Protein AF-0000000072946953 (afdb_homodimer)

InterPro domains:
  IPR008775 Phytanoyl-CoA dioxygenase-like [PF05721] (66-228)

Secondary structure (DSSP, 8-state):
--HHHHIIIIISEEEES-SS-HHHHHHHHHHHHHHHTT--TTSPPPSEE---TTTB-TTS-EEEE-GGGT-HHHHHHHT-HHHHHHHHHHH--SSEEEEEEEEEEE-TTBTT-EEEEE-GGGGGTTBSS---EEEEEESS-B-SSB---EEETTGGGS---S-------TTTSGGG-SSEE-S-TTTT-SS--GGGEEE--B-TT-EEEEETT--EEE--B--SS--EEEEEEEEEETT--B-TTSPPPTTGGGG--STT-----TTTS-EE-/--HHHHIIIIISEEEES-SS-HHHHHHHHHHHHHHHTT--TTSPPPSEE---TTTB-TTS-EEEE-GGGT-HHHHHHHT-HHHHHHHHHHH--SSEEEEEEEEEEE-TTBTT-EEEEE-GGGGGTTBSS---EEEEEESS-B-SSB---EEETTGGGS---S-------TTTSGGG-SSEE-S-TTTT-SS--GGGEEE--B-TT-EEEEETT--EEE--B--SS--EEEEEEEEEETT--B-TTSPPPTTGGGG--STT-----TTTS-EE-

Foldseek 3Di:
DDLLCCCVPWFLKDKFFAPDDLVLLLVVVVCVVVVLCVVFPQNDAALDFLHHPPPDDPLAKGKTKASLNGHVSLVCVQQAQVVQVVVCVNHVFPWKWWQMKMKTKADAQRQQHKQAKDFQLLQVVQKPDSKKKKKKAWSAFDDDQFWFKKWQTPQLPPDPPPPPPVSCPCVPPPPNHHSGDHQHRHVVPPDDRVVRMDTDGYHRNMIMMGIRRIIMIIGHRHHRHDMTIMMMIMMDRPPMWGDLVDQGGDRCNVVQPDSPGGDDDCVNINIHD/DDLQCCCVPWFLKDKDFAPDDLVLLLVVVVCVVVVLCVVFPQNDAALDFLHHPPPDDPLAKGKTKASLNGHVSLVCVQQAQVVQVVVCVNHVFPWKWWQMKMKTKADAQRQQHKQAWDFQLLQVVQKPDSKKKKKKAWSAFDDDQFWFKKWQTPQLPPDPPPPPPVSCPCVPPPPNHHSGDHQHRHVVPPDDRVVRMDTDGYHRNMIMMGIRRIIMIIGHRHHRHDMTIMMMIMMDRPPMWGDLVDQGGDRCNVVQPDSPGGDDDCVNINIHD

Structure (mmCIF, N/CA/C/O backbone):
data_AF-0000000072946953-model_v1
#
loop_
_entity.id
_entity.type
_entity.pdbx_description
1 polymer 'Phytanoyl-CoA dioxygenase'
#
loop_
_atom_site.group_PDB
_atom_site.id
_atom_site.type_symbol
_atom_site.label_atom_id
_atom_site.label_alt_id
_atom_site.label_comp_id
_atom_site.label_asym_id
_atom_site.label_entity_id
_atom_site.label_seq_id
_atom_site.pdbx_PDB_ins_code
_atom_site.Cartn_x
_atom_site.Cartn_y
_atom_site.Cartn_z
_atom_site.occupancy
_atom_site.B_iso_or_equiv
_atom_site.auth_seq_id
_atom_site.auth_comp_id
_atom_site.auth_asym_id
_atom_site.auth_atom_id
_atom_site.pdbx_PDB_model_num
ATOM 1 N N . MET A 1 1 ? 9.07 40.406 16.453 1 42.97 1 MET A N 1
ATOM 2 C CA . MET A 1 1 ? 9.117 38.969 16.344 1 42.97 1 MET A CA 1
ATOM 3 C C . MET A 1 1 ? 8.523 38.5 15.023 1 42.97 1 MET A C 1
ATOM 5 O O . MET A 1 1 ? 7.395 38.844 14.688 1 42.97 1 MET A O 1
ATOM 9 N N . GLY A 1 2 ? 9.367 38.062 14.078 1 46.44 2 GLY A N 1
ATOM 10 C CA . GLY A 1 2 ? 8.891 37.688 12.758 1 46.44 2 GLY A CA 1
ATOM 11 C C . GLY A 1 2 ? 8 36.438 12.773 1 46.44 2 GLY A C 1
ATOM 12 O O . GLY A 1 2 ? 7.949 35.719 13.773 1 46.44 2 GLY A O 1
ATOM 13 N N . PHE A 1 3 ? 7.145 36.438 11.891 1 49.81 3 PHE A N 1
ATOM 14 C CA . PHE A 1 3 ? 6.172 35.344 11.789 1 49.81 3 PHE A CA 1
ATOM 15 C C . PHE A 1 3 ? 6.812 34.031 12.117 1 49.81 3 PHE A C 1
ATOM 17 O O . PHE A 1 3 ? 6.242 33.219 12.875 1 49.81 3 PHE A O 1
ATOM 24 N N . ASN A 1 4 ? 7.977 33.875 11.672 1 59.28 4 ASN A N 1
ATOM 25 C CA . ASN A 1 4 ? 8.703 32.625 11.898 1 59.28 4 ASN A CA 1
ATOM 26 C C . ASN A 1 4 ? 8.977 32.375 13.383 1 59.28 4 ASN A C 1
ATOM 28 O O . ASN A 1 4 ? 8.742 31.297 13.906 1 59.28 4 ASN A O 1
ATOM 32 N N . GLU A 1 5 ? 9.367 33.438 13.969 1 59.41 5 GLU A N 1
ATOM 33 C CA . GLU A 1 5 ? 9.703 33.344 15.391 1 59.41 5 GLU A CA 1
ATOM 34 C C . GLU A 1 5 ? 8.477 33.031 16.234 1 59.41 5 GLU A C 1
ATOM 36 O O . GLU A 1 5 ? 8.555 32.219 17.156 1 59.41 5 GLU A O 1
ATOM 41 N N . LEU A 1 6 ? 7.426 33.625 15.852 1 55.16 6 LEU A N 1
ATOM 42 C CA . LEU A 1 6 ? 6.203 33.406 16.609 1 55.16 6 LEU A CA 1
ATOM 43 C C . LEU A 1 6 ? 5.746 31.969 16.516 1 55.16 6 LEU A C 1
ATOM 45 O O . LEU A 1 6 ? 5.406 31.344 17.516 1 55.16 6 LEU A O 1
ATOM 49 N N . ILE A 1 7 ? 5.711 31.453 15.406 1 65.38 7 ILE A N 1
ATOM 50 C CA . ILE A 1 7 ? 5.23 30.094 15.203 1 65.38 7 ILE A CA 1
ATOM 51 C C . ILE A 1 7 ? 6.168 29.109 15.891 1 65.38 7 ILE A C 1
ATOM 53 O O . ILE A 1 7 ? 5.719 28.203 16.609 1 65.38 7 ILE A O 1
ATOM 57 N N . PHE A 1 8 ? 7.367 29.312 15.797 1 70.81 8 PHE A N 1
ATOM 58 C CA . PHE A 1 8 ? 8.352 28.359 16.266 1 70.81 8 PHE A CA 1
ATOM 59 C C . PHE A 1 8 ? 8.57 28.5 17.766 1 70.81 8 PHE A C 1
ATOM 61 O O . PHE A 1 8 ? 8.922 27.531 18.438 1 70.81 8 PHE A O 1
ATOM 68 N N . SER A 1 9 ? 8.281 29.703 18.125 1 66.06 9 SER A N 1
ATOM 69 C CA . SER A 1 9 ? 8.648 29.891 19.531 1 66.06 9 SER A CA 1
ATOM 70 C C . SER A 1 9 ? 7.422 29.844 20.438 1 66.06 9 SER A C 1
ATOM 72 O O . SER A 1 9 ? 7.531 29.484 21.609 1 66.06 9 SER A O 1
ATOM 74 N N . VAL A 1 10 ? 6.23 30.109 19.844 1 58.97 10 VAL A N 1
ATOM 75 C CA . VAL A 1 10 ? 5.113 30.266 20.781 1 58.97 10 VAL A CA 1
ATOM 76 C C . VAL A 1 10 ? 3.986 29.312 20.391 1 58.97 10 VAL A C 1
ATOM 78 O O . VAL A 1 10 ? 3.637 28.406 21.156 1 58.97 10 VAL A O 1
ATOM 81 N N . LEU A 1 11 ? 3.529 29.297 19.25 1 68.69 11 LEU A N 1
ATOM 82 C CA . LEU A 1 11 ? 2.229 28.703 18.953 1 68.69 11 LEU A CA 1
ATOM 83 C C . LEU A 1 11 ? 2.381 27.266 18.484 1 68.69 11 LEU A C 1
ATOM 85 O O . LEU A 1 11 ? 1.548 26.406 18.797 1 68.69 11 LEU A O 1
ATOM 89 N N . SER A 1 12 ? 3.447 27 17.875 1 77.56 12 SER A N 1
ATOM 90 C CA . SER A 1 12 ? 3.754 25.703 17.281 1 77.56 12 SER A CA 1
ATOM 91 C C . SER A 1 12 ? 2.838 25.391 16.109 1 77.56 12 SER A C 1
ATOM 93 O O . SER A 1 12 ? 3.002 24.375 15.43 1 77.56 12 SER A O 1
ATOM 95 N N . TYR A 1 13 ? 1.788 26.25 15.961 1 84.69 13 TYR A N 1
ATOM 96 C CA . TYR A 1 13 ? 0.883 26.109 14.828 1 84.69 13 TYR A CA 1
ATOM 97 C C . TYR A 1 13 ? 0.315 27.453 14.406 1 84.69 13 TYR A C 1
ATOM 99 O O . TYR A 1 13 ? 0.434 28.438 15.133 1 84.69 13 TYR A O 1
ATOM 107 N N . ALA A 1 14 ? -0.227 27.5 13.203 1 84.06 14 ALA A N 1
ATOM 108 C CA . ALA A 1 14 ? -0.972 28.656 12.711 1 84.06 14 ALA A CA 1
ATOM 109 C C . ALA A 1 14 ? -2.043 28.234 11.711 1 84.06 14 ALA A C 1
ATOM 111 O O . ALA A 1 14 ? -1.981 27.125 11.148 1 84.06 14 ALA A O 1
ATOM 112 N N . THR A 1 15 ? -3.059 29.062 11.586 1 85.12 15 THR A N 1
ATOM 113 C CA . THR A 1 15 ? -4.129 28.828 10.625 1 85.12 15 THR A CA 1
ATOM 114 C C . THR A 1 15 ? -4.191 29.953 9.602 1 85.12 15 THR A C 1
ATOM 116 O O . THR A 1 15 ? -3.859 31.109 9.914 1 85.12 15 THR A O 1
ATOM 119 N N . PHE A 1 16 ? -4.496 29.578 8.43 1 82.44 16 PHE A N 1
ATOM 120 C CA . PHE A 1 16 ? -4.707 30.547 7.367 1 82.44 16 PHE A CA 1
ATOM 121 C C . PHE A 1 16 ? -6.062 30.328 6.699 1 82.44 16 PHE A C 1
ATOM 123 O O . PHE A 1 16 ? -6.445 29.203 6.414 1 82.44 16 PHE A O 1
ATOM 130 N N . GLY A 1 17 ? -6.691 31.391 6.43 1 83.38 17 GLY A N 1
ATOM 131 C CA . GLY A 1 17 ? -8.055 31.328 5.93 1 83.38 17 GLY A CA 1
ATOM 132 C C . GLY A 1 17 ? -8.148 30.797 4.512 1 83.38 17 GLY A C 1
ATOM 133 O O . GLY A 1 17 ? -9.172 30.219 4.125 1 83.38 17 GLY A O 1
ATOM 134 N N . GLN A 1 18 ? -7.234 31.094 3.723 1 84.56 18 GLN A N 1
ATOM 135 C CA . GLN A 1 18 ? -7.379 30.578 2.369 1 84.56 18 GLN A CA 1
ATOM 136 C C . GLN A 1 18 ? -6.023 30.25 1.757 1 84.56 18 GLN A C 1
ATOM 138 O O . GLN A 1 18 ? -5.223 31.141 1.479 1 84.56 18 GLN A O 1
ATOM 143 N N . LEU A 1 19 ? -5.672 29.125 1.662 1 90.56 19 LEU A N 1
ATOM 144 C CA . LEU A 1 19 ? -4.496 28.641 0.943 1 90.56 19 LEU A CA 1
ATOM 145 C C . LEU A 1 19 ? -4.867 28.203 -0.469 1 90.56 19 LEU A C 1
ATOM 147 O O . LEU A 1 19 ? -4.273 28.672 -1.444 1 90.56 19 LEU A O 1
ATOM 151 N N . LEU A 1 20 ? -5.879 27.344 -0.584 1 93.12 20 LEU A N 1
ATOM 152 C CA . LEU A 1 20 ? -6.488 27.016 -1.869 1 93.12 20 LEU A CA 1
ATOM 153 C C . LEU A 1 20 ? -7.742 27.859 -2.107 1 93.12 20 LEU A C 1
ATOM 155 O O . LEU A 1 20 ? -8.492 28.141 -1.172 1 93.12 20 LEU A O 1
ATOM 159 N N . CYS A 1 21 ? -7.969 28.234 -3.311 1 91.44 21 CYS A N 1
ATOM 160 C CA . CYS A 1 21 ? -9.281 28.828 -3.559 1 91.44 21 CYS A CA 1
ATOM 161 C C . CYS A 1 21 ? -10.383 27.781 -3.387 1 91.44 21 CYS A C 1
ATOM 163 O O . CYS A 1 21 ? -10.156 26.594 -3.576 1 91.44 21 CYS A O 1
ATOM 165 N N . PRO A 1 22 ? -11.531 28.266 -3.045 1 92.81 22 PRO A N 1
ATOM 166 C CA . PRO A 1 22 ? -12.625 27.344 -2.758 1 92.81 22 PRO A CA 1
ATOM 167 C C . PRO A 1 22 ? -12.906 26.375 -3.91 1 92.81 22 PRO A C 1
ATOM 169 O O . PRO A 1 22 ? -13.203 25.203 -3.682 1 92.81 22 PRO A O 1
ATOM 172 N N . GLN A 1 23 ? -12.75 26.844 -5.09 1 94.94 23 GLN A N 1
ATOM 173 C CA . GLN A 1 23 ? -13.031 26 -6.242 1 94.94 23 GLN A CA 1
ATOM 174 C C . GLN A 1 23 ? -12.023 24.859 -6.348 1 94.94 23 GLN A C 1
ATOM 176 O O . GLN A 1 23 ? -12.383 23.734 -6.684 1 94.94 23 GLN A O 1
ATOM 181 N N . GLU A 1 24 ? -10.695 25.125 -6.094 1 94.62 24 GLU A N 1
ATOM 182 C CA . GLU A 1 24 ? -9.672 24.078 -6.086 1 94.62 24 GLU A CA 1
ATOM 183 C C . GLU A 1 24 ? -9.953 23.031 -5.016 1 94.62 24 GLU A C 1
ATOM 185 O O . GLU A 1 24 ? -9.797 21.844 -5.254 1 94.62 24 GLU A O 1
ATOM 190 N N . ALA A 1 25 ? -10.383 23.531 -3.887 1 97.25 25 ALA A N 1
ATOM 191 C CA . ALA A 1 25 ? -10.711 22.625 -2.789 1 97.25 25 ALA A CA 1
ATOM 192 C C . ALA A 1 25 ? -11.891 21.734 -3.145 1 97.25 25 ALA A C 1
ATOM 194 O O . ALA A 1 25 ? -11.875 20.531 -2.887 1 97.25 25 ALA A O 1
ATOM 195 N N . ILE A 1 26 ? -12.953 22.359 -3.736 1 97.56 26 ILE A N 1
ATOM 196 C CA . ILE A 1 26 ? -14.133 21.609 -4.145 1 97.56 26 ILE A CA 1
ATOM 197 C C . ILE A 1 26 ? -13.742 20.547 -5.172 1 97.56 26 ILE A C 1
ATOM 199 O O . ILE A 1 26 ? -14.156 19.391 -5.07 1 97.56 26 ILE A O 1
ATOM 203 N N . THR A 1 27 ? -12.914 20.953 -6.117 1 98 27 THR A N 1
ATOM 204 C CA . THR A 1 27 ? -12.5 20.047 -7.184 1 98 27 THR A CA 1
ATOM 205 C C . THR A 1 27 ? -11.766 18.828 -6.609 1 98 27 THR A C 1
ATOM 207 O O . THR A 1 27 ? -12.055 17.688 -6.984 1 98 27 THR A O 1
ATOM 210 N N . LEU A 1 28 ? -10.797 19.062 -5.715 1 98.12 28 LEU A N 1
ATOM 211 C CA . LEU A 1 28 ? -10.07 17.953 -5.109 1 98.12 28 LEU A CA 1
ATOM 212 C C . LEU A 1 28 ? -11 17.109 -4.25 1 98.12 28 LEU A C 1
ATOM 214 O O . LEU A 1 28 ? -10.969 15.875 -4.324 1 98.12 28 LEU A O 1
ATOM 218 N N . GLY A 1 29 ? -11.852 17.766 -3.406 1 97.94 29 GLY A N 1
ATOM 219 C CA . GLY A 1 29 ? -12.82 17.016 -2.611 1 97.94 29 GLY A CA 1
ATOM 220 C C . GLY A 1 29 ? -13.719 16.125 -3.445 1 97.94 29 GLY A C 1
ATOM 221 O O . GLY A 1 29 ? -13.969 14.977 -3.082 1 97.94 29 GLY A O 1
ATOM 222 N N . ASP A 1 30 ? -14.18 16.609 -4.551 1 97.56 30 ASP A N 1
ATOM 223 C CA . ASP A 1 30 ? -15.086 15.875 -5.43 1 97.56 30 ASP A CA 1
ATOM 224 C C . ASP A 1 30 ? -14.391 14.664 -6.051 1 97.56 30 ASP A C 1
ATOM 226 O O . ASP A 1 30 ? -15.047 13.727 -6.508 1 97.56 30 ASP A O 1
ATOM 230 N N . LYS A 1 31 ? -13.102 14.672 -6.039 1 97.19 31 LYS A N 1
ATOM 231 C CA . LYS A 1 31 ? -12.352 13.578 -6.648 1 97.19 31 LYS A CA 1
ATOM 232 C C . LYS A 1 31 ? -12.109 12.453 -5.648 1 97.19 31 LYS A C 1
ATOM 234 O O . LYS A 1 31 ? -11.703 11.352 -6.027 1 97.19 31 LYS A O 1
ATOM 239 N N . PHE A 1 32 ? -12.297 12.703 -4.371 1 96.81 32 PHE A N 1
ATOM 240 C CA . PHE A 1 32 ? -11.984 11.758 -3.309 1 96.81 32 PHE A CA 1
ATOM 241 C C . PHE A 1 32 ? -12.656 10.414 -3.562 1 96.81 32 PHE A C 1
ATOM 243 O O . PHE A 1 32 ? -12 9.367 -3.541 1 96.81 32 PHE A O 1
ATOM 250 N N . PRO A 1 33 ? -14.008 10.398 -3.908 1 94.38 33 PRO A N 1
ATOM 251 C CA . PRO A 1 33 ? -14.633 9.086 -4.102 1 94.38 33 PRO A CA 1
ATOM 252 C C . PRO A 1 33 ? -13.945 8.25 -5.176 1 94.38 33 PRO A C 1
ATOM 254 O O . PRO A 1 33 ? -13.703 7.059 -4.98 1 94.38 33 PRO A O 1
ATOM 257 N N . ALA A 1 34 ? -13.609 8.883 -6.219 1 93.88 34 ALA A N 1
ATOM 258 C CA . ALA A 1 34 ? -12.945 8.156 -7.305 1 93.88 34 ALA A CA 1
ATOM 259 C C . ALA A 1 34 ? -11.57 7.656 -6.871 1 93.88 34 ALA A C 1
ATOM 261 O O . ALA A 1 34 ? -11.203 6.512 -7.152 1 93.88 34 ALA A O 1
ATOM 262 N N . ILE A 1 35 ? -10.789 8.484 -6.188 1 94.19 35 ILE A N 1
ATOM 263 C CA . ILE A 1 35 ? -9.461 8.109 -5.715 1 94.19 35 ILE A CA 1
ATOM 264 C C . ILE A 1 35 ? -9.57 6.945 -4.73 1 94.19 35 ILE A C 1
ATOM 266 O O . ILE A 1 35 ? -8.836 5.961 -4.844 1 94.19 35 ILE A O 1
ATOM 270 N N . PHE A 1 36 ? -10.578 6.965 -3.84 1 92.69 36 PHE A N 1
ATOM 271 C CA . PHE A 1 36 ? -10.711 5.941 -2.812 1 92.69 36 PHE A CA 1
ATOM 272 C C . PHE A 1 36 ? -11.328 4.672 -3.389 1 92.69 36 PHE A C 1
ATOM 274 O O . PHE A 1 36 ? -11.32 3.623 -2.74 1 92.69 36 PHE A O 1
ATOM 281 N N . ARG A 1 37 ? -11.781 4.805 -4.625 1 90.25 37 ARG A N 1
ATOM 282 C CA . ARG A 1 37 ? -12.203 3.605 -5.344 1 90.25 37 ARG A CA 1
ATOM 283 C C . ARG A 1 37 ? -11.039 3.004 -6.133 1 90.25 37 ARG A C 1
ATOM 285 O O . ARG A 1 37 ? -11.18 1.935 -6.73 1 90.25 37 ARG A O 1
ATOM 292 N N . GLY A 1 38 ? -9.969 3.734 -6.152 1 88.56 38 GLY A N 1
ATOM 293 C CA . GLY A 1 38 ? -8.789 3.223 -6.836 1 88.56 38 GLY A CA 1
ATOM 294 C C . GLY A 1 38 ? -8.656 3.736 -8.258 1 88.56 38 GLY A C 1
ATOM 295 O O . GLY A 1 38 ? -7.875 3.203 -9.047 1 88.56 38 GLY A O 1
ATOM 296 N N . GLU A 1 39 ? -9.422 4.688 -8.625 1 90.06 39 GLU A N 1
ATOM 297 C CA . GLU A 1 39 ? -9.297 5.309 -9.945 1 90.06 39 GLU A CA 1
ATOM 298 C C . GLU A 1 39 ? -8.133 6.297 -9.977 1 90.06 39 GLU A C 1
ATOM 300 O O . GLU A 1 39 ? -8.344 7.508 -9.852 1 90.06 39 GLU A O 1
ATOM 305 N N . PHE A 1 40 ? -6.965 5.773 -10.172 1 89.62 40 PHE A N 1
ATOM 306 C CA . PHE A 1 40 ? -5.734 6.555 -10.148 1 89.62 40 PHE A CA 1
ATOM 307 C C . PHE A 1 40 ? -5.32 6.961 -11.555 1 89.62 40 PHE A C 1
ATOM 309 O O . PHE A 1 40 ? -5.055 6.105 -12.398 1 89.62 40 PHE A O 1
ATOM 316 N N . ASP A 1 41 ? -5.137 8.234 -11.797 1 87.81 41 ASP A N 1
ATOM 317 C CA . ASP A 1 41 ? -4.816 8.789 -13.109 1 87.81 41 ASP A CA 1
ATOM 318 C C . ASP A 1 41 ? -3.492 8.234 -13.633 1 87.81 41 ASP A C 1
ATOM 320 O O . ASP A 1 41 ? -3.355 7.965 -14.828 1 87.81 41 ASP A O 1
ATOM 324 N N . THR A 1 42 ? -2.611 8.062 -12.75 1 86.81 42 THR A N 1
ATOM 325 C CA . THR A 1 42 ? -1.25 7.738 -13.164 1 86.81 42 THR A CA 1
ATOM 326 C C . THR A 1 42 ? -1.102 6.242 -13.414 1 86.81 42 THR A C 1
ATOM 328 O O . THR A 1 42 ? -0.128 5.805 -14.031 1 86.81 42 THR A O 1
ATOM 331 N N . GLY A 1 43 ? -2.053 5.488 -12.797 1 83.06 43 GLY A N 1
ATOM 332 C CA . GLY A 1 43 ? -1.932 4.039 -12.852 1 83.06 43 GLY A CA 1
ATOM 333 C C . GLY A 1 43 ? -1.034 3.477 -11.766 1 83.06 43 GLY A C 1
ATOM 334 O O . GLY A 1 43 ? -0.823 2.264 -11.695 1 83.06 43 GLY A O 1
ATOM 335 N N . VAL A 1 44 ? -0.498 4.32 -10.969 1 87 44 VAL A N 1
ATOM 336 C CA . VAL A 1 44 ? 0.382 3.91 -9.883 1 87 44 VAL A CA 1
ATOM 337 C C . VAL A 1 44 ? -0.381 3.943 -8.562 1 87 44 VAL A C 1
ATOM 339 O O . VAL A 1 44 ? -1.111 4.898 -8.281 1 87 44 VAL A O 1
ATOM 342 N N . PHE A 1 45 ? -0.268 2.926 -7.82 1 89.25 45 PHE A N 1
ATOM 343 C CA . PHE A 1 45 ? -0.898 2.889 -6.504 1 89.25 45 PHE A CA 1
ATOM 344 C C . PHE A 1 45 ? -0.194 3.836 -5.539 1 89.25 45 PHE A C 1
ATOM 346 O O . PHE A 1 45 ? 1.012 4.066 -5.656 1 89.25 45 PHE A O 1
ATOM 353 N N . PRO A 1 46 ? -0.981 4.328 -4.59 1 92.56 46 PRO A N 1
ATOM 354 C CA . PRO A 1 46 ? -0.339 5.059 -3.498 1 92.56 46 PRO A CA 1
ATOM 355 C C . PRO A 1 46 ? 0.482 4.152 -2.584 1 92.56 46 PRO A C 1
ATOM 357 O O . PRO A 1 46 ? 0.494 2.934 -2.766 1 92.56 46 PRO A O 1
ATOM 360 N N . ASP A 1 47 ? 1.223 4.777 -1.719 1 91.12 47 ASP A N 1
ATOM 361 C CA . ASP A 1 47 ? 2.062 3.98 -0.828 1 91.12 47 ASP A CA 1
ATOM 362 C C . ASP A 1 47 ? 1.22 3.24 0.206 1 91.12 47 ASP A C 1
ATOM 364 O O . ASP A 1 47 ? 1.611 2.174 0.687 1 91.12 47 ASP A O 1
ATOM 368 N N . GLU A 1 48 ? 0.141 3.83 0.579 1 89.25 48 GLU A N 1
ATOM 369 C CA . GLU A 1 48 ? -0.837 3.18 1.446 1 89.25 48 GLU A CA 1
ATOM 370 C C . GLU A 1 48 ? -2.262 3.574 1.065 1 89.25 48 GLU A C 1
ATOM 372 O O . GLU A 1 48 ? -2.531 4.742 0.772 1 89.25 48 GLU A O 1
ATOM 377 N N . TRP A 1 49 ? -3.127 2.623 1.033 1 89.06 49 TRP A N 1
ATOM 378 C CA . TRP A 1 49 ? -4.555 2.752 0.759 1 89.06 49 TRP A CA 1
ATOM 379 C C . TRP A 1 49 ? -5.383 2.072 1.845 1 89.06 49 TRP A C 1
ATOM 381 O O . TRP A 1 49 ? -5.836 0.938 1.669 1 89.06 49 TRP A O 1
ATOM 391 N N . HIS A 1 50 ? -5.605 2.678 2.992 1 81.62 50 HIS A N 1
ATOM 392 C CA . HIS A 1 50 ? -6.133 2.109 4.227 1 81.62 50 HIS A CA 1
ATOM 393 C C . HIS A 1 50 ? -7.621 1.799 4.098 1 81.62 50 HIS A C 1
ATOM 395 O O . HIS A 1 50 ? -8.109 0.832 4.684 1 81.62 50 HIS A O 1
ATOM 401 N N . TRP A 1 51 ? -8.445 2.596 3.484 1 85.38 51 TRP A N 1
ATOM 402 C CA . TRP A 1 51 ? -9.875 2.342 3.295 1 85.38 51 TRP A CA 1
ATOM 403 C C . TRP A 1 51 ? -10.211 2.205 1.813 1 85.38 51 TRP A C 1
ATOM 405 O O . TRP A 1 51 ? -9.883 3.086 1.014 1 85.38 51 TRP A O 1
ATOM 415 N N . ARG A 1 52 ? -10.805 1.093 1.604 1 83.75 52 ARG A N 1
ATOM 416 C CA . ARG A 1 52 ? -11.203 0.808 0.23 1 83.75 52 ARG A CA 1
ATOM 417 C C . ARG A 1 52 ? -12.711 0.555 0.137 1 83.75 52 ARG A C 1
ATOM 419 O O . ARG A 1 52 ? -13.266 -0.214 0.924 1 83.75 52 ARG A O 1
ATOM 426 N N . GLU A 1 53 ? -13.281 1.207 -0.774 1 81.81 53 GLU A N 1
ATOM 427 C CA . GLU A 1 53 ? -14.719 1.012 -0.976 1 81.81 53 GLU A CA 1
ATOM 428 C C . GLU A 1 53 ? -15.031 -0.443 -1.311 1 81.81 53 GLU A C 1
ATOM 430 O O . GLU A 1 53 ? -14.336 -1.065 -2.117 1 81.81 53 GLU A O 1
ATOM 435 N N . GLY A 1 54 ? -16.016 -0.993 -0.676 1 75.38 54 GLY A N 1
ATOM 436 C CA . GLY A 1 54 ? -16.453 -2.354 -0.945 1 75.38 54 GLY A CA 1
ATOM 437 C C . GLY A 1 54 ? -15.75 -3.387 -0.082 1 75.38 54 GLY A C 1
ATOM 438 O O . GLY A 1 54 ? -16.25 -4.496 0.099 1 75.38 54 GLY A O 1
ATOM 439 N N . ILE A 1 55 ? -14.609 -3.039 0.408 1 78.62 55 ILE A N 1
ATOM 440 C CA . ILE A 1 55 ? -13.812 -3.971 1.201 1 78.62 55 ILE A CA 1
ATOM 441 C C . ILE A 1 55 ? -13.852 -3.559 2.672 1 78.62 55 ILE A C 1
ATOM 443 O O . ILE A 1 55 ? -14.039 -4.398 3.553 1 78.62 55 ILE A O 1
ATOM 447 N N . SER A 1 56 ? -13.672 -2.252 2.898 1 82.38 56 SER A N 1
ATOM 448 C CA . SER A 1 56 ? -13.547 -1.723 4.254 1 82.38 56 SER A CA 1
ATOM 449 C C . SER A 1 56 ? -14.914 -1.435 4.859 1 82.38 56 SER A C 1
ATOM 451 O O . SER A 1 56 ? -15.883 -1.2 4.133 1 82.38 56 SER A O 1
ATOM 453 N N . LYS A 1 57 ? -14.938 -1.5 6.141 1 81.69 57 LYS A N 1
ATOM 454 C CA . LYS A 1 57 ? -16.125 -1.058 6.871 1 81.69 57 LYS A CA 1
ATOM 455 C C . LYS A 1 57 ? -16.375 0.429 6.648 1 81.69 57 LYS A C 1
ATOM 457 O O . LYS A 1 57 ? -15.445 1.23 6.609 1 81.69 57 LYS A O 1
ATOM 462 N N . GLU A 1 58 ? -17.594 0.794 6.566 1 78.94 58 GLU A N 1
ATOM 463 C CA . GLU A 1 58 ? -17.969 2.172 6.27 1 78.94 58 GLU A CA 1
ATOM 464 C C . GLU A 1 58 ? -17.547 3.117 7.387 1 78.94 58 GLU A C 1
ATOM 466 O O . GLU A 1 58 ? -17.234 4.281 7.137 1 78.94 58 GLU A O 1
ATOM 471 N N . SER A 1 59 ? -17.516 2.67 8.578 1 75.56 59 SER A N 1
ATOM 472 C CA . SER A 1 59 ? -17.234 3.512 9.742 1 75.56 59 SER A CA 1
ATOM 473 C C . SER A 1 59 ? -15.734 3.695 9.953 1 75.56 59 SER A C 1
ATOM 475 O O . SER A 1 59 ? -15.32 4.512 10.773 1 75.56 59 SER A O 1
ATOM 477 N N . ALA A 1 60 ? -14.992 3.033 9.156 1 76.44 60 ALA A N 1
ATOM 478 C CA . ALA A 1 60 ? -13.547 3.121 9.344 1 76.44 60 ALA A CA 1
ATOM 479 C C . ALA A 1 60 ? -13 4.422 8.766 1 76.44 60 ALA A C 1
ATOM 481 O O . ALA A 1 60 ? -13.516 4.934 7.773 1 76.44 60 ALA A O 1
ATOM 482 N N . PRO A 1 61 ? -11.984 5.008 9.422 1 76.56 61 PRO A N 1
ATOM 483 C CA . PRO A 1 61 ? -11.328 6.168 8.82 1 76.56 61 PRO A CA 1
ATOM 484 C C . PRO A 1 61 ? -10.703 5.855 7.457 1 76.56 61 PRO A C 1
ATOM 486 O O . PRO A 1 61 ? -10.242 4.734 7.227 1 76.56 61 PRO A O 1
ATOM 489 N N . ARG A 1 62 ? -10.742 6.906 6.645 1 89.75 62 ARG A N 1
ATOM 490 C CA . ARG A 1 62 ? -10.227 6.746 5.289 1 89.75 62 ARG A CA 1
ATOM 491 C C . ARG A 1 62 ? -8.945 7.551 5.098 1 89.75 62 ARG A C 1
ATOM 493 O O . ARG A 1 62 ? -8.898 8.742 5.406 1 89.75 62 ARG A O 1
ATOM 500 N N . GLU A 1 63 ? -7.969 6.844 4.695 1 92.44 63 GLU A N 1
ATOM 501 C CA . GLU A 1 63 ? -6.695 7.52 4.457 1 92.44 63 GLU A CA 1
ATOM 502 C C . GLU A 1 63 ? -5.984 6.945 3.234 1 92.44 63 GLU A C 1
ATOM 504 O O . GLU A 1 63 ? -5.973 5.73 3.031 1 92.44 63 GLU A O 1
ATOM 509 N N . ILE A 1 64 ? -5.43 7.789 2.449 1 94.62 64 ILE A N 1
ATOM 510 C CA . ILE A 1 64 ? -4.477 7.406 1.412 1 94.62 64 ILE A CA 1
ATOM 511 C C . ILE A 1 64 ? -3.166 8.156 1.61 1 94.62 64 ILE A C 1
ATOM 513 O O . ILE A 1 64 ? -3.166 9.375 1.816 1 94.62 64 ILE A O 1
ATOM 517 N N . VAL A 1 65 ? -2.061 7.43 1.571 1 94.88 65 VAL A N 1
ATOM 518 C CA . VAL A 1 65 ? -0.738 8 1.802 1 94.88 65 VAL A CA 1
ATOM 519 C C . VAL A 1 65 ? 0.019 8.102 0.479 1 94.88 65 VAL A C 1
ATOM 521 O O . VAL A 1 65 ? 0.151 7.113 -0.245 1 94.88 65 VAL A O 1
ATOM 524 N N . ASN A 1 66 ? 0.478 9.336 0.19 1 95.94 66 ASN A N 1
ATOM 525 C CA . ASN A 1 66 ? 1.238 9.68 -1.007 1 95.94 66 ASN A CA 1
ATOM 526 C C . ASN A 1 66 ? 0.403 9.5 -2.271 1 95.94 66 ASN A C 1
ATOM 528 O O . ASN A 1 66 ? 0.838 8.852 -3.223 1 95.94 66 ASN A O 1
ATOM 532 N N . ALA A 1 67 ? -0.707 10.102 -2.227 1 97.06 67 ALA A N 1
ATOM 533 C CA . ALA A 1 67 ? -1.624 10.109 -3.363 1 97.06 67 ALA A CA 1
ATOM 534 C C . ALA A 1 67 ? -1.059 10.93 -4.52 1 97.06 67 ALA A C 1
ATOM 536 O O . ALA A 1 67 ? -1.545 10.836 -5.648 1 97.06 67 ALA A O 1
ATOM 537 N N . TRP A 1 68 ? -0.026 11.758 -4.242 1 96.88 68 TRP A N 1
ATOM 538 C CA . TRP A 1 68 ? 0.597 12.508 -5.324 1 96.88 68 TRP A CA 1
ATOM 539 C C . TRP A 1 68 ? 1.186 11.578 -6.375 1 96.88 68 TRP A C 1
ATOM 541 O O . TRP A 1 68 ? 1.292 11.938 -7.547 1 96.88 68 TRP A O 1
ATOM 551 N N . LYS A 1 69 ? 1.526 10.391 -5.992 1 93.88 69 LYS A N 1
ATOM 552 C CA . LYS A 1 69 ? 2.057 9.406 -6.926 1 93.88 69 LYS A CA 1
ATOM 553 C C . LYS A 1 69 ? 0.958 8.859 -7.832 1 93.88 69 LYS A C 1
ATOM 555 O O . LYS A 1 69 ? 1.232 8.406 -8.945 1 93.88 69 LYS A O 1
ATOM 560 N N . SER A 1 70 ? -0.301 8.922 -7.414 1 93.56 70 SER A N 1
ATOM 561 C CA . SER A 1 70 ? -1.382 8.172 -8.047 1 93.56 70 SER A CA 1
ATOM 562 C C . SER A 1 70 ? -2.322 9.094 -8.812 1 93.56 70 SER A C 1
ATOM 564 O O . SER A 1 70 ? -3.029 8.656 -9.719 1 93.56 70 SER A O 1
ATOM 566 N N . ASP A 1 71 ? -2.41 10.336 -8.383 1 95.88 71 ASP A N 1
ATOM 567 C CA . ASP A 1 71 ? -3.418 11.25 -8.922 1 95.88 71 ASP A CA 1
ATOM 568 C C . ASP A 1 71 ? -2.791 12.562 -9.367 1 95.88 71 ASP A C 1
ATOM 570 O O . ASP A 1 71 ? -2.111 13.234 -8.578 1 95.88 71 ASP A O 1
ATOM 574 N N . ASP A 1 72 ? -3.082 12.945 -10.531 1 96 72 ASP A N 1
ATOM 575 C CA . ASP A 1 72 ? -2.447 14.117 -11.125 1 96 72 ASP A CA 1
ATOM 576 C C . ASP A 1 72 ? -2.887 15.398 -10.422 1 96 72 ASP A C 1
ATOM 578 O O . ASP A 1 72 ? -2.096 16.328 -10.273 1 96 72 ASP A O 1
ATOM 582 N N . LEU A 1 73 ? -4.109 15.484 -10.031 1 97.56 73 LEU A N 1
ATOM 583 C CA . LEU A 1 73 ? -4.59 16.672 -9.336 1 97.56 73 LEU A CA 1
ATOM 584 C C . LEU A 1 73 ? -3.926 16.812 -7.969 1 97.56 73 LEU A C 1
ATOM 586 O O . LEU A 1 73 ? -3.48 17.891 -7.598 1 97.56 73 LEU A O 1
ATOM 590 N N . VAL A 1 74 ? -3.85 15.742 -7.215 1 98.38 74 VAL A N 1
ATOM 591 C CA . VAL A 1 74 ? -3.172 15.766 -5.922 1 98.38 74 VAL A CA 1
ATOM 592 C C . VAL A 1 74 ? -1.713 16.172 -6.113 1 98.38 74 VAL A C 1
ATOM 594 O O . VAL A 1 74 ? -1.198 17.016 -5.379 1 98.38 74 VAL A O 1
ATOM 597 N N . ALA A 1 75 ? -1.096 15.625 -7.148 1 97.69 75 ALA A N 1
ATOM 598 C CA . ALA A 1 75 ? 0.303 15.938 -7.434 1 97.69 75 ALA A CA 1
ATOM 599 C C . ALA A 1 75 ? 0.488 17.422 -7.723 1 97.69 75 ALA A C 1
ATOM 601 O O . ALA A 1 75 ? 1.45 18.031 -7.254 1 97.69 75 ALA A O 1
ATOM 602 N N . SER A 1 76 ? -0.41 17.953 -8.484 1 97.38 76 SER A N 1
ATOM 603 C CA . SER A 1 76 ? -0.295 19.344 -8.875 1 97.38 76 SER A CA 1
ATOM 604 C C . SER A 1 76 ? -0.326 20.266 -7.652 1 97.38 76 SER A C 1
ATOM 606 O O . SER A 1 76 ? 0.296 21.328 -7.652 1 97.38 76 SER A O 1
ATOM 608 N N . ILE A 1 77 ? -0.996 19.859 -6.59 1 97.38 77 ILE A N 1
ATOM 609 C CA . ILE A 1 77 ? -1.08 20.656 -5.375 1 97.38 77 ILE A CA 1
ATOM 610 C C . ILE A 1 77 ? 0.118 20.359 -4.477 1 97.38 77 ILE A C 1
ATOM 612 O O . ILE A 1 77 ? 0.851 21.281 -4.082 1 97.38 77 ILE A O 1
ATOM 616 N N . VAL A 1 78 ? 0.411 19.125 -4.234 1 98.38 78 VAL A N 1
ATOM 617 C CA . VAL A 1 78 ? 1.419 18.672 -3.281 1 98.38 78 VAL A CA 1
ATOM 618 C C . VAL A 1 78 ? 2.807 19.094 -3.752 1 98.38 78 VAL A C 1
ATOM 620 O O . VAL A 1 78 ? 3.654 19.469 -2.941 1 98.38 78 VAL A O 1
ATOM 623 N N . LEU A 1 79 ? 2.984 19.109 -5.066 1 97.75 79 LEU A N 1
ATOM 624 C CA . LEU A 1 79 ? 4.316 19.344 -5.609 1 97.75 79 LEU A CA 1
ATOM 625 C C . LEU A 1 79 ? 4.445 20.781 -6.113 1 97.75 79 LEU A C 1
ATOM 627 O O . LEU A 1 79 ? 5.391 21.109 -6.832 1 97.75 79 LEU A O 1
ATOM 631 N N . SER A 1 80 ? 3.5 21.594 -5.727 1 94.62 80 SER A N 1
ATOM 632 C CA . SER A 1 80 ? 3.51 22.953 -6.262 1 94.62 80 SER A CA 1
ATOM 633 C C . SER A 1 80 ? 4.688 23.75 -5.719 1 94.62 80 SER A C 1
ATOM 635 O O . SER A 1 80 ? 5.051 23.609 -4.551 1 94.62 80 SER A O 1
ATOM 637 N N . LYS A 1 81 ? 5.219 24.594 -6.562 1 92.94 81 LYS A N 1
ATOM 638 C CA . LYS A 1 81 ? 6.305 25.484 -6.172 1 92.94 81 LYS A CA 1
ATOM 639 C C . LYS A 1 81 ? 5.832 26.5 -5.141 1 92.94 81 LYS A C 1
ATOM 641 O O . LYS A 1 81 ? 6.59 26.891 -4.25 1 92.94 81 LYS A O 1
ATOM 646 N N . GLU A 1 82 ? 4.613 26.891 -5.242 1 89.5 82 GLU A N 1
ATOM 647 C CA . GLU A 1 82 ? 4.035 27.875 -4.336 1 89.5 82 GLU A CA 1
ATOM 648 C C . GLU A 1 82 ? 4.008 27.359 -2.9 1 89.5 82 GLU A C 1
ATOM 650 O O . GLU A 1 82 ? 4.398 28.078 -1.974 1 89.5 82 GLU A O 1
ATOM 655 N N . LEU A 1 83 ? 3.604 26.156 -2.723 1 94.44 83 LEU A N 1
ATOM 656 C CA . LEU A 1 83 ? 3.57 25.594 -1.376 1 94.44 83 LEU A CA 1
ATOM 657 C C . LEU A 1 83 ? 4.984 25.391 -0.842 1 94.44 83 LEU A C 1
ATOM 659 O O . LEU A 1 83 ? 5.25 25.641 0.337 1 94.44 83 LEU A O 1
ATOM 663 N N . GLY A 1 84 ? 5.867 24.906 -1.765 1 94 84 GLY A N 1
ATOM 664 C CA . GLY A 1 84 ? 7.258 24.797 -1.354 1 94 84 GLY A CA 1
ATOM 665 C C . GLY A 1 84 ? 7.844 26.109 -0.877 1 94 84 GLY A C 1
ATOM 666 O O . GLY A 1 84 ? 8.531 26.156 0.149 1 94 84 GLY A O 1
ATOM 667 N N . SER A 1 85 ? 7.555 27.125 -1.571 1 91.31 85 SER A N 1
ATOM 668 C CA . SER A 1 85 ? 8.039 28.453 -1.211 1 91.31 85 SER A CA 1
ATOM 669 C C . SER A 1 85 ? 7.441 28.922 0.114 1 91.31 85 SER A C 1
ATOM 671 O O . SER A 1 85 ? 8.133 29.531 0.93 1 91.31 85 SER A O 1
ATOM 673 N N . LEU A 1 86 ? 6.184 28.656 0.294 1 89.19 86 LEU A N 1
ATOM 674 C CA . LEU A 1 86 ? 5.527 29 1.55 1 89.19 86 LEU A CA 1
ATOM 675 C C . LEU A 1 86 ? 6.199 28.312 2.727 1 89.19 86 LEU A C 1
ATOM 677 O O . LEU A 1 86 ? 6.473 28.938 3.752 1 89.19 86 LEU A O 1
ATOM 681 N N . VAL A 1 87 ? 6.512 27.062 2.566 1 93 87 VAL A N 1
ATOM 682 C CA . VAL A 1 87 ? 7.148 26.297 3.629 1 93 87 VAL A CA 1
ATOM 683 C C . VAL A 1 87 ? 8.531 26.859 3.924 1 93 87 VAL A C 1
ATOM 685 O O . VAL A 1 87 ? 8.922 26.984 5.086 1 93 87 VAL A O 1
ATOM 688 N N . ARG A 1 88 ? 9.242 27.203 2.883 1 91.94 88 ARG A N 1
ATOM 689 C CA . ARG A 1 88 ? 10.555 27.812 3.076 1 91.94 88 ARG A CA 1
ATOM 690 C C . ARG A 1 88 ? 10.445 29.109 3.861 1 91.94 88 ARG A C 1
ATOM 692 O O . ARG A 1 88 ? 11.258 29.375 4.75 1 91.94 88 ARG A O 1
ATOM 699 N N . ALA A 1 89 ? 9.438 29.812 3.518 1 86.75 89 ALA A N 1
ATOM 700 C CA . ALA A 1 89 ? 9.242 31.078 4.203 1 86.75 89 ALA A CA 1
ATOM 701 C C . ALA A 1 89 ? 8.898 30.875 5.676 1 86.75 89 ALA A C 1
ATOM 703 O O . ALA A 1 89 ? 9.352 31.625 6.539 1 86.75 89 ALA A O 1
ATOM 704 N N . ILE A 1 90 ? 8.141 29.891 5.922 1 87.12 90 ILE A N 1
ATOM 705 C CA . ILE A 1 90 ? 7.695 29.609 7.285 1 87.12 90 ILE A CA 1
ATOM 706 C C . ILE A 1 90 ? 8.859 29.047 8.102 1 87.12 90 ILE A C 1
ATOM 708 O O . ILE A 1 90 ? 9.062 29.438 9.25 1 87.12 90 ILE A O 1
ATOM 712 N N . THR A 1 91 ? 9.703 28.203 7.527 1 89.5 91 THR A N 1
ATOM 713 C CA . THR A 1 91 ? 10.664 27.406 8.297 1 89.5 91 THR A CA 1
ATOM 714 C C . THR A 1 91 ? 12.047 28.047 8.242 1 89.5 91 THR A C 1
ATOM 716 O O . THR A 1 91 ? 12.883 27.797 9.125 1 89.5 91 THR A O 1
ATOM 719 N N . GLY A 1 92 ? 12.305 28.703 7.129 1 89 92 GLY A N 1
ATOM 720 C CA . GLY A 1 92 ? 13.648 29.203 6.891 1 89 92 GLY A CA 1
ATOM 721 C C . GLY A 1 92 ? 14.578 28.156 6.309 1 89 92 GLY A C 1
ATOM 722 O O . GLY A 1 92 ? 15.773 28.391 6.148 1 89 92 GLY A O 1
ATOM 723 N N . TRP A 1 93 ? 14.078 27 5.98 1 93.44 93 TRP A N 1
ATOM 724 C CA . TRP A 1 93 ? 14.898 25.969 5.371 1 93.44 93 TRP A CA 1
ATOM 725 C C . TRP A 1 93 ? 15.422 26.406 4.008 1 93.44 93 TRP A C 1
ATOM 727 O O . TRP A 1 93 ? 14.719 27.094 3.264 1 93.44 93 TRP A O 1
ATOM 737 N N . GLU A 1 94 ? 16.609 25.969 3.621 1 95.25 94 GLU A N 1
ATOM 738 C CA . GLU A 1 94 ? 17.203 26.328 2.334 1 95.25 94 GLU A CA 1
ATOM 739 C C . GLU A 1 94 ? 16.453 25.656 1.184 1 95.25 94 GLU A C 1
ATOM 741 O O . GLU A 1 94 ? 16.312 26.25 0.111 1 95.25 94 GLU A O 1
ATOM 746 N N . SER A 1 95 ? 16.047 24.469 1.359 1 96.94 95 SER A N 1
ATOM 747 C CA . SER A 1 95 ? 15.25 23.688 0.412 1 96.94 95 SER A CA 1
ATOM 748 C C . SER A 1 95 ? 14.266 22.781 1.134 1 96.94 95 SER A C 1
ATOM 750 O O . SER A 1 95 ? 14.375 22.578 2.346 1 96.94 95 SER A O 1
ATOM 752 N N . VAL A 1 96 ? 13.258 22.344 0.368 1 97.31 96 VAL A N 1
ATOM 753 C CA . VAL A 1 96 ? 12.156 21.625 0.983 1 97.31 96 VAL A CA 1
ATOM 754 C C . VAL A 1 96 ? 11.852 20.359 0.174 1 97.31 96 VAL A C 1
ATOM 756 O O . VAL A 1 96 ? 11.891 20.375 -1.059 1 97.31 96 VAL A O 1
ATOM 759 N N . ARG A 1 97 ? 11.609 19.234 0.902 1 97.94 97 ARG A N 1
ATOM 760 C CA . ARG A 1 97 ? 11.133 18 0.307 1 97.94 97 ARG A CA 1
ATOM 761 C C . ARG A 1 97 ? 9.766 17.625 0.859 1 97.94 97 ARG A C 1
ATOM 763 O O . ARG A 1 97 ? 9.453 17.906 2.016 1 97.94 97 ARG A O 1
ATOM 770 N N . VAL A 1 98 ? 9 17.016 -0.018 1 98.06 98 VAL A N 1
ATOM 771 C CA . VAL A 1 98 ? 7.801 16.328 0.453 1 98.06 98 VAL A CA 1
ATOM 772 C C . VAL A 1 98 ? 8.172 14.953 1.009 1 98.06 98 VAL A C 1
ATOM 774 O O . VAL A 1 98 ? 8.711 14.109 0.289 1 98.06 98 VAL A O 1
ATOM 777 N N . ALA A 1 99 ? 7.945 14.789 2.281 1 96.38 99 ALA A N 1
ATOM 778 C CA . ALA A 1 99 ? 8.125 13.469 2.875 1 96.38 99 ALA A CA 1
ATOM 779 C C . ALA A 1 99 ? 6.922 12.57 2.602 1 96.38 99 ALA A C 1
ATOM 781 O O . ALA A 1 99 ? 7.078 11.406 2.23 1 96.38 99 ALA A O 1
ATOM 782 N N . GLN A 1 100 ? 5.73 13.18 2.734 1 96.25 100 GLN A N 1
ATOM 783 C CA . GLN A 1 100 ? 4.5 12.398 2.633 1 96.25 100 GLN A CA 1
ATOM 784 C C . GLN A 1 100 ? 3.283 13.305 2.49 1 96.25 100 GLN A C 1
ATOM 786 O O . GLN A 1 100 ? 3.221 14.375 3.109 1 96.25 100 GLN A O 1
ATOM 791 N N . ASP A 1 101 ? 2.357 12.906 1.692 1 97.81 101 ASP A N 1
ATOM 792 C CA . ASP A 1 101 ? 1.032 13.508 1.773 1 97.81 101 ASP A CA 1
ATOM 793 C C . ASP A 1 101 ? -0.01 12.492 2.229 1 97.81 101 ASP A C 1
ATOM 795 O O . ASP A 1 101 ? 0.192 11.281 2.086 1 97.81 101 ASP A O 1
ATOM 799 N N . ASP A 1 102 ? -1.128 12.961 2.771 1 96.94 102 ASP A N 1
ATOM 800 C CA . ASP A 1 102 ? -2.238 12.133 3.244 1 96.94 102 ASP A CA 1
ATOM 801 C C . ASP A 1 102 ? -3.58 12.727 2.816 1 96.94 102 ASP A C 1
ATOM 803 O O . ASP A 1 102 ? -3.867 13.891 3.094 1 96.94 102 ASP A O 1
ATOM 807 N N . LEU A 1 103 ? -4.324 11.961 2.123 1 97.56 103 LEU A N 1
ATOM 808 C CA . LEU A 1 103 ? -5.738 12.273 1.976 1 97.56 103 LEU A CA 1
ATOM 809 C C . LEU A 1 103 ? -6.547 11.68 3.125 1 97.56 103 LEU A C 1
ATOM 811 O O . LEU A 1 103 ? -6.527 10.469 3.346 1 97.56 103 LEU A O 1
ATOM 815 N N . TRP A 1 104 ? -7.188 12.523 3.861 1 95.81 104 TRP A N 1
ATOM 816 C CA . TRP A 1 104 ? -8.039 12.102 4.973 1 95.81 104 TRP A CA 1
ATOM 817 C C . TRP A 1 104 ? -9.508 12.336 4.656 1 95.81 104 TRP A C 1
ATOM 819 O O . TRP A 1 104 ? -9.883 13.414 4.18 1 95.81 104 TRP A O 1
ATOM 829 N N . TRP A 1 105 ? -10.305 11.375 4.922 1 95 105 TRP A N 1
ATOM 830 C CA . TRP A 1 105 ? -11.742 11.469 4.668 1 95 105 TRP A CA 1
ATOM 831 C C . TRP A 1 105 ? -12.539 10.883 5.824 1 95 105 TRP A C 1
ATOM 833 O O . TRP A 1 105 ? -12.547 9.664 6.031 1 95 105 TRP A O 1
ATOM 843 N N . LYS A 1 106 ? -13.156 11.703 6.629 1 91.62 106 LYS A N 1
ATOM 844 C CA . LYS A 1 106 ? -14.062 11.289 7.695 1 91.62 106 LYS A CA 1
ATOM 845 C C . LYS A 1 106 ? -15.523 11.492 7.281 1 91.62 106 LYS A C 1
ATOM 847 O O . LYS A 1 106 ? -15.961 12.633 7.082 1 91.62 106 LYS A O 1
ATOM 852 N N . ALA A 1 107 ? -16.234 10.391 7.164 1 90.62 107 ALA A N 1
ATOM 853 C CA . ALA A 1 107 ? -17.625 10.438 6.762 1 90.62 107 ALA A CA 1
ATOM 854 C C . ALA A 1 107 ? -18.5 11 7.875 1 90.62 107 ALA A C 1
ATOM 856 O O . ALA A 1 107 ? -18.078 11.078 9.031 1 90.62 107 ALA A O 1
ATOM 857 N N . PRO A 1 108 ? -19.719 11.43 7.512 1 91.56 108 PRO A N 1
ATOM 858 C CA . PRO A 1 108 ? -20.641 11.938 8.531 1 91.56 108 PRO A CA 1
ATOM 859 C C . PRO A 1 108 ? -20.984 10.875 9.578 1 91.56 108 PRO A C 1
ATOM 861 O O . PRO A 1 108 ? -21.078 9.688 9.258 1 91.56 108 PRO A O 1
ATOM 864 N N . SER A 1 109 ? -21.109 11.312 10.742 1 87.44 109 SER A N 1
ATOM 865 C CA . SER A 1 109 ? -21.594 10.508 11.859 1 87.44 109 SER A CA 1
ATOM 866 C C . SER A 1 109 ? -20.75 9.242 12.031 1 87.44 109 SER A C 1
ATOM 868 O O . SER A 1 109 ? -21.297 8.141 12.117 1 87.44 109 SER A O 1
ATOM 870 N N . THR A 1 110 ? -19.469 9.406 12.047 1 83.06 110 THR A N 1
ATOM 871 C CA . THR A 1 110 ? -18.594 8.273 12.273 1 83.06 110 THR A CA 1
ATOM 872 C C . THR A 1 110 ? -17.938 8.359 13.648 1 83.06 110 THR A C 1
ATOM 874 O O . THR A 1 110 ? -16.984 9.109 13.852 1 83.06 110 THR A O 1
ATOM 877 N N . ALA A 1 111 ? -18.391 7.57 14.555 1 74.44 111 ALA A N 1
ATOM 878 C CA . ALA A 1 111 ? -17.969 7.602 15.953 1 74.44 111 ALA A CA 1
ATOM 879 C C . ALA A 1 111 ? -16.547 7.102 16.109 1 74.44 111 ALA A C 1
ATOM 881 O O . ALA A 1 111 ? -15.828 7.516 17.016 1 74.44 111 ALA A O 1
ATOM 882 N N . ASN A 1 112 ? -16.078 6.273 15.242 1 74.75 112 ASN A N 1
ATOM 883 C CA . ASN A 1 112 ? -14.758 5.676 15.367 1 74.75 112 ASN A CA 1
ATOM 884 C C . ASN A 1 112 ? -13.75 6.336 14.43 1 74.75 112 ASN A C 1
ATOM 886 O O . ASN A 1 112 ? -12.758 5.719 14.047 1 74.75 112 ASN A O 1
ATOM 890 N N . SER A 1 113 ? -13.969 7.66 14.258 1 78.38 113 SER A N 1
ATOM 891 C CA . 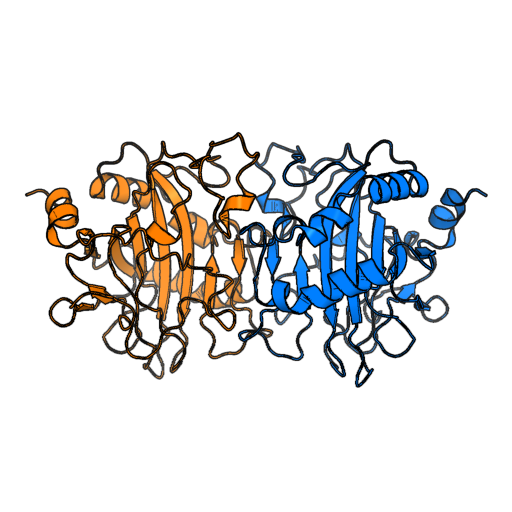SER A 1 113 ? -13.141 8.312 13.25 1 78.38 113 SER A CA 1
ATOM 892 C C . SER A 1 113 ? -12.125 9.258 13.891 1 78.38 113 SER A C 1
ATOM 894 O O . SER A 1 113 ? -11.453 10.016 13.188 1 78.38 113 SER A O 1
ATOM 896 N N . ALA A 1 114 ? -12 9.234 15.203 1 86 114 ALA A N 1
ATOM 897 C CA . ALA A 1 114 ? -11.07 10.141 15.875 1 86 114 ALA A CA 1
ATOM 898 C C . ALA A 1 114 ? -9.625 9.812 15.492 1 86 114 ALA A C 1
ATOM 900 O O . ALA A 1 114 ? -9.289 8.648 15.266 1 86 114 ALA A O 1
ATOM 901 N N . THR A 1 115 ? -8.891 10.812 15.336 1 88.25 115 THR A N 1
ATOM 902 C CA . THR A 1 115 ? -7.441 10.664 15.281 1 88.25 115 THR A CA 1
ATOM 903 C C . THR A 1 115 ? -6.816 10.969 16.641 1 88.25 115 THR A C 1
ATOM 905 O O . THR A 1 115 ? -6.91 12.102 17.125 1 88.25 115 THR A O 1
ATOM 908 N N . LYS A 1 116 ? -6.23 10.023 17.188 1 87.19 116 LYS A N 1
ATOM 909 C CA . LYS A 1 116 ? -5.637 10.172 18.5 1 87.19 116 LYS A CA 1
ATOM 910 C C . LYS A 1 116 ? -4.539 11.234 18.5 1 87.19 116 LYS A C 1
ATOM 912 O O . LYS A 1 116 ? -3.838 11.406 17.5 1 87.19 116 LYS A O 1
ATOM 917 N N . GLY A 1 117 ? -4.406 11.852 19.672 1 89.19 117 GLY A N 1
ATOM 918 C CA . GLY A 1 117 ? -3.322 12.812 19.844 1 89.19 117 GLY A CA 1
ATOM 919 C C . GLY A 1 117 ? -1.95 12.203 19.625 1 89.19 117 GLY A C 1
ATOM 920 O O . GLY A 1 117 ? -1.638 11.148 20.172 1 89.19 117 GLY A O 1
ATOM 921 N N . HIS A 1 118 ? -1.156 12.891 18.828 1 89.19 118 HI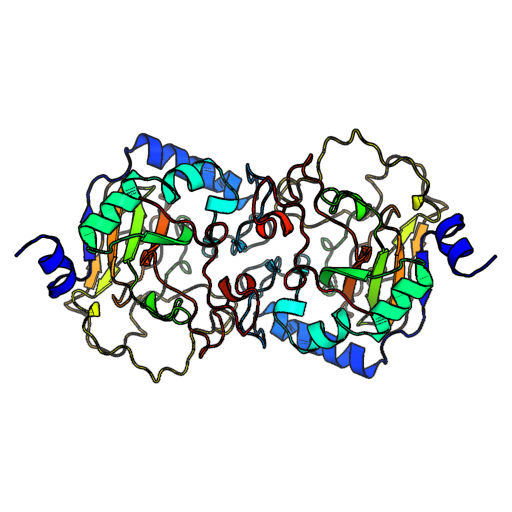S A N 1
ATOM 922 C CA . HIS A 1 118 ? 0.172 12.398 18.484 1 89.19 118 HIS A CA 1
ATOM 923 C C . HIS A 1 118 ? 1.074 13.531 18.016 1 89.19 118 HIS A C 1
ATOM 925 O O . HIS A 1 118 ? 0.612 14.664 17.828 1 89.19 118 HIS A O 1
ATOM 931 N N . ILE A 1 119 ? 2.311 13.281 17.953 1 90.38 119 ILE A N 1
ATOM 932 C CA . ILE A 1 119 ? 3.268 14.156 17.297 1 90.38 119 ILE A CA 1
ATOM 933 C C . ILE A 1 119 ? 3.773 13.492 16.016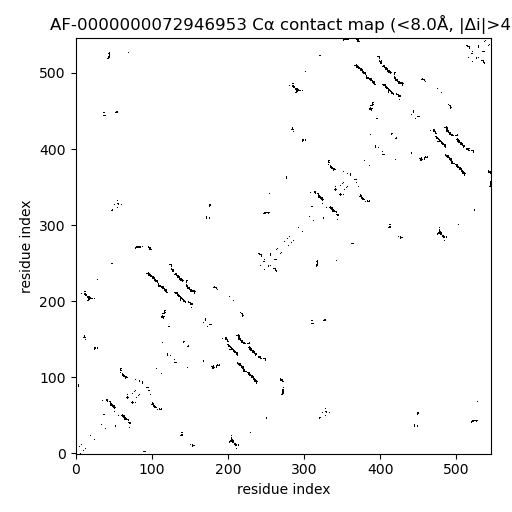 1 90.38 119 ILE A C 1
ATOM 935 O O . ILE A 1 119 ? 4.113 12.312 16.016 1 90.38 119 ILE A O 1
ATOM 939 N N . ASP A 1 120 ? 3.799 14.211 14.922 1 91.69 120 ASP A N 1
ATOM 940 C CA . ASP A 1 120 ? 4.156 13.664 13.617 1 91.69 120 ASP A CA 1
ATOM 941 C C . ASP A 1 120 ? 5.605 13.188 13.602 1 91.69 120 ASP A C 1
ATOM 943 O O . ASP A 1 120 ? 5.934 12.195 12.945 1 91.69 120 ASP A O 1
ATOM 947 N N . ALA A 1 121 ? 6.465 13.867 14.273 1 89.38 121 ALA A N 1
ATOM 948 C CA . ALA A 1 121 ? 7.898 13.594 14.234 1 89.38 121 ALA A CA 1
ATOM 949 C C . ALA A 1 121 ? 8.195 12.148 14.617 1 89.38 121 ALA A C 1
ATOM 951 O O . ALA A 1 121 ? 9.172 11.562 14.156 1 89.38 121 ALA A O 1
ATOM 952 N N . GLU A 1 122 ? 7.324 11.562 15.406 1 84.88 122 GLU A N 1
ATOM 953 C CA . GLU A 1 122 ? 7.523 10.188 15.844 1 84.88 122 GLU A CA 1
ATOM 954 C C . GLU A 1 122 ? 7.332 9.211 14.688 1 84.88 122 GLU A C 1
ATOM 956 O O . GLU A 1 122 ? 7.914 8.117 14.688 1 84.88 122 GLU A O 1
ATOM 961 N N . TYR A 1 123 ? 6.613 9.609 13.719 1 84.88 123 TYR A N 1
ATOM 962 C CA . TYR A 1 123 ? 6.332 8.75 12.578 1 84.88 123 TYR A CA 1
ATOM 963 C C . TYR A 1 123 ? 7.359 8.961 11.469 1 84.88 123 TYR A C 1
ATOM 965 O O . TYR A 1 123 ? 7.363 8.242 10.469 1 84.88 123 TYR A O 1
ATOM 973 N N . PHE A 1 124 ? 8.195 9.945 11.633 1 88.81 124 PHE A N 1
ATOM 974 C CA . PHE A 1 124 ? 9.242 10.25 10.664 1 88.81 124 PHE A CA 1
ATOM 975 C C . PHE A 1 124 ? 10.617 10.219 11.328 1 88.81 124 PHE A C 1
ATOM 977 O O . PHE A 1 124 ? 11.5 11.008 10.977 1 88.81 124 PHE A O 1
ATOM 984 N N . ASN A 1 125 ? 10.766 9.359 12.281 1 84.62 125 ASN A N 1
ATOM 985 C CA . ASN A 1 125 ? 11.977 9.336 13.094 1 84.62 125 ASN A CA 1
ATOM 986 C C . ASN A 1 125 ? 13.102 8.562 12.398 1 84.62 125 ASN A C 1
ATOM 988 O O . ASN A 1 125 ? 14.078 8.188 13.039 1 84.62 125 ASN A O 1
ATOM 992 N N . PHE A 1 126 ? 13.039 8.398 11.141 1 87.38 126 PHE A N 1
ATOM 993 C CA . PHE A 1 126 ? 14.047 7.664 10.383 1 87.38 126 PHE A CA 1
ATOM 994 C C . PHE A 1 126 ? 14.875 8.609 9.523 1 87.38 126 PHE A C 1
ATOM 996 O O . PHE A 1 126 ? 15.758 8.172 8.773 1 87.38 126 PHE A O 1
ATOM 1003 N N . PHE A 1 127 ? 14.578 9.836 9.641 1 91.44 127 PHE A N 1
ATOM 1004 C CA . PHE A 1 127 ? 15.391 10.852 8.977 1 91.44 127 PHE A CA 1
ATOM 1005 C C . PHE A 1 127 ? 16.5 11.352 9.906 1 91.44 127 PHE A C 1
ATOM 1007 O O . PHE A 1 127 ? 16.328 11.383 11.125 1 91.44 127 PHE A O 1
ATOM 1014 N N . ALA A 1 128 ? 17.625 11.797 9.352 1 94.06 128 ALA A N 1
ATOM 1015 C CA . ALA A 1 128 ? 18.734 12.344 10.125 1 94.06 128 ALA A CA 1
ATOM 1016 C C . ALA A 1 128 ? 18.312 13.648 10.812 1 94.06 128 ALA A C 1
ATOM 1018 O O . ALA A 1 128 ? 18.688 13.898 11.961 1 94.06 128 ALA A O 1
ATOM 1019 N N . ASP A 1 129 ? 17.625 14.477 10.109 1 94.25 129 ASP A N 1
ATOM 1020 C CA . ASP A 1 129 ? 17 15.688 10.633 1 94.25 129 ASP A CA 1
ATOM 1021 C C . ASP A 1 129 ? 15.5 15.484 10.844 1 94.25 129 ASP A C 1
ATOM 1023 O O . ASP A 1 129 ? 14.75 15.352 9.875 1 94.25 129 ASP A O 1
ATOM 1027 N N . ASN A 1 130 ? 15.062 15.477 12.016 1 89.75 130 ASN A N 1
ATOM 1028 C CA . ASN A 1 130 ? 13.672 15.148 12.328 1 89.75 130 ASN A CA 1
ATOM 1029 C C . ASN A 1 130 ? 12.773 16.391 12.266 1 89.75 130 ASN A C 1
ATOM 1031 O O . ASN A 1 130 ? 11.625 16.344 12.703 1 89.75 130 ASN A O 1
ATOM 1035 N N . SER A 1 131 ? 13.289 17.5 11.781 1 92.88 131 SER A N 1
ATOM 1036 C CA . SER A 1 131 ? 12.453 18.672 11.562 1 92.88 131 SER A CA 1
ATOM 1037 C C . SER A 1 131 ? 11.344 18.375 10.562 1 92.88 131 SER A C 1
ATOM 1039 O O . SER A 1 131 ? 11.578 17.75 9.531 1 92.88 131 SER A O 1
ATOM 1041 N N . LEU A 1 132 ? 10.172 18.781 10.938 1 95.12 132 LEU A N 1
ATOM 1042 C CA . LEU A 1 132 ? 9 18.5 10.117 1 95.12 132 LEU A CA 1
ATOM 1043 C C . LEU A 1 132 ? 7.98 19.625 10.219 1 95.12 132 LEU A C 1
ATOM 1045 O O . LEU A 1 132 ? 7.742 20.156 11.305 1 95.12 132 LEU A O 1
ATOM 1049 N N . LEU A 1 133 ? 7.5 20.016 9.133 1 95.19 133 LEU A N 1
ATOM 1050 C CA . LEU A 1 133 ? 6.34 20.891 9.078 1 95.19 133 LEU A CA 1
ATOM 1051 C C . LEU A 1 133 ? 5.18 20.234 8.352 1 95.19 133 LEU A C 1
ATOM 1053 O O . LEU A 1 133 ? 5.352 19.719 7.238 1 95.19 133 LEU A O 1
ATOM 1057 N N . THR A 1 134 ? 4.051 20.219 8.969 1 97.06 134 THR A N 1
ATOM 1058 C CA . THR A 1 134 ? 2.852 19.672 8.344 1 97.06 134 THR A CA 1
ATOM 1059 C C . THR A 1 134 ? 1.9 20.797 7.926 1 97.06 134 THR A C 1
ATOM 1061 O O . THR A 1 134 ? 1.603 21.688 8.719 1 97.06 134 THR A O 1
ATOM 1064 N N . LEU A 1 135 ? 1.564 20.797 6.715 1 96.5 135 LEU A N 1
ATOM 1065 C CA . LEU A 1 135 ? 0.514 21.672 6.188 1 96.5 135 LEU A CA 1
ATOM 1066 C C . LEU A 1 135 ? -0.785 20.891 6 1 96.5 135 LEU A C 1
ATOM 1068 O O . LEU A 1 135 ? -0.833 19.938 5.223 1 96.5 135 LEU A O 1
ATOM 1072 N N . TRP A 1 136 ? -1.791 21.25 6.727 1 97.12 136 TRP A N 1
ATOM 1073 C CA . TRP A 1 136 ? -3.105 20.625 6.668 1 97.12 136 TRP A CA 1
ATOM 1074 C C . TRP A 1 136 ? -4.109 21.531 5.957 1 97.12 136 TRP A C 1
ATOM 1076 O O . TRP A 1 136 ? -4.328 22.672 6.371 1 97.12 136 TRP A O 1
ATOM 1086 N N . ILE A 1 137 ? -4.719 21.047 4.914 1 97.25 137 ILE A N 1
ATOM 1087 C CA . ILE A 1 137 ? -5.637 21.828 4.098 1 97.25 137 ILE A CA 1
ATOM 1088 C C . ILE A 1 137 ? -7.043 21.234 4.188 1 97.25 137 ILE A C 1
ATOM 1090 O O . ILE A 1 137 ? -7.25 20.062 3.881 1 97.25 137 ILE A O 1
ATOM 1094 N N . ALA A 1 138 ? -7.973 22.109 4.574 1 97.38 138 ALA A N 1
ATOM 1095 C CA . ALA A 1 138 ? -9.367 21.688 4.648 1 97.38 138 ALA A CA 1
ATOM 1096 C C . ALA A 1 138 ? -10.031 21.75 3.275 1 97.38 138 ALA A C 1
ATOM 1098 O O . ALA A 1 138 ? -10.047 22.797 2.627 1 97.38 138 ALA A O 1
ATOM 1099 N N . LEU A 1 139 ? -10.555 20.641 2.828 1 98.19 139 LEU A N 1
ATOM 1100 C CA . LEU A 1 139 ? -11.273 20.625 1.557 1 98.19 139 LEU A CA 1
ATOM 1101 C C . LEU A 1 139 ? -12.758 20.891 1.771 1 98.19 139 LEU A C 1
ATOM 1103 O O . LEU A 1 139 ? -13.484 21.219 0.823 1 98.19 139 LEU A O 1
ATOM 1107 N N . ASP A 1 140 ? -13.234 20.688 2.945 1 97.31 140 ASP A N 1
ATOM 1108 C CA . ASP A 1 140 ? -14.539 21.109 3.453 1 97.31 140 ASP A CA 1
ATOM 1109 C C . ASP A 1 140 ? -14.398 22.156 4.555 1 97.31 140 ASP A C 1
ATOM 1111 O O . ASP A 1 140 ? -13.359 22.219 5.219 1 97.31 140 ASP A O 1
ATOM 1115 N N . PRO A 1 141 ? -15.492 22.984 4.672 1 94.88 141 PRO A N 1
ATOM 1116 C CA . PRO A 1 141 ? -15.406 23.875 5.836 1 94.88 141 PRO A CA 1
ATOM 1117 C C . PRO A 1 141 ? -15.344 23.109 7.156 1 94.88 141 PRO A C 1
ATOM 1119 O O . PRO A 1 141 ? -16.016 22.094 7.312 1 94.88 141 PRO A O 1
ATOM 1122 N N . VAL A 1 142 ? -14.477 23.531 7.992 1 93.88 142 VAL A N 1
ATOM 1123 C CA . VAL A 1 142 ? -14.281 22.828 9.258 1 93.88 142 VAL A CA 1
ATOM 1124 C C . VAL A 1 142 ? -14.742 23.719 10.414 1 93.88 142 VAL A C 1
ATOM 1126 O O . VAL A 1 142 ? -14.305 24.875 10.523 1 93.88 142 VAL A O 1
ATOM 1129 N N . GLY A 1 143 ? -15.648 23.219 11.195 1 88.38 143 GLY A N 1
ATOM 1130 C CA . GLY A 1 143 ? -16.125 23.844 12.414 1 88.38 143 GLY A CA 1
ATOM 1131 C C . GLY A 1 143 ? -16.016 22.938 13.633 1 88.38 143 GLY A C 1
ATOM 1132 O O . GLY A 1 143 ? -15.25 21.984 13.633 1 88.38 143 GLY A O 1
ATOM 1133 N N . GLN A 1 144 ? -16.781 23.234 14.586 1 86.31 144 GLN A N 1
ATOM 1134 C CA . GLN A 1 144 ? -16.656 22.578 15.883 1 86.31 144 GLN A CA 1
ATOM 1135 C C . GLN A 1 144 ? -17.156 21.125 15.812 1 86.31 144 GLN A C 1
ATOM 1137 O O . GLN A 1 144 ? -16.625 20.266 16.516 1 86.31 144 GLN A O 1
ATOM 1142 N N . ASP A 1 145 ? -18.062 20.859 14.898 1 88.62 145 ASP A N 1
ATOM 1143 C CA . ASP A 1 145 ? -18.734 19.578 15 1 88.62 145 ASP A CA 1
ATOM 1144 C C . ASP A 1 145 ? -18.25 18.609 13.922 1 88.62 145 ASP A C 1
ATOM 1146 O O . ASP A 1 145 ? -18.625 17.438 13.922 1 88.62 145 ASP A O 1
ATOM 1150 N N . ASN A 1 146 ? -17.453 19.016 12.984 1 92.56 146 ASN A N 1
ATOM 1151 C CA . ASN A 1 146 ? -17.047 18.109 11.922 1 92.56 146 ASN A CA 1
ATOM 1152 C C . ASN A 1 146 ? -15.555 17.828 11.961 1 92.56 146 ASN A C 1
ATOM 1154 O O . ASN A 1 146 ? -14.859 17.969 10.953 1 92.56 146 ASN A O 1
ATOM 1158 N N . SER A 1 147 ? -15.109 17.438 13.195 1 92.38 147 SER A N 1
ATOM 1159 C CA . SER A 1 147 ? -13.805 16.844 13.461 1 92.38 147 SER A CA 1
ATOM 1160 C C . SER A 1 147 ? -12.672 17.812 13.148 1 92.38 147 SER A C 1
ATOM 1162 O O . SER A 1 147 ? -11.781 17.516 12.359 1 92.38 147 SER A O 1
ATOM 1164 N N . PRO A 1 148 ? -12.688 18.938 13.758 1 93.5 148 PRO A N 1
ATOM 1165 C CA . PRO A 1 148 ? -11.57 19.875 13.562 1 93.5 148 PRO A CA 1
ATOM 1166 C C . PRO A 1 148 ? -10.25 19.328 14.078 1 93.5 148 PRO A C 1
ATOM 1168 O O . PRO A 1 148 ? -10.227 18.578 15.07 1 93.5 148 PRO A O 1
ATOM 1171 N N . LEU A 1 149 ? -9.203 19.672 13.391 1 94.12 149 LEU A N 1
ATOM 1172 C CA . LEU A 1 149 ? -7.895 19.438 14 1 94.12 149 LEU A CA 1
ATOM 1173 C C . LEU A 1 149 ? -7.758 20.219 15.297 1 94.12 149 LEU A C 1
ATOM 1175 O O . LEU A 1 149 ? -8.211 21.359 15.391 1 94.12 149 LEU A O 1
ATOM 1179 N N . GLN A 1 150 ? -7.227 19.562 16.25 1 92.12 150 GLN A N 1
ATOM 1180 C CA . GLN A 1 150 ? -6.965 20.172 17.547 1 92.12 150 GLN A CA 1
ATOM 1181 C C . GLN A 1 150 ? -5.484 20.109 17.906 1 92.12 150 GLN A C 1
ATOM 1183 O O . GLN A 1 150 ? -4.816 19.109 17.625 1 92.12 150 GLN A O 1
ATOM 1188 N N . TYR A 1 151 ? -5.043 21.203 18.5 1 92 151 TYR A N 1
ATOM 1189 C CA . TYR A 1 151 ? -3.65 21.297 18.922 1 92 151 TYR A CA 1
ATOM 1190 C C . TYR A 1 151 ? -3.553 21.5 20.422 1 92 151 TYR A C 1
ATOM 1192 O O . TYR A 1 151 ? -4.473 22.047 21.047 1 92 151 TYR A O 1
ATOM 1200 N N . ILE A 1 152 ? -2.488 21.047 20.969 1 89.5 152 ILE A N 1
ATOM 1201 C CA . ILE A 1 152 ? -2.068 21.547 22.266 1 89.5 152 ILE A CA 1
ATOM 1202 C C . ILE A 1 152 ? -1.034 22.656 22.078 1 89.5 152 ILE A C 1
ATOM 1204 O O . ILE A 1 152 ? 0.116 22.391 21.734 1 89.5 152 ILE A O 1
ATOM 1208 N N . GLU A 1 153 ? -1.496 23.844 22.312 1 87.06 153 GLU A N 1
ATOM 1209 C CA . GLU A 1 153 ? -0.658 25.016 22.094 1 87.06 153 GLU A CA 1
ATOM 1210 C C . GLU A 1 153 ? 0.648 24.922 22.875 1 87.06 153 GLU A C 1
ATOM 1212 O O . GLU A 1 153 ? 0.645 24.562 24.047 1 87.06 153 GLU A O 1
ATOM 1217 N N . GLY A 1 154 ? 1.772 25.141 22.156 1 87.06 154 GLY A N 1
ATOM 1218 C CA . GLY A 1 154 ? 3.082 25.188 22.781 1 87.06 154 GLY A CA 1
ATOM 1219 C C . GLY A 1 154 ? 3.695 23.812 23 1 87.06 154 GLY A C 1
ATOM 1220 O O . GLY A 1 154 ? 4.828 23.703 23.484 1 87.06 154 GLY A O 1
ATOM 1221 N N . SER A 1 155 ? 3.016 22.812 22.656 1 88.62 155 SER A N 1
ATOM 1222 C CA . SER A 1 155 ? 3.445 21.453 23.016 1 88.62 155 SER A CA 1
ATOM 1223 C C . SER A 1 155 ? 4.691 21.062 22.234 1 88.62 155 SER A C 1
ATOM 1225 O O . SER A 1 155 ? 5.348 20.062 22.578 1 88.62 155 SER A O 1
ATOM 1227 N N . HIS A 1 156 ? 5.07 21.781 21.188 1 86.5 156 HIS A N 1
ATOM 1228 C CA . HIS A 1 156 ? 6.273 21.453 20.422 1 86.5 156 HIS A CA 1
ATOM 1229 C C . HIS A 1 156 ? 7.52 21.547 21.297 1 86.5 156 HIS A C 1
ATOM 1231 O O . HIS A 1 156 ? 8.578 21.016 20.938 1 86.5 156 HIS A O 1
ATOM 1237 N N . GLN A 1 157 ? 7.371 22.234 22.359 1 84.69 157 GLN A N 1
ATOM 1238 C CA . GLN A 1 157 ? 8.516 22.453 23.25 1 84.69 157 GLN A CA 1
ATOM 1239 C C . GLN A 1 157 ? 8.586 21.375 24.328 1 84.69 157 GLN A C 1
ATOM 1241 O O . GLN A 1 157 ? 9.531 21.328 25.109 1 84.69 157 GLN A O 1
ATOM 1246 N N . TRP A 1 158 ? 7.543 20.562 24.391 1 84.12 158 TRP A N 1
ATOM 1247 C CA . TRP A 1 158 ? 7.527 19.516 25.406 1 84.12 158 TRP A CA 1
ATOM 1248 C C . TRP A 1 158 ? 8.555 18.438 25.094 1 84.12 158 TRP A C 1
ATOM 1250 O O . TRP A 1 158 ? 8.938 18.266 23.938 1 84.12 158 TRP A O 1
ATOM 1260 N N . PRO A 1 159 ? 9.133 17.797 26.188 1 76.94 159 PRO A N 1
ATOM 1261 C CA . PRO A 1 159 ? 10.07 16.703 25.922 1 76.94 159 PRO A CA 1
ATOM 1262 C C . PRO A 1 159 ? 9.438 15.586 25.078 1 76.94 159 PRO A C 1
ATOM 1264 O O . PRO A 1 159 ? 8.258 15.281 25.25 1 76.94 159 PRO A O 1
ATOM 1267 N N . VAL A 1 160 ? 10 15.305 24.078 1 67.88 160 VAL A N 1
ATOM 1268 C CA . VAL A 1 160 ? 9.57 14.172 23.266 1 67.88 160 VAL A CA 1
ATOM 1269 C C . VAL A 1 160 ? 10.078 12.875 23.875 1 67.88 160 VAL A C 1
ATOM 1271 O O . VAL A 1 160 ? 11.219 12.797 24.344 1 67.88 160 VAL A O 1
ATOM 1274 N N . GLY A 1 161 ? 9.32 12.195 24.797 1 55.03 161 GLY A N 1
ATOM 1275 C CA . GLY A 1 161 ? 9.719 10.984 25.484 1 55.03 161 GLY A CA 1
ATOM 1276 C C . GLY A 1 161 ? 10.453 10 24.594 1 55.03 161 GLY A C 1
ATOM 1277 O O . GLY A 1 161 ? 10.094 9.828 23.438 1 55.03 161 GLY A O 1
ATOM 1278 N N . ASN A 1 162 ? 11.773 10.031 24.641 1 47.25 162 ASN A N 1
ATOM 1279 C CA . ASN A 1 162 ? 12.547 8.938 24.062 1 47.25 162 ASN A CA 1
ATOM 1280 C C . ASN A 1 162 ? 11.906 7.582 24.344 1 47.25 162 ASN A C 1
ATOM 1282 O O . ASN A 1 162 ? 12.297 6.574 23.75 1 47.25 162 ASN A O 1
ATOM 1286 N N . ASP A 1 163 ? 11.422 7.449 25.531 1 38.62 163 ASP A N 1
ATOM 1287 C CA . ASP A 1 163 ? 11.148 6.133 26.109 1 38.62 163 ASP A CA 1
ATOM 1288 C C . ASP A 1 163 ? 9.992 5.453 25.375 1 38.62 163 ASP A C 1
ATOM 1290 O O . ASP A 1 163 ? 9.492 4.422 25.828 1 38.62 163 ASP A O 1
ATOM 1294 N N . THR A 1 164 ? 9.117 6.238 24.953 1 37.53 164 THR A N 1
ATOM 1295 C CA . THR A 1 164 ? 7.969 5.379 24.688 1 37.53 164 THR A CA 1
ATOM 1296 C C . THR A 1 164 ? 8.328 4.309 23.656 1 37.53 164 THR A C 1
ATOM 1298 O O . THR A 1 164 ? 8.609 4.617 22.5 1 37.53 164 THR A O 1
ATOM 1301 N N . GLY A 1 165 ? 9.148 3.602 24.031 1 37.72 165 GLY A N 1
ATOM 1302 C CA . GLY A 1 165 ? 9.289 2.295 23.406 1 37.72 165 GLY A CA 1
ATOM 1303 C C . GLY A 1 165 ? 8.094 1.904 22.562 1 37.72 165 GLY A C 1
ATOM 1304 O O . GLY A 1 165 ? 8.031 0.788 22.031 1 37.72 165 GLY A O 1
ATOM 1305 N N . ASP A 1 166 ? 7.039 2.424 22.969 1 37.22 166 ASP A N 1
ATOM 1306 C CA . ASP A 1 166 ? 5.887 2.004 22.172 1 37.22 166 ASP A CA 1
ATOM 1307 C C . ASP A 1 166 ? 5.941 2.592 20.766 1 37.22 166 ASP A C 1
ATOM 1309 O O . ASP A 1 166 ? 5.578 3.75 20.562 1 37.22 166 ASP A O 1
ATOM 1313 N N . VAL A 1 167 ? 7.102 2.367 20.234 1 37.16 167 VAL A N 1
ATOM 1314 C CA . VAL A 1 167 ? 7.137 2.572 18.797 1 37.16 167 VAL A CA 1
ATOM 1315 C C . VAL A 1 167 ? 5.727 2.482 18.219 1 37.16 167 VAL A C 1
ATOM 1317 O O . VAL A 1 167 ? 4.996 1.527 18.5 1 37.16 167 VAL A O 1
ATOM 1320 N N . PHE A 1 168 ? 5.172 3.615 18.047 1 37.78 168 PHE A N 1
ATOM 1321 C CA . PHE A 1 168 ? 3.965 3.596 17.219 1 37.78 168 PHE A CA 1
ATOM 1322 C C . PHE A 1 168 ? 4.043 2.494 16.172 1 37.78 168 PHE A C 1
ATOM 1324 O O . PHE A 1 168 ? 4.918 2.516 15.305 1 37.78 168 PHE A O 1
ATOM 1331 N N . ASN A 1 169 ? 3.91 1.343 16.719 1 40.16 169 ASN A N 1
ATOM 1332 C CA . ASN A 1 169 ? 3.756 0.281 15.727 1 40.16 169 ASN A CA 1
ATOM 1333 C C . ASN A 1 169 ? 2.525 0.505 14.852 1 40.16 169 ASN A C 1
ATOM 1335 O O . ASN A 1 169 ? 1.415 0.12 15.219 1 40.16 169 ASN A O 1
ATOM 1339 N N . ARG A 1 170 ? 2.506 1.691 14.117 1 43.72 170 ARG A N 1
ATOM 1340 C CA . ARG A 1 170 ? 1.382 1.848 13.195 1 43.72 170 ARG A CA 1
ATOM 1341 C C . ARG A 1 170 ? 0.735 0.501 12.891 1 43.72 170 ARG A C 1
ATOM 1343 O O . ARG A 1 170 ? -0.486 0.411 12.75 1 43.72 170 ARG A O 1
ATOM 1350 N N . GLY A 1 171 ? 1.574 -0.517 12.711 1 40.16 171 GLY A N 1
ATOM 1351 C CA . GLY A 1 171 ? 1.03 -1.85 12.5 1 40.16 171 GLY A CA 1
ATOM 1352 C C . GLY A 1 171 ? 0.493 -2.479 13.773 1 40.16 171 GLY A C 1
ATOM 1353 O O . GLY A 1 171 ? -0.16 -3.523 13.727 1 40.16 171 GLY A O 1
ATOM 1354 N N . SER A 1 172 ? 1.239 -2.244 14.805 1 39.16 172 SER A N 1
ATOM 1355 C CA . SER A 1 172 ? 0.939 -2.982 16.031 1 39.16 172 SER A CA 1
ATOM 1356 C C . SER A 1 172 ? -0.233 -2.357 16.781 1 39.16 172 SER A C 1
ATOM 1358 O O . SER A 1 172 ? -0.664 -2.877 17.812 1 39.16 172 SER A O 1
ATOM 1360 N N . GLU A 1 173 ? -0.323 -0.959 16.688 1 39.94 173 GLU A N 1
ATOM 1361 C CA . GLU A 1 173 ? -1.468 -0.676 17.547 1 39.94 173 GLU A CA 1
ATOM 1362 C C . GLU A 1 173 ? -2.588 -1.688 17.328 1 39.94 173 GLU A C 1
ATOM 1364 O O . GLU A 1 173 ? -2.695 -2.279 16.266 1 39.94 173 GLU A O 1
ATOM 1369 N N . VAL A 1 174 ? -3.299 -2.086 18.344 1 39.75 174 VAL A N 1
ATOM 1370 C CA . VAL A 1 174 ? -4.359 -3.07 18.172 1 39.75 174 VAL A CA 1
ATOM 1371 C C . VAL A 1 174 ? -4.816 -3.094 16.719 1 39.75 174 VAL A C 1
ATOM 1373 O O . VAL A 1 174 ? -4.547 -2.158 15.961 1 39.75 174 VAL A O 1
ATOM 1376 N N . SER A 1 175 ? -6.047 -3.451 16.438 1 35.31 175 SER A N 1
ATOM 1377 C CA . SER A 1 175 ? -6.91 -3.791 15.305 1 35.31 175 SER A CA 1
ATOM 1378 C C . SER A 1 175 ? -6.723 -2.814 14.148 1 35.31 175 SER A C 1
ATOM 1380 O O . SER A 1 175 ? -7.602 -1.998 13.867 1 35.31 175 SER A O 1
ATOM 1382 N N . GLY A 1 176 ? -5.219 -2.764 13.555 1 41.31 176 GLY A N 1
ATOM 1383 C CA . GLY A 1 176 ? -5.254 -2.039 12.297 1 41.31 176 GLY A CA 1
ATOM 1384 C C . GLY A 1 176 ? -5.562 -0.562 12.469 1 41.31 176 GLY A C 1
ATOM 1385 O O . GLY A 1 176 ? -5.957 0.109 11.508 1 41.31 176 GLY A O 1
ATOM 1386 N N . SER A 1 177 ? -5.781 -0.149 13.633 1 45.75 177 SER A N 1
ATOM 1387 C CA . SER A 1 177 ? -6.398 1.158 13.836 1 45.75 177 SER A CA 1
ATOM 1388 C C . SER A 1 177 ? -5.434 2.283 13.484 1 45.75 177 SER A C 1
ATOM 1390 O O . SER A 1 177 ? -4.301 2.314 13.969 1 45.75 177 SER A O 1
ATOM 1392 N N . ILE A 1 178 ? -5.5 2.688 12.312 1 52.06 178 ILE A N 1
ATOM 1393 C CA . ILE A 1 178 ? -5.152 4.09 12.125 1 52.06 178 ILE A CA 1
ATOM 1394 C C . ILE A 1 178 ? -5.488 4.879 13.391 1 52.06 178 ILE A C 1
ATOM 1396 O O . ILE A 1 178 ? -6.297 4.434 14.203 1 52.06 178 ILE A O 1
ATOM 1400 N N . LEU A 1 179 ? -4.59 5.75 13.836 1 56.09 179 LEU A N 1
ATOM 1401 C CA . LEU A 1 179 ? -4.715 6.746 14.891 1 56.09 179 LEU A CA 1
ATOM 1402 C C . LEU A 1 179 ? -6.156 6.832 15.391 1 56.09 179 LEU A C 1
ATOM 1404 O O . LEU A 1 179 ? -6.715 7.922 15.508 1 56.09 179 LEU A O 1
ATOM 1408 N N . THR A 1 180 ? -6.812 5.562 15.477 1 57.22 180 THR A N 1
ATOM 1409 C CA . THR A 1 180 ? -8.188 5.648 15.953 1 57.22 180 THR A CA 1
ATOM 1410 C C . THR A 1 180 ? -8.219 5.898 17.469 1 57.22 180 THR A C 1
ATOM 1412 O O . THR A 1 180 ? -7.438 5.312 18.203 1 57.22 180 THR A O 1
ATOM 1415 N N . GLY A 1 181 ? -8.664 6.984 17.797 1 58.81 181 GLY A N 1
ATOM 1416 C CA . GLY A 1 181 ? -8.812 7.391 19.188 1 58.81 181 GLY A CA 1
ATOM 1417 C C . GLY A 1 181 ? -10.258 7.395 19.656 1 58.81 181 GLY A C 1
ATOM 1418 O O . GLY A 1 181 ? -11.164 7.035 18.891 1 58.81 181 GLY A O 1
ATOM 1419 N N . ASP A 1 182 ? -10.375 7.406 20.922 1 65.19 182 ASP A N 1
ATOM 1420 C CA . ASP A 1 182 ? -11.672 7.609 21.547 1 65.19 182 ASP A CA 1
ATOM 1421 C C . ASP A 1 182 ? -12.055 9.086 21.562 1 65.19 182 ASP A C 1
ATOM 1423 O O . ASP A 1 182 ? -11.422 9.898 20.891 1 65.19 182 ASP A O 1
ATOM 1427 N N . GLU A 1 183 ? -13.117 9.422 22.234 1 66.94 183 GLU A N 1
ATOM 1428 C CA . GLU A 1 183 ? -13.641 10.781 22.344 1 66.94 183 GLU A CA 1
ATOM 1429 C C . GLU A 1 183 ? -12.57 11.742 22.859 1 66.94 183 GLU A C 1
ATOM 1431 O O . GLU A 1 183 ? -12.461 12.875 22.391 1 66.94 183 GLU A O 1
ATOM 1436 N N . ASP A 1 184 ? -11.828 11.273 23.703 1 74.06 184 ASP A N 1
ATOM 1437 C CA . ASP A 1 184 ? -10.742 12.125 24.188 1 74.06 184 ASP A CA 1
ATOM 1438 C C . ASP A 1 184 ? -9.508 11.992 23.281 1 74.06 184 ASP A C 1
ATOM 1440 O O . ASP A 1 184 ? -8.719 11.055 23.453 1 74.06 184 ASP A O 1
ATOM 1444 N N . VAL A 1 185 ? -9.312 12.984 22.453 1 81.19 185 VAL A N 1
ATOM 1445 C CA . VAL A 1 185 ? -8.273 13 21.422 1 81.19 185 VAL A CA 1
ATOM 1446 C C . VAL A 1 185 ? -6.898 12.875 22.078 1 81.19 185 VAL A C 1
ATOM 1448 O O . VAL A 1 185 ? -6.039 12.141 21.578 1 81.19 185 VAL A O 1
ATOM 1451 N N . PHE A 1 186 ? -6.754 13.508 23.281 1 84.75 186 PHE A N 1
ATOM 1452 C CA . PHE A 1 186 ? -5.418 13.617 23.859 1 84.75 186 PHE A CA 1
ATOM 1453 C C . PHE A 1 186 ? -5.301 12.766 25.109 1 84.75 186 PHE A C 1
ATOM 1455 O O . PHE A 1 186 ? -4.445 13.023 25.969 1 84.75 186 PHE A O 1
ATOM 1462 N N . ALA A 1 187 ? -6.121 11.719 25.203 1 79.56 187 ALA A N 1
ATOM 1463 C CA . ALA A 1 187 ? -6.125 10.852 26.391 1 79.56 187 ALA A CA 1
ATOM 1464 C C . ALA A 1 187 ? -4.746 10.25 26.625 1 79.56 187 ALA A C 1
ATOM 1466 O O . ALA A 1 187 ? -4.359 10 27.766 1 79.56 187 ALA A O 1
ATOM 1467 N N . SER A 1 188 ? -4.027 10.109 25.609 1 74.62 188 SER A N 1
ATOM 1468 C CA . SER A 1 188 ? -2.73 9.445 25.734 1 74.62 188 SER A CA 1
ATOM 1469 C C . SER A 1 188 ? -1.623 10.453 26.031 1 74.62 188 SER A C 1
ATOM 1471 O O . SER A 1 188 ? -0.474 10.062 26.25 1 74.62 188 SER A O 1
ATOM 1473 N N . CYS A 1 189 ? -1.926 11.703 26.016 1 78.62 189 CYS A N 1
ATOM 1474 C CA . CYS A 1 189 ? -0.926 12.727 26.312 1 78.62 189 CYS A CA 1
ATOM 1475 C C . CYS A 1 189 ? -0.53 12.688 27.781 1 78.62 189 CYS A C 1
ATOM 1477 O O . CYS A 1 189 ? -1.389 12.758 28.672 1 78.62 189 CYS A O 1
ATOM 1479 N N . PRO A 1 190 ? 0.719 12.523 28 1 77.69 190 PRO A N 1
ATOM 1480 C CA . PRO A 1 190 ? 1.169 12.367 29.391 1 77.69 190 PRO A CA 1
ATOM 1481 C C . PRO A 1 190 ? 1.203 13.688 30.156 1 77.69 190 PRO A C 1
ATOM 1483 O O . PRO A 1 190 ? 1.498 13.703 31.359 1 77.69 190 PRO A O 1
ATOM 1486 N N . TYR A 1 191 ? 0.917 14.805 29.594 1 80.25 191 TYR A N 1
ATOM 1487 C CA . TYR A 1 191 ? 1.014 16.125 30.219 1 80.25 191 TYR A CA 1
ATOM 1488 C C . TYR A 1 191 ? -0.366 16.75 30.391 1 80.25 191 TYR A C 1
ATOM 1490 O O . TYR A 1 191 ? -1.343 16.281 29.797 1 80.25 191 TYR A O 1
ATOM 1498 N N . LYS A 1 192 ? -0.404 17.688 31.328 1 79.88 192 LYS A N 1
ATOM 1499 C CA . LYS A 1 192 ? -1.643 18.453 31.469 1 79.88 192 LYS A CA 1
ATOM 1500 C C . LYS A 1 192 ? -1.878 19.359 30.266 1 79.88 192 LYS A C 1
ATOM 1502 O O . LYS A 1 192 ? -0.977 20.094 29.859 1 79.88 192 LYS A O 1
ATOM 1507 N N . TYR A 1 193 ? -2.939 19.25 29.656 1 80.5 193 TYR A N 1
ATOM 1508 C CA . TYR A 1 193 ? -3.127 19.922 28.375 1 80.5 193 TYR A CA 1
ATOM 1509 C C . TYR A 1 193 ? -4.453 20.672 28.344 1 80.5 193 TYR A C 1
ATOM 1511 O O . TYR A 1 193 ? -4.723 21.438 27.422 1 80.5 193 TYR A O 1
ATOM 1519 N N . ASP A 1 194 ? -5.332 20.547 29.297 1 79.25 194 ASP A N 1
ATOM 1520 C CA . ASP A 1 194 ? -6.734 20.922 29.188 1 79.25 194 ASP A CA 1
ATOM 1521 C C . ASP A 1 194 ? -6.879 22.391 28.781 1 79.25 194 ASP A C 1
ATOM 1523 O O . ASP A 1 194 ? -7.648 22.719 27.875 1 79.25 194 ASP A O 1
ATOM 1527 N N . CYS A 1 195 ? -6.195 23.281 29.297 1 81 195 CYS A N 1
ATOM 1528 C CA . CYS A 1 195 ? -6.387 24.703 29.031 1 81 195 CYS A CA 1
ATOM 1529 C C . CYS A 1 195 ? -5.594 25.141 27.812 1 81 195 CYS A C 1
ATOM 1531 O O . CYS A 1 195 ? -5.672 26.297 27.406 1 81 195 CYS A O 1
ATOM 1533 N N . LEU A 1 196 ? -4.965 24.219 27.156 1 84.69 196 LEU A N 1
ATOM 1534 C CA . LEU A 1 196 ? -4.066 24.562 26.062 1 84.69 196 LEU A CA 1
ATOM 1535 C C . LEU A 1 196 ? -4.598 24.047 24.734 1 84.69 196 LEU A C 1
ATOM 1537 O O . LEU A 1 196 ? -4.027 24.328 23.688 1 84.69 196 LEU A O 1
ATOM 1541 N N . VAL A 1 197 ? -5.773 23.344 24.75 1 89.12 197 VAL A N 1
ATOM 1542 C CA . VAL A 1 197 ? -6.301 22.734 23.531 1 89.12 197 VAL A CA 1
ATOM 1543 C C . VAL A 1 197 ? -6.992 23.781 22.672 1 89.12 197 VAL A C 1
ATOM 1545 O O . VAL A 1 197 ? -7.781 24.594 23.172 1 89.12 197 VAL A O 1
ATOM 1548 N N . ARG A 1 198 ? -6.648 23.875 21.438 1 88.56 198 ARG A N 1
ATOM 1549 C CA . ARG A 1 198 ? -7.246 24.781 20.453 1 88.56 198 ARG A CA 1
ATOM 1550 C C . ARG A 1 198 ? -7.742 24 19.234 1 88.56 198 ARG A C 1
ATOM 1552 O O . ARG A 1 198 ? -7.062 23.094 18.75 1 88.56 198 ARG A O 1
ATOM 1559 N N . SER A 1 199 ? -8.898 24.391 18.781 1 91.06 199 SER A N 1
ATOM 1560 C CA . SER A 1 199 ? -9.469 23.766 17.609 1 91.06 199 SER A CA 1
ATOM 1561 C C . SER A 1 199 ? -9.312 24.641 16.375 1 91.06 199 SER A C 1
ATOM 1563 O O . SER A 1 199 ? -9.461 25.875 16.453 1 91.06 199 SER A O 1
ATOM 1565 N N . VAL A 1 200 ? -9 24.047 15.336 1 89.25 200 VAL A N 1
ATOM 1566 C CA . VAL A 1 200 ? -8.875 24.734 14.055 1 89.25 200 VAL A CA 1
ATOM 1567 C C . VAL A 1 200 ? -10.25 24.953 13.445 1 89.25 200 VAL A C 1
ATOM 1569 O O . VAL A 1 200 ? -11.055 24.016 13.367 1 89.25 200 VAL A O 1
ATOM 1572 N N . SER A 1 201 ? -10.578 26.141 13.148 1 89.94 201 SER A N 1
ATOM 1573 C CA . SER A 1 201 ? -11.758 26.5 12.375 1 89.94 201 SER A CA 1
ATOM 1574 C C . SER A 1 201 ? -11.367 27.281 11.117 1 89.94 201 SER A C 1
ATOM 1576 O O . SER A 1 201 ? -10.867 28.406 11.211 1 89.94 201 SER A O 1
ATOM 1578 N N . VAL A 1 202 ? -11.555 26.672 9.969 1 92.94 202 VAL A N 1
ATOM 1579 C CA . VAL A 1 202 ? -11.172 27.312 8.727 1 92.94 202 VAL A CA 1
ATOM 1580 C C . VAL A 1 202 ? -12.227 27.047 7.652 1 92.94 202 VAL A C 1
ATOM 1582 O O . VAL A 1 202 ? -12.922 26.031 7.703 1 92.94 202 VAL A O 1
ATOM 1585 N N . PRO A 1 203 ? -12.398 28.047 6.758 1 93.31 203 PRO A N 1
ATOM 1586 C CA . PRO A 1 203 ? -13.273 27.797 5.613 1 93.31 203 PRO A CA 1
ATOM 1587 C C . PRO A 1 203 ? -12.68 26.781 4.637 1 93.31 203 PRO A C 1
ATOM 1589 O O . PRO A 1 203 ? -11.555 26.328 4.824 1 93.31 203 PRO A O 1
ATOM 1592 N N . ARG A 1 204 ? -13.492 26.422 3.641 1 95.62 204 ARG A N 1
ATOM 1593 C CA . ARG A 1 204 ? -13.008 25.578 2.545 1 95.62 204 ARG A CA 1
ATOM 1594 C C . ARG A 1 204 ? -11.781 26.203 1.887 1 95.62 204 ARG A C 1
ATOM 1596 O O . ARG A 1 204 ? -11.797 27.375 1.505 1 95.62 204 ARG A O 1
ATOM 1603 N N . GLY A 1 205 ? -10.727 25.391 1.829 1 95 205 GLY A N 1
ATOM 1604 C CA . GLY A 1 205 ? -9.492 25.891 1.245 1 95 205 GLY A CA 1
ATOM 1605 C C . GLY A 1 205 ? -8.555 26.516 2.268 1 95 205 GLY A C 1
ATOM 1606 O O . GLY A 1 205 ? -7.402 26.812 1.959 1 95 205 GLY A O 1
ATOM 1607 N N . GLY A 1 206 ? -9.07 26.703 3.512 1 94.25 206 GLY A N 1
ATOM 1608 C CA . GLY A 1 206 ? -8.219 27.141 4.602 1 94.25 206 GLY A CA 1
ATOM 1609 C C . GLY A 1 206 ? -7.242 26.078 5.062 1 94.25 206 GLY A C 1
ATOM 1610 O O . GLY A 1 206 ? -7.312 24.922 4.617 1 94.25 206 GLY A O 1
ATOM 1611 N N . CYS A 1 207 ? -6.234 26.469 5.891 1 94.31 207 CYS A N 1
ATOM 1612 C CA . CYS A 1 207 ? -5.215 25.5 6.281 1 94.31 207 CYS A CA 1
ATOM 1613 C C . CYS A 1 207 ? -4.664 25.828 7.664 1 94.31 207 CYS A C 1
ATOM 1615 O O . CYS A 1 207 ? -4.953 26.875 8.227 1 94.31 207 CYS A O 1
ATOM 1617 N N . SER A 1 208 ? -4.078 24.844 8.203 1 93.31 208 SER A N 1
ATOM 1618 C CA . SER A 1 208 ? -3.227 25 9.375 1 93.31 208 SER A CA 1
ATOM 1619 C C . SER A 1 208 ? -1.85 24.391 9.148 1 93.31 208 SER A C 1
ATOM 1621 O O . SER A 1 208 ? -1.691 23.5 8.297 1 93.31 208 SER A O 1
ATOM 1623 N N . PHE A 1 209 ? -0.844 24.938 9.727 1 93.5 209 PHE A N 1
ATOM 1624 C CA . PHE A 1 209 ? 0.453 24.281 9.719 1 93.5 209 PHE A CA 1
ATOM 1625 C C . PHE A 1 209 ? 0.983 24.109 11.141 1 93.5 209 PHE A C 1
ATOM 1627 O O . PHE A 1 209 ? 0.653 24.906 12.023 1 93.5 209 PHE A O 1
ATOM 1634 N N . HIS A 1 210 ? 1.667 23.125 11.398 1 94.88 210 HIS A N 1
ATOM 1635 C CA . HIS A 1 210 ? 2.223 22.844 12.719 1 94.88 210 HIS A CA 1
ATOM 1636 C C . HIS A 1 210 ? 3.572 22.141 12.609 1 94.88 210 HIS A C 1
ATOM 1638 O O . HIS A 1 210 ? 3.859 21.5 11.602 1 94.88 210 HIS A O 1
ATOM 1644 N N . LEU A 1 211 ? 4.363 22.312 13.625 1 93.44 211 LEU A N 1
ATOM 1645 C CA . LEU A 1 211 ? 5.672 21.672 13.719 1 93.44 211 LEU A CA 1
ATOM 1646 C C . LEU A 1 211 ? 5.535 20.203 14.102 1 93.44 211 LEU A C 1
ATOM 1648 O O . LEU A 1 211 ? 4.551 19.828 14.742 1 93.44 211 LEU A O 1
ATOM 1652 N N . GLY A 1 212 ? 6.504 19.438 13.734 1 93.69 212 GLY A N 1
ATOM 1653 C CA . GLY A 1 212 ? 6.461 17.984 13.875 1 93.69 212 GLY A CA 1
ATOM 1654 C C . GLY A 1 212 ? 6.246 17.531 15.305 1 93.69 212 GLY A C 1
ATOM 1655 O O . GLY A 1 212 ? 5.652 16.484 15.539 1 93.69 212 GLY A O 1
ATOM 1656 N N . ASN A 1 213 ? 6.664 18.312 16.266 1 91.56 213 ASN A N 1
ATOM 1657 C CA . ASN A 1 213 ? 6.574 17.922 17.672 1 91.56 213 ASN A CA 1
ATOM 1658 C C . ASN A 1 213 ? 5.352 18.531 18.344 1 91.56 213 ASN A C 1
ATOM 1660 O O . ASN A 1 213 ? 5.254 18.547 19.562 1 91.56 213 ASN A O 1
ATOM 1664 N N . THR A 1 214 ? 4.438 19.016 17.594 1 92.19 214 THR A N 1
ATOM 1665 C CA . THR A 1 214 ? 3.213 19.594 18.141 1 92.19 214 THR A CA 1
ATOM 1666 C C . THR A 1 214 ? 2.152 18.516 18.344 1 92.19 214 THR A C 1
ATOM 1668 O O . THR A 1 214 ? 1.77 17.828 17.391 1 92.19 214 THR A O 1
ATOM 1671 N N . TRP A 1 215 ? 1.7 18.375 19.562 1 91.06 215 TRP A N 1
ATOM 1672 C CA . TRP A 1 215 ? 0.595 17.469 19.812 1 91.06 215 TRP A CA 1
ATOM 1673 C C . TRP A 1 215 ? -0.665 17.906 19.078 1 91.06 215 TRP A C 1
ATOM 1675 O O . TRP A 1 215 ? -1.076 19.062 19.188 1 91.06 215 TRP A O 1
ATOM 1685 N N . HIS A 1 216 ? -1.229 17.016 18.375 1 93.06 216 HIS A N 1
ATOM 1686 C CA . HIS A 1 216 ? -2.451 17.312 17.641 1 93.06 216 HIS A CA 1
ATOM 1687 C C . HIS A 1 216 ? -3.275 16.047 17.391 1 93.06 216 HIS A C 1
ATOM 1689 O O . HIS A 1 216 ? -2.775 14.938 17.562 1 93.06 216 HIS A O 1
ATOM 1695 N N . GLY A 1 217 ? -4.473 16.188 17.094 1 91.81 217 GLY A N 1
ATOM 1696 C CA . GLY A 1 217 ? -5.449 15.164 16.781 1 91.81 217 GLY A CA 1
ATOM 1697 C C . GLY A 1 217 ? -6.797 15.719 16.359 1 91.81 217 GLY A C 1
ATOM 1698 O O . GLY A 1 217 ? -6.902 16.891 16 1 91.81 217 GLY A O 1
ATOM 1699 N N . SER A 1 218 ? -7.746 14.891 16.219 1 92.5 218 SER A N 1
ATOM 1700 C CA . SER A 1 218 ? -9.086 15.352 15.867 1 92.5 218 SER A CA 1
ATOM 1701 C C . SER A 1 218 ? -10.156 14.43 16.453 1 92.5 218 SER A C 1
ATOM 1703 O O . SER A 1 218 ? -9.984 13.211 16.484 1 92.5 218 SER A O 1
ATOM 1705 N N . PRO A 1 219 ? -11.195 15.008 17.047 1 89.94 219 PRO A N 1
ATOM 1706 C CA . PRO A 1 219 ? -12.32 14.203 17.531 1 89.94 219 PRO A CA 1
ATOM 1707 C C . PRO A 1 219 ? -13.07 13.508 16.391 1 89.94 219 PRO A C 1
ATOM 1709 O O . PRO A 1 219 ? -12.773 13.734 15.219 1 89.94 219 PRO A O 1
ATOM 1712 N N . PRO A 1 220 ? -14.008 12.648 16.766 1 88.69 220 PRO A N 1
ATOM 1713 C CA . PRO A 1 220 ? -14.844 12.039 15.719 1 88.69 220 PRO A CA 1
ATOM 1714 C C . PRO A 1 220 ? -15.688 13.07 14.969 1 88.69 220 PRO A C 1
ATOM 1716 O O . PRO A 1 220 ? -15.961 14.148 15.492 1 88.69 220 PRO A O 1
ATOM 1719 N N . ASN A 1 221 ? -15.992 12.742 13.727 1 91 221 ASN A N 1
ATOM 1720 C CA . ASN A 1 221 ? -16.953 13.578 13.008 1 91 221 ASN A CA 1
ATOM 1721 C C . ASN A 1 221 ? -18.375 13.336 13.492 1 91 221 ASN A C 1
ATOM 1723 O O . ASN A 1 221 ? -19 12.328 13.156 1 91 221 ASN A O 1
ATOM 1727 N N . LYS A 1 222 ? -18.906 14.289 14.188 1 89.5 222 LYS A N 1
ATOM 1728 C CA . LYS A 1 222 ? -20.234 14.156 14.773 1 89.5 222 LYS A CA 1
ATOM 1729 C C . LYS A 1 222 ? -21.297 14.812 13.883 1 89.5 222 LYS A C 1
ATOM 1731 O O . LYS A 1 222 ? -22.5 14.656 14.125 1 89.5 222 LYS A O 1
ATOM 1736 N N . ASP A 1 223 ? -20.797 15.484 12.898 1 91.94 223 ASP A N 1
ATOM 1737 C CA . ASP A 1 223 ? -21.75 16.109 11.992 1 91.94 223 ASP A CA 1
ATOM 1738 C C . ASP A 1 223 ? -22.516 15.062 11.18 1 91.94 223 ASP A C 1
ATOM 1740 O O . ASP A 1 223 ? -21.906 14.148 10.625 1 91.94 223 ASP A O 1
ATOM 1744 N N . ALA A 1 224 ? -23.828 15.195 11.07 1 91.94 224 ALA A N 1
ATOM 1745 C CA . ALA A 1 224 ? -24.688 14.172 10.461 1 91.94 224 ALA A CA 1
ATOM 1746 C C . ALA A 1 224 ? -24.641 14.258 8.945 1 91.94 224 ALA A C 1
ATOM 1748 O O . ALA A 1 224 ? -25.047 13.32 8.25 1 91.94 224 ALA A O 1
ATOM 1749 N N . LYS A 1 225 ? -24.234 15.367 8.484 1 92.38 225 LYS A N 1
ATOM 1750 C CA . LYS A 1 225 ? -24.359 15.57 7.047 1 92.38 225 LYS A CA 1
ATOM 1751 C C . LYS A 1 225 ? -23.016 15.859 6.402 1 92.38 225 LYS A C 1
ATOM 1753 O O . LYS A 1 225 ? -22.719 15.367 5.316 1 92.38 225 LYS A O 1
ATOM 1758 N N . MET A 1 226 ? -22.188 16.578 7.109 1 93.06 226 MET A N 1
ATOM 1759 C CA . MET A 1 226 ? -20.984 17.125 6.48 1 93.06 226 MET A CA 1
ATOM 1760 C C . MET A 1 226 ? -19.828 16.125 6.555 1 93.06 226 MET A C 1
ATOM 1762 O O . MET A 1 226 ? -19.562 15.562 7.617 1 93.06 226 MET A O 1
ATOM 1766 N N . HIS A 1 227 ? -19.203 15.938 5.367 1 93.88 227 HIS A N 1
ATOM 1767 C CA . HIS A 1 227 ? -17.922 15.242 5.324 1 93.88 227 HIS A CA 1
ATOM 1768 C C . HIS A 1 227 ? -16.781 16.141 5.805 1 93.88 227 HIS A C 1
ATOM 1770 O O . HIS A 1 227 ? -16.906 17.375 5.754 1 93.88 227 HIS A O 1
ATOM 1776 N N . ARG A 1 228 ? -15.82 15.578 6.332 1 95.25 228 ARG A N 1
ATOM 1777 C CA . ARG A 1 228 ? -14.57 16.281 6.629 1 95.25 228 ARG A CA 1
ATOM 1778 C C . ARG A 1 228 ? -13.414 15.695 5.824 1 95.25 228 ARG A C 1
ATOM 1780 O O . ARG A 1 228 ? -12.844 14.664 6.199 1 95.25 228 ARG A O 1
ATOM 1787 N N . ARG A 1 229 ? -13.219 16.375 4.711 1 97.5 229 ARG A N 1
ATOM 1788 C CA . ARG A 1 229 ? -12.133 15.969 3.826 1 97.5 229 ARG A CA 1
ATOM 1789 C C . ARG A 1 229 ? -10.961 16.953 3.912 1 97.5 229 ARG A C 1
ATOM 1791 O O . ARG A 1 229 ? -11.164 18.156 4.008 1 97.5 229 ARG A O 1
ATOM 1798 N N . SER A 1 230 ? -9.664 16.328 3.92 1 97.69 230 SER A N 1
ATOM 1799 C CA . SER A 1 230 ? -8.5 17.188 4.031 1 97.69 230 SER A CA 1
ATOM 1800 C C . SER A 1 230 ? -7.285 16.578 3.348 1 97.69 230 SER A C 1
ATOM 1802 O O . SER A 1 230 ? -7.262 15.375 3.08 1 97.69 230 SER A O 1
ATOM 1804 N N . LEU A 1 231 ? -6.367 17.359 2.971 1 98.5 231 LEU A N 1
ATOM 1805 C CA . LEU A 1 231 ? -5.043 17 2.471 1 98.5 231 LEU A CA 1
ATOM 1806 C C . LEU A 1 231 ? -3.955 17.484 3.428 1 98.5 231 LEU A C 1
ATOM 1808 O O . LEU A 1 231 ? -3.848 18.672 3.707 1 98.5 231 LEU A O 1
ATOM 1812 N N . ALA A 1 232 ? -3.232 16.562 3.979 1 98.19 232 ALA A N 1
ATOM 1813 C CA . ALA A 1 232 ? -2.066 16.906 4.793 1 98.19 232 ALA A CA 1
ATOM 1814 C C . ALA A 1 232 ? -0.771 16.625 4.039 1 98.19 232 ALA A C 1
ATOM 1816 O O . ALA A 1 232 ? -0.634 15.586 3.389 1 98.19 232 ALA A O 1
ATOM 1817 N N . ILE A 1 233 ? 0.111 17.531 4.082 1 98.38 233 ILE A N 1
ATOM 1818 C CA . ILE A 1 233 ? 1.422 17.359 3.465 1 98.38 233 ILE A CA 1
ATOM 1819 C C . ILE A 1 233 ? 2.514 17.531 4.52 1 98.38 233 ILE A C 1
ATOM 1821 O O . ILE A 1 233 ? 2.553 18.547 5.227 1 98.38 233 ILE A O 1
ATOM 1825 N N . HIS A 1 234 ? 3.387 16.609 4.648 1 97.69 234 HIS A N 1
ATOM 1826 C CA . HIS A 1 234 ? 4.523 16.641 5.562 1 97.69 234 HIS A CA 1
ATOM 1827 C C . HIS A 1 234 ? 5.809 17 4.824 1 97.69 234 HIS A C 1
ATOM 1829 O O . HIS A 1 234 ? 6.238 16.281 3.922 1 97.69 234 HIS A O 1
ATOM 1835 N N . TYR A 1 235 ? 6.363 18.094 5.25 1 97.75 235 TYR A N 1
ATOM 1836 C CA . TYR A 1 235 ? 7.582 18.594 4.621 1 97.75 235 TYR A CA 1
ATOM 1837 C C . TYR A 1 235 ? 8.789 18.391 5.535 1 97.75 235 TYR A C 1
ATOM 1839 O O . TYR A 1 235 ? 8.664 18.453 6.758 1 97.75 235 TYR A O 1
ATOM 1847 N N . ILE A 1 236 ? 9.922 18.188 4.906 1 97.38 236 ILE A N 1
ATOM 1848 C CA . ILE A 1 236 ? 11.203 18.062 5.594 1 97.38 236 ILE A CA 1
ATOM 1849 C C . ILE A 1 236 ? 12.258 18.922 4.887 1 97.38 236 ILE A C 1
ATOM 1851 O O . ILE A 1 236 ? 12.047 19.359 3.756 1 97.38 236 ILE A O 1
ATOM 1855 N N . PRO A 1 237 ? 13.352 19.188 5.574 1 97.5 237 PRO A N 1
ATOM 1856 C CA . PRO A 1 237 ? 14.422 19.922 4.898 1 97.5 237 PRO A CA 1
ATOM 1857 C C . PRO A 1 237 ? 14.922 19.219 3.643 1 97.5 237 PRO A C 1
ATOM 1859 O O . PRO A 1 237 ? 15.039 17.984 3.633 1 97.5 237 PRO A O 1
ATOM 1862 N N . GLY A 1 238 ? 15.188 19.969 2.629 1 97.38 238 GLY A N 1
ATOM 1863 C CA . GLY A 1 238 ? 15.602 19.422 1.343 1 97.38 238 GLY A CA 1
ATOM 1864 C C . GLY A 1 238 ? 16.891 18.625 1.419 1 97.38 238 GLY A C 1
ATOM 1865 O O . GLY A 1 238 ? 17.078 17.672 0.66 1 97.38 238 GLY A O 1
ATOM 1866 N N . ASN A 1 239 ? 17.797 19.016 2.266 1 96.19 239 ASN A N 1
ATOM 1867 C CA . ASN A 1 239 ? 19.094 18.344 2.385 1 96.19 239 ASN A CA 1
ATOM 1868 C C . ASN A 1 239 ? 19.047 17.219 3.428 1 96.19 239 ASN A C 1
ATOM 1870 O O . ASN A 1 239 ? 20.094 16.766 3.889 1 96.19 239 ASN A O 1
ATOM 1874 N N . ASN A 1 240 ? 17.953 16.75 3.773 1 96.75 240 ASN A N 1
ATOM 1875 C CA . ASN A 1 240 ? 17.797 15.664 4.738 1 96.75 240 ASN A CA 1
ATOM 1876 C C . ASN A 1 240 ? 18.266 14.336 4.164 1 96.75 240 ASN A C 1
ATOM 1878 O O . ASN A 1 240 ? 18.641 14.258 2.99 1 96.75 240 ASN A O 1
ATOM 1882 N N . SER A 1 241 ? 18.406 13.312 5.012 1 96.06 241 SER A N 1
ATOM 1883 C CA . SER A 1 241 ? 18.812 11.953 4.664 1 96.06 241 SER A CA 1
ATOM 1884 C C . SER A 1 241 ? 18.203 10.93 5.609 1 96.06 241 SER A C 1
ATOM 1886 O O . SER A 1 241 ? 17.656 11.289 6.656 1 96.06 241 SER A O 1
ATOM 1888 N N . PHE A 1 242 ? 18.219 9.703 5.152 1 93.94 242 PHE A N 1
ATOM 1889 C CA . PHE A 1 242 ? 17.875 8.648 6.102 1 93.94 242 PHE A CA 1
ATOM 1890 C C . PHE A 1 242 ? 18.875 8.594 7.242 1 93.94 242 PHE A C 1
ATOM 1892 O O . PHE A 1 242 ? 20.078 8.789 7.023 1 93.94 242 PHE A O 1
ATOM 1899 N N . ASP A 1 243 ? 18.391 8.367 8.422 1 92.62 243 ASP A N 1
ATOM 1900 C CA . ASP A 1 243 ? 19.281 8.031 9.531 1 92.62 243 ASP A CA 1
ATOM 1901 C C . ASP A 1 243 ? 19.688 6.562 9.477 1 92.62 243 ASP A C 1
ATOM 1903 O O . ASP A 1 243 ? 18.875 5.672 9.727 1 92.62 243 ASP A O 1
ATOM 1907 N N . LEU A 1 244 ? 20.859 6.238 9.148 1 90.38 244 LEU A N 1
ATOM 1908 C CA . LEU A 1 244 ? 21.328 4.875 8.906 1 90.38 244 LEU A CA 1
ATOM 1909 C C . LEU A 1 244 ? 21.422 4.094 10.211 1 90.38 244 LEU A C 1
ATOM 1911 O O . LEU A 1 244 ? 21.594 2.871 10.195 1 90.38 244 LEU A O 1
ATOM 1915 N N . ASN A 1 245 ? 21.219 4.777 11.297 1 87.56 245 ASN A N 1
ATOM 1916 C CA . ASN A 1 245 ? 21.344 4.129 12.602 1 87.56 245 ASN A CA 1
ATOM 1917 C C . ASN A 1 245 ? 19.984 3.629 13.102 1 87.56 245 ASN A C 1
ATOM 1919 O O . ASN A 1 245 ? 19.906 2.986 14.148 1 87.56 245 ASN A O 1
ATOM 1923 N N . VAL A 1 246 ? 19.016 3.953 12.383 1 82.75 246 VAL A N 1
ATOM 1924 C CA . VAL A 1 246 ? 17.672 3.531 12.797 1 82.75 246 VAL A CA 1
ATOM 1925 C C . VAL A 1 246 ? 17.016 2.713 11.688 1 82.75 246 VAL A C 1
ATOM 1927 O O . VAL A 1 246 ? 17.359 2.873 10.516 1 82.75 246 VAL A O 1
ATOM 1930 N N . LYS A 1 247 ? 16.203 1.749 12.172 1 76.44 247 LYS A N 1
ATOM 1931 C CA . LYS A 1 247 ? 15.406 1.012 11.195 1 76.44 247 LYS A CA 1
ATOM 1932 C C . LYS A 1 247 ? 14.445 1.942 10.453 1 76.44 247 LYS A C 1
ATOM 1934 O O . LYS A 1 247 ? 13.922 2.895 11.039 1 76.44 247 LYS A O 1
ATOM 1939 N N . THR A 1 248 ? 14.391 1.74 9.211 1 68.94 248 THR A N 1
ATOM 1940 C CA . THR A 1 248 ? 13.531 2.619 8.422 1 68.94 248 THR A CA 1
ATOM 1941 C C . THR A 1 248 ? 12.07 2.414 8.797 1 68.94 248 THR A C 1
ATOM 1943 O O . THR A 1 248 ? 11.688 1.352 9.297 1 68.94 248 THR A O 1
ATOM 1946 N N . GLY A 1 249 ? 11.312 3.404 8.82 1 66.88 249 GLY A N 1
ATOM 1947 C CA . GLY A 1 249 ? 9.891 3.445 9.141 1 66.88 249 GLY A CA 1
ATOM 1948 C C . GLY A 1 249 ? 9.047 2.559 8.242 1 66.88 249 GLY A C 1
ATOM 1949 O O . GLY A 1 249 ? 9.539 2.023 7.25 1 66.88 249 GLY A O 1
ATOM 1950 N N . TYR A 1 250 ? 7.848 2.43 8.547 1 67 250 TYR A N 1
ATOM 1951 C CA . TYR A 1 250 ? 6.891 1.445 8.055 1 67 250 TYR A CA 1
ATOM 1952 C C . TYR A 1 250 ? 6.664 1.607 6.559 1 67 250 TYR A C 1
ATOM 1954 O O . TYR A 1 250 ? 6.645 0.622 5.816 1 67 250 TYR A O 1
ATOM 1962 N N . ILE A 1 251 ? 6.527 2.865 6.094 1 70.69 251 ILE A N 1
ATOM 1963 C CA . ILE A 1 251 ? 6.18 3.08 4.695 1 70.69 251 ILE A CA 1
ATOM 1964 C C . ILE A 1 251 ? 7.438 3.391 3.889 1 70.69 251 ILE A C 1
ATOM 1966 O O . ILE A 1 251 ? 7.66 2.811 2.822 1 70.69 251 ILE A O 1
ATOM 1970 N N . TYR A 1 252 ? 8.438 3.973 4.469 1 77.44 252 TYR A N 1
ATOM 1971 C CA . TYR A 1 252 ? 9.508 4.609 3.703 1 77.44 252 TYR A CA 1
ATOM 1972 C C . TYR A 1 252 ? 10.727 3.705 3.615 1 77.44 252 TYR A C 1
ATOM 1974 O O . TYR A 1 252 ? 11.625 3.939 2.799 1 77.44 252 TYR A O 1
ATOM 1982 N N . GLY A 1 253 ? 10.656 2.709 4.457 1 77.81 253 GLY A N 1
ATOM 1983 C CA . GLY A 1 253 ? 11.742 1.75 4.367 1 77.81 253 GLY A CA 1
ATOM 1984 C C . GLY A 1 253 ? 11.875 1.118 2.996 1 77.81 253 GLY A C 1
ATOM 1985 O O . GLY A 1 253 ? 12.961 0.69 2.604 1 77.81 253 GLY A O 1
ATOM 1986 N N . LYS A 1 254 ? 10.805 1.18 2.283 1 84.62 254 LYS A N 1
ATOM 1987 C CA . LYS A 1 254 ? 10.828 0.563 0.96 1 84.62 254 LYS A CA 1
ATOM 1988 C C . LYS A 1 254 ? 11.648 1.396 -0.022 1 84.62 254 LYS A C 1
ATOM 1990 O O . LYS A 1 254 ? 11.992 0.923 -1.107 1 84.62 254 LYS A O 1
ATOM 1995 N N . TYR A 1 255 ? 11.906 2.623 0.378 1 88.81 255 TYR A N 1
ATOM 1996 C CA . TYR A 1 255 ? 12.578 3.518 -0.558 1 88.81 255 TYR A CA 1
ATOM 1997 C C . TYR A 1 255 ? 14.039 3.711 -0.173 1 88.81 255 TYR A C 1
ATOM 1999 O O . TYR A 1 255 ? 14.75 4.52 -0.779 1 88.81 255 TYR A O 1
ATOM 2007 N N . ARG A 1 256 ? 14.453 3.055 0.901 1 88.25 256 ARG A N 1
ATOM 2008 C CA . ARG A 1 256 ? 15.883 2.973 1.188 1 88.25 256 ARG A CA 1
ATOM 2009 C C . ARG A 1 256 ? 16.547 1.862 0.379 1 88.25 256 ARG A C 1
ATOM 2011 O O . ARG A 1 256 ? 16.281 0.679 0.611 1 88.25 256 ARG A O 1
ATOM 2018 N N . MET A 1 257 ? 17.375 2.197 -0.486 1 88.38 257 MET A N 1
ATOM 2019 C CA . MET A 1 257 ? 17.844 1.289 -1.527 1 88.38 257 MET A CA 1
ATOM 2020 C C . MET A 1 257 ? 18.812 0.251 -0.951 1 88.38 257 MET A C 1
ATOM 2022 O O . MET A 1 257 ? 19 -0.812 -1.542 1 88.38 257 MET A O 1
ATOM 2026 N N . SER A 1 258 ? 19.5 0.563 0.102 1 87.38 258 SER A N 1
ATOM 2027 C CA . SER A 1 258 ? 20.359 -0.375 0.825 1 87.38 258 SER A CA 1
ATOM 2028 C C . SER A 1 258 ? 20.578 0.081 2.262 1 87.38 258 SER A C 1
ATOM 2030 O O . SER A 1 258 ? 20.266 1.22 2.615 1 87.38 258 SER A O 1
ATOM 2032 N N . ASP A 1 259 ? 21.047 -0.827 3 1 86.25 259 ASP A N 1
ATOM 2033 C CA . ASP A 1 259 ? 21.312 -0.512 4.402 1 86.25 259 ASP A CA 1
ATOM 2034 C C . ASP A 1 259 ? 22.391 0.563 4.527 1 86.25 259 ASP A C 1
ATOM 2036 O O . ASP A 1 259 ? 22.562 1.165 5.594 1 86.25 259 ASP A O 1
ATOM 2040 N N . HIS A 1 260 ? 23.156 0.88 3.438 1 91.56 260 HIS A N 1
ATOM 2041 C CA . HIS A 1 260 ? 24.25 1.833 3.504 1 91.56 260 HIS A CA 1
ATOM 2042 C C . HIS A 1 260 ? 23.938 3.094 2.705 1 91.56 260 HIS A C 1
ATOM 2044 O O . HIS A 1 260 ? 24.781 3.99 2.598 1 91.56 260 HIS A O 1
ATOM 2050 N N . ASP A 1 261 ? 22.812 3.143 2.164 1 93.12 261 ASP A N 1
ATOM 2051 C CA . ASP A 1 261 ? 22.422 4.297 1.362 1 93.12 261 ASP A CA 1
ATOM 2052 C C . ASP A 1 261 ? 21.5 5.219 2.15 1 93.12 261 ASP A C 1
ATOM 2054 O O . ASP A 1 261 ? 20.344 4.871 2.43 1 93.12 261 ASP A O 1
ATOM 2058 N N . SER A 1 262 ? 21.875 6.387 2.461 1 94.69 262 SER A N 1
ATOM 2059 C CA . SER A 1 262 ? 21.078 7.324 3.242 1 94.69 262 SER A CA 1
ATOM 2060 C C . SER A 1 262 ? 20.359 8.32 2.342 1 94.69 262 SER A C 1
ATOM 2062 O O . SER A 1 262 ? 19.703 9.242 2.83 1 94.69 262 SER A O 1
ATOM 2064 N N . THR A 1 263 ? 20.484 8.141 1.054 1 95 263 THR A N 1
ATOM 2065 C CA . THR A 1 263 ? 20.016 9.141 0.098 1 95 263 THR A CA 1
ATOM 2066 C C . THR A 1 263 ? 18.5 9.148 0.027 1 95 263 THR A C 1
ATOM 2068 O O . THR A 1 263 ? 17.859 8.094 -0.017 1 95 263 THR A O 1
ATOM 2071 N N . LEU A 1 264 ? 17.875 10.328 0.081 1 95.31 264 LEU A N 1
ATOM 2072 C CA . LEU A 1 264 ? 16.469 10.508 -0.279 1 95.31 264 LEU A CA 1
ATOM 2073 C C . LEU A 1 264 ? 16.328 10.859 -1.757 1 95.31 264 LEU A C 1
ATOM 2075 O O . LEU A 1 264 ? 16.5 12.023 -2.143 1 95.31 264 LEU A O 1
ATOM 2079 N N . TYR A 1 265 ? 16.031 9.922 -2.527 1 94.62 265 TYR A N 1
ATOM 2080 C CA . TYR A 1 265 ? 15.938 10.133 -3.967 1 94.62 265 TYR A CA 1
ATOM 2081 C C . TYR A 1 265 ? 14.734 11.008 -4.312 1 94.62 265 TYR A C 1
ATOM 2083 O O . TYR A 1 265 ? 13.648 10.828 -3.762 1 94.62 265 TYR A O 1
ATOM 2091 N N . ASP A 1 266 ? 14.836 11.922 -5.309 1 94.12 266 ASP A N 1
ATOM 2092 C CA . ASP A 1 266 ? 13.836 12.922 -5.664 1 94.12 266 ASP A CA 1
ATOM 2093 C C . ASP A 1 266 ? 12.547 12.258 -6.148 1 94.12 266 ASP A C 1
ATOM 2095 O O . ASP A 1 266 ? 11.453 12.789 -5.945 1 94.12 266 ASP A O 1
ATOM 2099 N N . CYS A 1 267 ? 12.703 11.094 -6.719 1 92.62 267 CYS A N 1
ATOM 2100 C CA . CYS A 1 267 ? 11.516 10.43 -7.254 1 92.62 267 CYS A CA 1
ATOM 2101 C C . CYS A 1 267 ? 10.625 9.914 -6.129 1 92.62 267 CYS A C 1
ATOM 2103 O O . CYS A 1 267 ? 9.422 9.719 -6.32 1 92.62 267 CYS A O 1
ATOM 2105 N N . PHE A 1 268 ? 11.227 9.688 -4.957 1 93.75 268 PHE A N 1
ATOM 2106 C CA . PHE A 1 268 ? 10.453 9.203 -3.818 1 93.75 268 PHE A CA 1
ATOM 2107 C C . PHE A 1 268 ? 10.117 10.344 -2.863 1 93.75 268 PHE A C 1
ATOM 2109 O O . PHE A 1 268 ? 9.047 10.352 -2.256 1 93.75 268 PHE A O 1
ATOM 2116 N N . PHE A 1 269 ? 11.07 11.273 -2.748 1 96.12 269 PHE A N 1
ATOM 2117 C CA . PHE A 1 269 ? 10.945 12.453 -1.9 1 96.12 269 PHE A CA 1
ATOM 2118 C C . PHE A 1 269 ? 11.211 13.719 -2.699 1 96.12 269 PHE A C 1
ATOM 2120 O O . PHE A 1 269 ? 12.281 14.328 -2.574 1 96.12 269 PHE A O 1
ATOM 2127 N N . PRO A 1 270 ? 10.289 14.164 -3.422 1 97.06 270 PRO A N 1
ATOM 2128 C CA . PRO A 1 270 ? 10.531 15.258 -4.371 1 97.06 270 PRO A CA 1
ATOM 2129 C C . PRO A 1 270 ? 10.875 16.578 -3.682 1 97.06 270 PRO A C 1
ATOM 2131 O O . PRO A 1 270 ? 10.328 16.875 -2.619 1 97.06 270 PRO A O 1
ATOM 2134 N N . GLN A 1 271 ? 11.789 17.266 -4.258 1 96.75 271 GLN A N 1
ATOM 2135 C CA . GLN A 1 271 ? 12.07 18.625 -3.848 1 96.75 271 GLN A CA 1
ATOM 2136 C C . GLN A 1 271 ? 11.062 19.609 -4.445 1 96.75 271 GLN A C 1
ATOM 2138 O O . GLN A 1 271 ? 10.688 19.484 -5.613 1 96.75 271 GLN A O 1
ATOM 2143 N N . VAL A 1 272 ? 10.594 20.422 -3.611 1 96.38 272 VAL A N 1
ATOM 2144 C CA . VAL A 1 272 ? 9.617 21.391 -4.086 1 96.38 272 VAL A CA 1
ATOM 2145 C C . VAL A 1 272 ? 10.055 22.812 -3.693 1 96.38 272 VAL A C 1
ATOM 2147 O O . VAL A 1 272 ? 10.812 22.984 -2.74 1 96.38 272 VAL A O 1
ATOM 2150 N N . GLY A 1 273 ? 9.617 23.844 -4.43 1 84.88 273 GLY A N 1
ATOM 2151 C CA . GLY A 1 273 ? 9.945 25.219 -4.129 1 84.88 273 GLY A CA 1
ATOM 2152 C C . GLY A 1 273 ? 11.211 25.703 -4.809 1 84.88 273 GLY A C 1
ATOM 2153 O O . GLY A 1 273 ? 11.992 24.891 -5.312 1 84.88 273 GLY A O 1
ATOM 2154 N N . MET B 1 1 ? 11.406 -35.562 -24.609 1 44 1 MET B N 1
ATOM 2155 C CA . MET B 1 1 ? 10.906 -34.219 -24.312 1 44 1 MET B CA 1
ATOM 2156 C C . MET B 1 1 ? 11.211 -33.812 -22.859 1 44 1 MET B C 1
ATOM 2158 O O . MET B 1 1 ? 10.859 -34.562 -21.938 1 44 1 MET B O 1
ATOM 2162 N N . GLY B 1 2 ? 12.188 -32.938 -22.672 1 48.09 2 GLY B N 1
ATOM 2163 C CA . GLY B 1 2 ? 12.602 -32.594 -21.328 1 48.09 2 GLY B CA 1
ATOM 2164 C C . GLY B 1 2 ? 11.523 -31.859 -20.547 1 48.09 2 GLY B C 1
ATOM 2165 O O . GLY B 1 2 ? 10.531 -31.391 -21.125 1 48.09 2 GLY B O 1
ATOM 2166 N N . PHE B 1 3 ? 11.547 -32.062 -19.328 1 50.09 3 PHE B N 1
ATOM 2167 C CA . PHE B 1 3 ? 10.562 -31.453 -18.422 1 50.09 3 PHE B CA 1
ATOM 2168 C C . PHE B 1 3 ? 10.203 -30.047 -18.875 1 50.09 3 PHE B C 1
ATOM 2170 O O . PHE B 1 3 ? 9.023 -29.688 -18.906 1 50.09 3 PHE B O 1
ATOM 2177 N N . ASN B 1 4 ? 11.164 -29.359 -19.297 1 59.25 4 ASN B N 1
ATOM 2178 C CA . ASN B 1 4 ? 10.961 -27.984 -19.734 1 59.25 4 ASN B CA 1
ATOM 2179 C C . ASN B 1 4 ? 10.07 -27.922 -20.984 1 59.25 4 ASN B C 1
ATOM 2181 O O . ASN B 1 4 ? 9.125 -27.125 -21.016 1 59.25 4 ASN B O 1
ATOM 2185 N N . GLU B 1 5 ? 10.359 -28.797 -21.844 1 60.19 5 GLU B N 1
ATOM 2186 C CA . GLU B 1 5 ? 9.602 -28.812 -23.094 1 60.19 5 GLU B CA 1
ATOM 2187 C C . GLU B 1 5 ? 8.133 -29.156 -22.828 1 60.19 5 GLU B C 1
ATOM 2189 O O . GLU B 1 5 ? 7.242 -28.562 -23.438 1 60.19 5 GLU B O 1
ATOM 2194 N N . LEU B 1 6 ? 7.977 -30.078 -21.953 1 55.94 6 LEU B N 1
ATOM 2195 C CA . LEU B 1 6 ? 6.613 -30.516 -21.672 1 55.94 6 LEU B CA 1
ATOM 2196 C C . LEU B 1 6 ? 5.797 -29.375 -21.047 1 55.94 6 LEU B C 1
ATOM 2198 O O . LEU B 1 6 ? 4.664 -29.125 -21.469 1 55.94 6 LEU B O 1
ATOM 2202 N N . ILE B 1 7 ? 6.301 -28.734 -20.141 1 65.69 7 ILE B N 1
ATOM 2203 C CA . ILE B 1 7 ? 5.578 -27.672 -19.438 1 65.69 7 ILE B CA 1
ATOM 2204 C C . ILE B 1 7 ? 5.309 -26.516 -20.406 1 65.69 7 ILE B C 1
ATOM 2206 O O . ILE B 1 7 ? 4.191 -26 -20.469 1 65.69 7 ILE B O 1
ATOM 2210 N N . PHE B 1 8 ? 6.223 -26.203 -21.172 1 71.06 8 PHE B N 1
ATOM 2211 C CA . PHE B 1 8 ? 6.141 -25.016 -22.016 1 71.06 8 PHE B CA 1
ATOM 2212 C C . PHE B 1 8 ? 5.348 -25.297 -23.281 1 71.06 8 PHE B C 1
ATOM 2214 O O . PHE B 1 8 ? 4.727 -24.406 -23.844 1 71.06 8 PHE B O 1
ATOM 2221 N N . SER B 1 9 ? 5.414 -26.562 -23.562 1 66.44 9 SER B N 1
ATOM 2222 C CA . SER B 1 9 ? 4.805 -26.828 -24.859 1 66.44 9 SER B CA 1
ATOM 2223 C C . SER B 1 9 ? 3.41 -27.422 -24.703 1 66.44 9 SER B C 1
ATOM 2225 O O . SER B 1 9 ? 2.559 -27.266 -25.594 1 66.44 9 SER B O 1
ATOM 2227 N N . VAL B 1 10 ? 3.162 -28.062 -2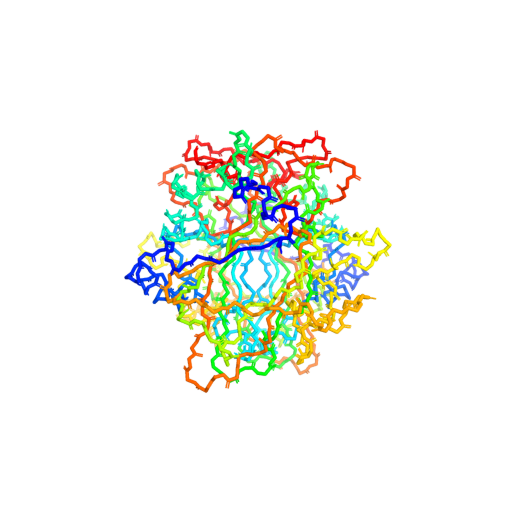3.531 1 59.59 10 VAL B N 1
ATOM 2228 C CA . VAL B 1 10 ? 1.91 -28.812 -23.5 1 59.59 10 VAL B CA 1
ATOM 2229 C C . VAL B 1 10 ? 1.066 -28.344 -22.312 1 59.59 10 VAL B C 1
ATOM 2231 O O . VAL B 1 10 ? -0.029 -27.812 -22.484 1 59.59 10 VAL B O 1
ATOM 2234 N N . LEU B 1 11 ? 1.518 -28.344 -21.172 1 68.62 11 LEU B N 1
ATOM 2235 C CA . LEU B 1 11 ? 0.655 -28.297 -19.984 1 68.62 11 LEU B CA 1
ATOM 2236 C C . LEU B 1 11 ? 0.478 -26.859 -19.5 1 68.62 11 LEU B C 1
ATOM 2238 O O . LEU B 1 11 ? -0.602 -26.484 -19.031 1 68.62 11 LEU B O 1
ATOM 2242 N N . SER B 1 12 ? 1.437 -26.078 -19.719 1 77.56 12 SER B N 1
ATOM 2243 C CA . SER B 1 12 ? 1.488 -24.703 -19.266 1 77.56 12 SER B CA 1
ATOM 2244 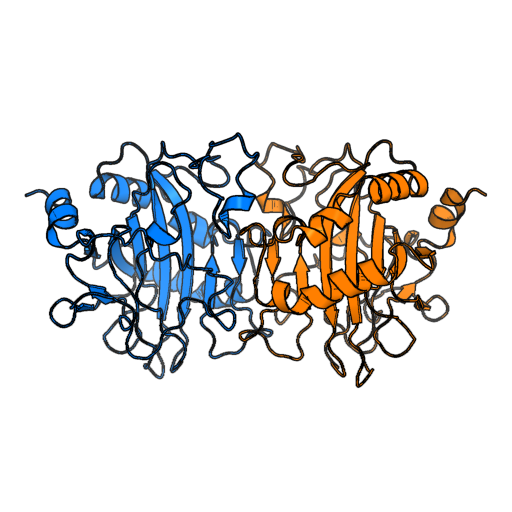C C . SER B 1 12 ? 1.564 -24.609 -17.75 1 77.56 12 SER B C 1
ATOM 2246 O O . SER B 1 12 ? 1.703 -23.516 -17.203 1 77.56 12 SER B O 1
ATOM 2248 N N . TYR B 1 13 ? 1.345 -25.766 -17.078 1 84.44 13 TYR B N 1
ATOM 2249 C CA . TYR B 1 13 ? 1.467 -25.812 -15.633 1 84.44 13 TYR B CA 1
ATOM 2250 C C . TYR B 1 13 ? 1.936 -27.188 -15.172 1 84.44 13 TYR B C 1
ATOM 2252 O O . TYR B 1 13 ? 1.929 -28.156 -15.945 1 84.44 13 TYR B O 1
ATOM 2260 N N . ALA B 1 14 ? 2.396 -27.266 -13.945 1 84.12 14 ALA B N 1
ATOM 2261 C CA . ALA B 1 14 ? 2.723 -28.531 -13.289 1 84.12 14 ALA B CA 1
ATOM 2262 C C . ALA B 1 14 ? 2.545 -28.422 -11.781 1 84.12 14 ALA B C 1
ATOM 2264 O O . ALA B 1 14 ? 2.518 -27.312 -11.227 1 84.12 14 ALA B O 1
ATOM 2265 N N . THR B 1 15 ? 2.322 -29.562 -11.148 1 85.12 15 THR B N 1
ATOM 2266 C CA . THR B 1 15 ? 2.195 -29.641 -9.703 1 85.12 15 THR B CA 1
ATOM 2267 C C . THR B 1 15 ? 3.293 -30.5 -9.102 1 85.12 15 THR B C 1
ATOM 2269 O O . THR B 1 15 ? 3.762 -31.453 -9.742 1 85.12 15 THR B O 1
ATOM 2272 N N . PHE B 1 16 ? 3.721 -30.094 -7.969 1 82.38 16 PHE B N 1
ATOM 2273 C CA . PHE B 1 16 ? 4.688 -30.875 -7.211 1 82.38 16 PHE B CA 1
ATOM 2274 C C . PHE B 1 16 ? 4.191 -31.125 -5.789 1 82.38 16 PHE B C 1
ATOM 2276 O O . PHE B 1 16 ? 3.688 -30.203 -5.137 1 82.38 16 PHE B O 1
ATOM 2283 N N . GLY B 1 17 ? 4.398 -32.281 -5.348 1 83.31 17 GLY B N 1
ATOM 2284 C CA . GLY B 1 17 ? 3.842 -32.719 -4.07 1 83.31 17 GLY B CA 1
ATOM 2285 C C . GLY B 1 17 ? 4.504 -32.031 -2.883 1 83.31 17 GLY B C 1
ATOM 2286 O O . GLY B 1 17 ? 3.887 -31.875 -1.828 1 83.31 17 GLY B O 1
ATOM 2287 N N . GLN B 1 18 ? 5.727 -31.797 -2.965 1 84.69 18 GLN B N 1
ATOM 2288 C CA . GLN B 1 18 ? 6.32 -31.172 -1.788 1 84.69 18 GLN B CA 1
ATOM 2289 C C . GLN B 1 18 ? 7.445 -30.219 -2.182 1 84.69 18 GLN B C 1
ATOM 2291 O O . GLN B 1 18 ? 8.5 -30.656 -2.65 1 84.69 18 GLN B O 1
ATOM 2296 N N . LEU B 1 19 ? 7.273 -29.047 -2.168 1 90.69 19 LEU B N 1
ATOM 2297 C CA . LEU B 1 19 ? 8.289 -28.031 -2.34 1 90.69 19 LEU B CA 1
ATOM 2298 C C . LEU B 1 19 ? 8.812 -27.547 -0.99 1 90.69 19 LEU B C 1
ATOM 2300 O O . LEU B 1 19 ? 10.023 -27.547 -0.746 1 90.69 19 LEU B O 1
ATOM 2304 N N . LEU B 1 20 ? 7.898 -27.172 -0.088 1 93.19 20 LEU B N 1
ATOM 2305 C CA . LEU B 1 20 ? 8.227 -26.906 1.308 1 93.19 20 LEU B CA 1
ATOM 2306 C C . LEU B 1 20 ? 7.938 -28.125 2.174 1 93.19 20 LEU B C 1
ATOM 2308 O O . LEU B 1 20 ? 6.961 -28.844 1.94 1 93.19 20 LEU B O 1
ATOM 2312 N N . CYS B 1 21 ? 8.75 -28.359 3.135 1 91.56 21 CYS B N 1
ATOM 2313 C CA . CYS B 1 21 ? 8.328 -29.375 4.086 1 91.56 21 CYS B CA 1
ATOM 2314 C C . CYS B 1 21 ? 7.102 -28.922 4.863 1 91.56 21 CYS B C 1
ATOM 2316 O O . CYS B 1 21 ? 6.883 -27.719 5.047 1 91.56 21 CYS B O 1
ATOM 2318 N N . PRO B 1 22 ? 6.352 -29.891 5.297 1 92.88 22 PRO B N 1
ATOM 2319 C CA . PRO B 1 22 ? 5.094 -29.547 5.965 1 92.88 22 PRO B CA 1
ATOM 2320 C C . PRO B 1 22 ? 5.285 -28.609 7.148 1 92.88 22 PRO B C 1
ATOM 2322 O O . PRO B 1 22 ? 4.465 -27.703 7.371 1 92.88 22 PRO B O 1
ATOM 2325 N N . GLN B 1 23 ? 6.348 -28.766 7.836 1 94.94 23 GLN B N 1
ATOM 2326 C CA . GLN B 1 23 ? 6.582 -27.922 9.008 1 94.94 23 GLN B CA 1
ATOM 2327 C C . GLN B 1 23 ? 6.824 -26.469 8.602 1 94.94 23 GLN B C 1
ATOM 2329 O O . GLN B 1 23 ? 6.355 -25.547 9.273 1 94.94 23 GLN B O 1
ATOM 2334 N N . GLU B 1 24 ? 7.605 -26.203 7.492 1 94.75 24 GLU B N 1
ATOM 2335 C CA . GLU B 1 24 ? 7.82 -24.859 6.98 1 94.75 24 GLU B CA 1
ATOM 2336 C C . GLU B 1 24 ? 6.504 -24.219 6.555 1 94.75 24 GLU B C 1
ATOM 2338 O O . GLU B 1 24 ? 6.273 -23.031 6.824 1 94.75 24 GLU B O 1
ATOM 2343 N N . ALA B 1 25 ? 5.684 -25.031 5.934 1 97.25 25 ALA B N 1
ATOM 2344 C CA . ALA B 1 25 ? 4.383 -24.531 5.492 1 97.25 25 ALA B CA 1
ATOM 2345 C C . ALA B 1 25 ? 3.508 -24.156 6.684 1 97.25 25 ALA B C 1
ATOM 2347 O O . ALA B 1 25 ? 2.857 -23.109 6.68 1 97.25 25 ALA B O 1
ATOM 2348 N N . ILE B 1 26 ? 3.492 -25.047 7.715 1 97.56 26 ILE B N 1
ATOM 2349 C CA . ILE B 1 26 ? 2.711 -24.781 8.922 1 97.56 26 ILE B CA 1
ATOM 2350 C C . ILE B 1 26 ? 3.205 -23.5 9.586 1 97.56 26 ILE B C 1
ATOM 2352 O O . ILE B 1 26 ? 2.404 -22.641 9.977 1 97.56 26 ILE B O 1
ATOM 2356 N N . THR B 1 27 ? 4.508 -23.359 9.672 1 98 27 THR B N 1
ATOM 2357 C CA . THR B 1 27 ? 5.102 -22.203 10.328 1 98 27 THR B CA 1
ATOM 2358 C C . THR B 1 27 ? 4.691 -20.906 9.625 1 98 27 THR B C 1
ATOM 2360 O O . THR B 1 27 ? 4.293 -19.938 10.273 1 98 27 THR B O 1
ATOM 2363 N N . LEU B 1 28 ? 4.816 -20.875 8.289 1 98.12 28 LEU B N 1
ATOM 2364 C CA . LEU B 1 28 ? 4.422 -19.672 7.543 1 98.12 28 LEU B CA 1
ATOM 2365 C C . LEU B 1 28 ? 2.922 -19.438 7.664 1 98.12 28 LEU B C 1
ATOM 2367 O O . LEU B 1 28 ? 2.488 -18.312 7.895 1 98.12 28 LEU B O 1
ATOM 2371 N N . GLY B 1 29 ? 2.092 -20.516 7.512 1 98 29 GLY B N 1
ATOM 2372 C CA . GLY B 1 29 ? 0.654 -20.375 7.688 1 98 29 GLY B CA 1
ATOM 2373 C C . GLY B 1 29 ? 0.273 -19.797 9.039 1 98 29 GLY B C 1
ATOM 2374 O O . GLY B 1 29 ? -0.591 -18.922 9.125 1 98 29 GLY B O 1
ATOM 2375 N N . ASP B 1 30 ? 0.907 -20.234 10.07 1 97.56 30 ASP B N 1
ATOM 2376 C CA . ASP B 1 30 ? 0.618 -19.797 11.43 1 97.56 30 ASP B CA 1
ATOM 2377 C C . ASP B 1 30 ? 0.981 -18.328 11.625 1 97.56 30 ASP B C 1
ATOM 2379 O O . ASP B 1 30 ? 0.488 -17.688 12.555 1 97.56 30 ASP B O 1
ATOM 2383 N N . LYS B 1 31 ? 1.78 -17.812 10.773 1 97.19 31 LYS B N 1
ATOM 2384 C CA . LYS B 1 31 ? 2.213 -16.422 10.906 1 97.19 31 LYS B CA 1
ATOM 2385 C C . LYS B 1 31 ? 1.248 -15.477 10.188 1 97.19 31 LYS B C 1
ATOM 2387 O O . LYS B 1 31 ? 1.306 -14.258 10.383 1 97.19 31 LYS B O 1
ATOM 2392 N N . PHE B 1 32 ? 0.387 -16 9.352 1 96.88 32 PHE B N 1
ATOM 2393 C CA . PHE B 1 32 ? -0.502 -15.195 8.523 1 96.88 32 PHE B CA 1
ATOM 2394 C C . PHE B 1 32 ? -1.308 -14.227 9.375 1 96.88 32 PHE B C 1
ATOM 2396 O O . PHE B 1 32 ? -1.339 -13.023 9.102 1 96.88 32 PHE B O 1
ATOM 2403 N N . PRO B 1 33 ? -1.931 -14.703 10.523 1 94.5 33 PRO B N 1
ATOM 2404 C CA . PRO B 1 33 ? -2.734 -13.75 11.297 1 94.5 33 PRO B CA 1
ATOM 2405 C C . PRO B 1 33 ? -1.929 -12.539 11.766 1 94.5 33 PRO B C 1
ATOM 2407 O O . PRO B 1 33 ? -2.396 -11.406 11.664 1 94.5 33 PRO B O 1
ATOM 2410 N N . ALA B 1 34 ? -0.775 -12.789 12.195 1 93.94 34 ALA B N 1
ATOM 2411 C CA . ALA B 1 34 ? 0.064 -11.695 12.672 1 93.94 34 ALA B CA 1
ATOM 2412 C C . ALA B 1 34 ? 0.437 -10.75 11.531 1 93.94 34 ALA B C 1
ATOM 2414 O O . ALA B 1 34 ? 0.388 -9.531 11.688 1 93.94 34 ALA B O 1
ATOM 2415 N N . ILE B 1 35 ? 0.819 -11.289 10.383 1 94.25 35 ILE B N 1
ATOM 2416 C CA . ILE B 1 35 ? 1.192 -10.492 9.219 1 94.25 35 ILE B CA 1
ATOM 2417 C C . ILE B 1 35 ? -0.001 -9.656 8.766 1 94.25 35 ILE B C 1
ATOM 2419 O O . ILE B 1 35 ? 0.132 -8.453 8.523 1 94.25 35 ILE B O 1
ATOM 2423 N N . PHE B 1 36 ? -1.222 -10.227 8.773 1 92.75 36 PHE B N 1
ATOM 2424 C CA . PHE B 1 36 ? -2.404 -9.531 8.273 1 92.75 36 PHE B CA 1
ATOM 2425 C C . PHE B 1 36 ? -2.93 -8.547 9.312 1 92.75 36 PHE B C 1
ATOM 2427 O O . PHE B 1 36 ? -3.785 -7.715 9.008 1 92.75 36 PHE B O 1
ATOM 2434 N N . ARG B 1 37 ? -2.338 -8.641 10.5 1 90.38 37 ARG B N 1
ATOM 2435 C CA . ARG B 1 37 ? -2.617 -7.621 11.5 1 90.38 37 ARG B CA 1
ATOM 2436 C C . ARG B 1 37 ? -1.616 -6.473 11.406 1 90.38 37 ARG B C 1
ATOM 2438 O O . ARG B 1 37 ? -1.745 -5.473 12.109 1 90.38 37 ARG B O 1
ATOM 2445 N N . GLY B 1 38 ? -0.628 -6.691 10.594 1 88.62 38 GLY B N 1
ATOM 2446 C CA . GLY B 1 38 ? 0.356 -5.641 10.398 1 88.62 38 GLY B CA 1
ATOM 2447 C C . GLY B 1 38 ? 1.59 -5.812 11.266 1 88.62 38 GLY B C 1
ATOM 2448 O O . GLY B 1 38 ? 2.389 -4.883 11.414 1 88.62 38 GLY B O 1
ATOM 2449 N N . GLU B 1 39 ? 1.738 -6.914 11.891 1 90.12 39 GLU B N 1
ATOM 2450 C CA . GLU B 1 39 ? 2.941 -7.195 12.664 1 90.12 39 GLU B CA 1
ATOM 2451 C C . GLU B 1 39 ? 4.098 -7.613 11.758 1 90.12 39 GLU B C 1
ATOM 2453 O O . GLU B 1 39 ? 4.375 -8.805 11.602 1 90.12 39 GLU B O 1
ATOM 2458 N N . PHE B 1 40 ? 4.75 -6.641 11.211 1 89.81 40 PHE B N 1
ATOM 2459 C CA . PHE B 1 40 ? 5.828 -6.848 10.25 1 89.81 40 PHE B CA 1
ATOM 2460 C C . PHE B 1 40 ? 7.184 -6.809 10.945 1 89.81 40 PHE B C 1
ATOM 2462 O O . PHE B 1 40 ? 7.555 -5.793 11.539 1 89.81 40 PHE B O 1
ATOM 2469 N N . ASP B 1 41 ? 7.98 -7.832 10.789 1 87.88 41 ASP B N 1
ATOM 2470 C CA . ASP B 1 41 ? 9.273 -7.98 11.445 1 87.88 41 ASP B CA 1
ATOM 2471 C C . ASP B 1 41 ? 10.227 -6.855 11.047 1 87.88 41 ASP B C 1
ATOM 2473 O O . ASP B 1 41 ? 11 -6.363 11.875 1 87.88 41 ASP B O 1
ATOM 2477 N N . THR B 1 42 ? 10.141 -6.488 9.844 1 86.94 42 THR B N 1
ATOM 2478 C CA . THR B 1 42 ? 11.141 -5.574 9.305 1 86.94 42 THR B CA 1
ATOM 2479 C C . THR B 1 42 ? 10.789 -4.125 9.641 1 86.94 42 THR B C 1
ATOM 2481 O O . THR B 1 42 ? 11.633 -3.232 9.523 1 86.94 42 THR B O 1
ATOM 2484 N N . GLY B 1 43 ? 9.477 -3.936 9.945 1 83.25 43 GLY B N 1
ATOM 2485 C CA . GLY B 1 43 ? 8.992 -2.578 10.141 1 83.25 43 GLY B CA 1
ATOM 2486 C C . GLY B 1 43 ? 8.617 -1.883 8.844 1 83.25 43 GLY B C 1
ATOM 2487 O O . GLY B 1 43 ? 8.242 -0.709 8.852 1 83.25 43 GLY B O 1
ATOM 2488 N N . VAL B 1 44 ? 8.75 -2.562 7.773 1 87.12 44 VAL B N 1
ATOM 2489 C CA . VAL B 1 44 ? 8.422 -2.014 6.461 1 87.12 44 VAL B CA 1
ATOM 2490 C C . VAL B 1 44 ? 7.086 -2.572 5.984 1 87.12 44 VAL B C 1
ATOM 2492 O O . VAL B 1 44 ? 6.832 -3.775 6.094 1 87.12 44 VAL B O 1
ATOM 2495 N N . PHE B 1 45 ? 6.254 -1.726 5.539 1 89.44 45 PHE B N 1
ATOM 2496 C CA . PHE B 1 45 ? 4.977 -2.164 4.992 1 89.44 45 PHE B CA 1
ATOM 2497 C C . PHE B 1 45 ? 5.172 -2.895 3.672 1 89.44 45 PHE B C 1
ATOM 2499 O O . PHE B 1 45 ? 6.105 -2.596 2.924 1 89.44 45 PHE B O 1
ATOM 2506 N N . PRO B 1 46 ? 4.262 -3.812 3.428 1 92.62 46 PRO B N 1
ATOM 2507 C CA . PRO B 1 46 ? 4.242 -4.391 2.082 1 92.62 46 PRO B CA 1
ATOM 2508 C C . PRO B 1 46 ? 3.783 -3.398 1.018 1 92.62 46 PRO B C 1
ATOM 2510 O O . PRO B 1 46 ? 3.41 -2.268 1.344 1 92.62 46 PRO B O 1
ATOM 2513 N N . ASP B 1 47 ? 3.938 -3.809 -0.203 1 91.19 47 ASP B N 1
ATOM 2514 C CA . ASP B 1 47 ? 3.557 -2.898 -1.28 1 91.19 47 ASP B CA 1
ATOM 2515 C C . ASP B 1 47 ? 2.039 -2.748 -1.361 1 91.19 47 ASP B C 1
ATOM 2517 O O . ASP B 1 47 ? 1.535 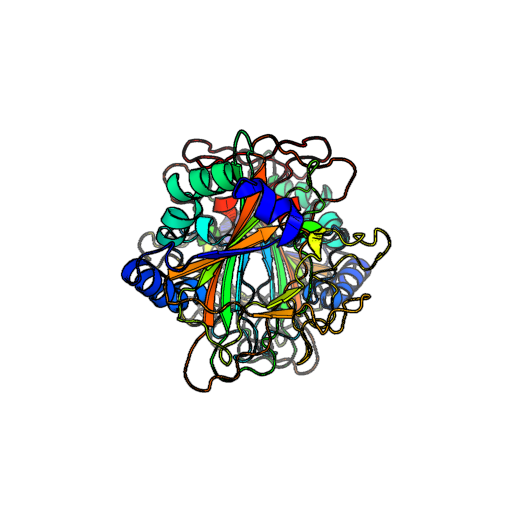-1.711 -1.797 1 91.19 47 ASP B O 1
ATOM 2521 N N . GLU B 1 48 ? 1.348 -3.787 -1.011 1 89.25 48 GLU B N 1
ATOM 2522 C CA . GLU B 1 48 ? -0.107 -3.742 -0.897 1 89.25 48 GLU B CA 1
ATOM 2523 C C . GLU B 1 48 ? -0.597 -4.617 0.254 1 89.25 48 GLU B C 1
ATOM 2525 O O . GLU B 1 48 ? -0.097 -5.727 0.455 1 89.25 48 GLU B O 1
ATOM 2530 N N . TRP B 1 49 ? -1.51 -4.109 0.996 1 89.12 49 TRP B N 1
ATOM 2531 C CA . TRP B 1 49 ? -2.178 -4.766 2.113 1 89.12 49 TRP B CA 1
ATOM 2532 C C . TRP B 1 49 ? -3.693 -4.668 1.977 1 89.12 49 TRP B C 1
ATOM 2534 O O . TRP B 1 49 ? -4.324 -3.795 2.582 1 89.12 49 TRP B O 1
ATOM 2544 N N . HIS B 1 50 ? -4.352 -5.492 1.192 1 81.62 50 HIS B N 1
ATOM 2545 C CA . HIS B 1 50 ? -5.734 -5.402 0.741 1 81.62 50 HIS B CA 1
ATOM 2546 C C . HIS B 1 50 ? -6.707 -5.715 1.874 1 81.62 50 HIS B C 1
ATOM 2548 O O . HIS B 1 50 ? -7.793 -5.141 1.94 1 81.62 50 HIS B O 1
ATOM 2554 N N . TRP B 1 51 ? -6.5 -6.668 2.74 1 85.44 51 TRP B N 1
ATOM 2555 C CA . TRP B 1 51 ? -7.371 -6.988 3.865 1 85.44 51 TRP B CA 1
ATOM 2556 C C . TRP B 1 51 ? -6.656 -6.758 5.191 1 85.44 51 TRP B C 1
ATOM 2558 O O . TRP B 1 51 ? -5.566 -7.297 5.418 1 85.44 51 TRP B O 1
ATOM 2568 N N . ARG B 1 52 ? -7.332 -5.953 5.91 1 83.88 52 ARG B N 1
ATOM 2569 C CA . ARG B 1 52 ? -6.785 -5.633 7.223 1 83.88 52 ARG B CA 1
ATOM 2570 C C . ARG B 1 52 ? -7.77 -6 8.328 1 83.88 52 ARG B C 1
ATOM 2572 O O . ARG B 1 52 ? -8.953 -5.66 8.25 1 83.88 52 ARG B O 1
ATOM 2579 N N . GLU B 1 53 ? -7.258 -6.676 9.258 1 81.94 53 GLU B N 1
ATOM 2580 C CA . GLU B 1 53 ? -8.102 -7.055 10.383 1 81.94 53 GLU B CA 1
ATOM 2581 C C . GLU B 1 53 ? -8.672 -5.82 11.086 1 81.94 53 GLU B C 1
ATOM 2583 O O . GLU B 1 53 ? -7.953 -4.852 11.32 1 81.94 53 GLU B O 1
ATOM 2588 N N . GLY B 1 54 ? -9.938 -5.824 11.352 1 75.44 54 GLY B N 1
ATOM 2589 C CA . GLY B 1 54 ? -10.586 -4.738 12.062 1 75.44 54 GLY B CA 1
ATOM 2590 C C . GLY B 1 54 ? -11.133 -3.66 11.141 1 75.44 54 GLY B C 1
ATOM 2591 O O . GLY B 1 54 ? -12.008 -2.889 11.531 1 75.44 54 GLY B O 1
ATOM 2592 N N . ILE B 1 55 ? -10.602 -3.59 9.992 1 78.62 55 ILE B N 1
ATOM 2593 C CA . ILE B 1 55 ? -10.992 -2.555 9.039 1 78.62 55 ILE B CA 1
ATOM 2594 C C . ILE B 1 55 ? -11.82 -3.174 7.918 1 78.62 55 ILE B C 1
ATOM 2596 O O . ILE B 1 55 ? -12.859 -2.627 7.527 1 78.62 55 ILE B O 1
ATOM 2600 N N . SER B 1 56 ? -11.352 -4.316 7.426 1 82.38 56 SER B N 1
ATOM 2601 C CA . SER B 1 56 ? -11.953 -4.961 6.262 1 82.38 56 SER B CA 1
ATOM 2602 C C . SER B 1 56 ? -13.102 -5.875 6.672 1 82.38 56 SER B C 1
ATOM 2604 O O . SER B 1 56 ? -13.141 -6.363 7.801 1 82.38 56 SER B O 1
ATOM 2606 N N . LYS B 1 57 ? -13.984 -6.031 5.758 1 81.69 57 LYS B N 1
ATOM 2607 C CA . LYS B 1 57 ? -15.039 -7.027 5.926 1 81.69 57 LYS B CA 1
ATOM 2608 C C . LYS B 1 57 ? -14.453 -8.438 6.02 1 81.69 57 LYS B C 1
ATOM 2610 O O . LYS B 1 57 ? -13.516 -8.773 5.297 1 81.69 57 LYS B O 1
ATOM 2615 N N . GLU B 1 58 ? -15.023 -9.25 6.805 1 78.94 58 GLU B N 1
ATOM 2616 C CA . GLU B 1 58 ? -14.508 -10.594 7.047 1 78.94 58 GLU B CA 1
ATOM 2617 C C . GLU B 1 58 ? -14.594 -11.453 5.789 1 78.94 58 GLU B C 1
ATOM 2619 O O . GLU B 1 58 ? -13.758 -12.336 5.574 1 78.94 58 GLU B O 1
ATOM 2624 N N . SER B 1 59 ? -15.539 -11.234 4.961 1 75.56 59 SER B N 1
ATOM 2625 C CA . SER B 1 59 ? -15.789 -12.07 3.791 1 75.56 59 SER B CA 1
ATOM 2626 C C . SER B 1 59 ? -14.898 -11.656 2.621 1 75.56 59 SER B C 1
ATOM 2628 O O . SER B 1 59 ? -14.844 -12.359 1.605 1 75.56 59 SER B O 1
ATOM 2630 N N . ALA B 1 60 ? -14.188 -10.633 2.82 1 76.56 60 ALA B N 1
ATOM 2631 C CA . ALA B 1 60 ? -13.359 -10.148 1.717 1 76.56 60 ALA B CA 1
ATOM 2632 C C . ALA B 1 60 ? -12.102 -11 1.559 1 76.56 60 ALA B C 1
ATOM 2634 O O . ALA B 1 60 ? -11.57 -11.516 2.541 1 76.56 60 ALA B O 1
ATOM 2635 N N . PRO B 1 61 ? -11.664 -11.211 0.314 1 76.31 61 PRO B N 1
ATOM 2636 C CA . PRO B 1 61 ? -10.375 -11.891 0.125 1 76.31 61 PRO B CA 1
ATOM 2637 C C . PRO B 1 61 ? -9.211 -11.141 0.767 1 76.31 61 PRO B C 1
ATOM 2639 O O . PRO B 1 61 ? -9.219 -9.914 0.822 1 76.31 61 PRO B O 1
ATOM 2642 N N . ARG B 1 62 ? -8.266 -11.977 1.216 1 89.75 62 ARG B N 1
ATOM 2643 C CA . ARG B 1 62 ? -7.109 -11.398 1.892 1 89.75 62 ARG B CA 1
ATOM 2644 C C . ARG B 1 62 ? -5.848 -11.57 1.055 1 89.75 62 ARG B C 1
ATOM 2646 O O . ARG B 1 62 ? -5.539 -12.672 0.604 1 89.75 62 ARG B O 1
ATOM 2653 N N . GLU B 1 63 ? -5.258 -10.469 0.828 1 92.44 63 GLU B N 1
ATOM 2654 C CA . GLU B 1 63 ? -4.023 -10.523 0.052 1 92.44 63 GLU B CA 1
ATOM 2655 C C . GLU B 1 63 ? -3.002 -9.508 0.571 1 92.44 63 GLU B C 1
ATOM 2657 O O . GLU B 1 63 ? -3.355 -8.383 0.914 1 92.44 63 GLU B O 1
ATOM 2662 N N . ILE B 1 64 ? -1.784 -9.914 0.636 1 94.62 64 ILE B N 1
ATOM 2663 C CA . ILE B 1 64 ? -0.657 -9.008 0.832 1 94.62 64 ILE B CA 1
ATOM 2664 C C . ILE B 1 64 ? 0.349 -9.18 -0.304 1 94.62 64 ILE B C 1
ATOM 2666 O O . ILE B 1 64 ? 0.71 -10.312 -0.654 1 94.62 64 ILE B O 1
ATOM 2670 N N . VAL B 1 65 ? 0.771 -8.078 -0.884 1 94.81 65 VAL B N 1
ATOM 2671 C CA . VAL B 1 65 ? 1.688 -8.086 -2.02 1 94.81 65 VAL B CA 1
ATOM 2672 C C . VAL B 1 65 ? 3.08 -7.656 -1.564 1 94.81 65 VAL B C 1
ATOM 2674 O O . VAL B 1 65 ? 3.238 -6.598 -0.953 1 94.81 65 VAL B O 1
ATOM 2677 N N . ASN B 1 66 ? 4.059 -8.531 -1.86 1 95.88 66 ASN B N 1
ATOM 2678 C CA . ASN B 1 66 ? 5.469 -8.328 -1.546 1 95.88 66 ASN B CA 1
ATOM 2679 C C . ASN B 1 66 ? 5.707 -8.297 -0.039 1 95.88 66 ASN B C 1
ATOM 2681 O O . ASN B 1 66 ? 6.348 -7.379 0.473 1 95.88 66 ASN B O 1
ATOM 2685 N N . ALA B 1 67 ? 5.227 -9.289 0.564 1 97.06 67 ALA B N 1
ATOM 2686 C CA . ALA B 1 67 ? 5.406 -9.477 2.002 1 97.06 67 ALA B CA 1
ATOM 2687 C C . ALA B 1 67 ? 6.859 -9.797 2.338 1 97.06 67 ALA B C 1
ATOM 2689 O O . ALA B 1 67 ? 7.262 -9.727 3.5 1 97.06 67 ALA B O 1
ATOM 2690 N N . TRP B 1 68 ? 7.652 -10.172 1.313 1 96.88 68 TRP B N 1
ATOM 2691 C CA . TRP B 1 68 ? 9.07 -10.414 1.567 1 96.88 68 TRP B CA 1
ATOM 2692 C C . TRP B 1 68 ? 9.75 -9.164 2.1 1 96.88 68 TRP B C 1
ATOM 2694 O O . TRP B 1 68 ? 10.742 -9.25 2.83 1 96.88 68 TRP B O 1
ATOM 2704 N N . LYS B 1 69 ? 9.227 -8.023 1.785 1 93.88 69 LYS B N 1
ATOM 2705 C CA . LYS B 1 69 ? 9.773 -6.762 2.277 1 93.88 69 LYS B CA 1
ATOM 2706 C C . LYS B 1 69 ? 9.453 -6.566 3.758 1 93.88 69 LYS B C 1
ATOM 2708 O O . LYS B 1 69 ? 10.172 -5.855 4.465 1 93.88 69 LYS B O 1
ATOM 2713 N N . SER B 1 70 ? 8.43 -7.207 4.266 1 93.56 70 SER B N 1
ATOM 2714 C CA . SER B 1 70 ? 7.859 -6.871 5.566 1 93.56 70 SER B CA 1
ATOM 2715 C C . SER B 1 70 ? 8.148 -7.957 6.594 1 93.56 70 SER B C 1
ATOM 2717 O O . SER B 1 70 ? 8.133 -7.699 7.801 1 93.56 70 SER B O 1
ATOM 2719 N N . ASP B 1 71 ? 8.312 -9.18 6.141 1 95.88 71 ASP B N 1
ATOM 2720 C CA . ASP B 1 71 ? 8.398 -10.312 7.051 1 95.88 71 ASP B CA 1
ATOM 2721 C C . ASP B 1 71 ? 9.625 -11.172 6.742 1 95.88 71 ASP B C 1
ATOM 2723 O O . ASP B 1 71 ? 9.805 -11.617 5.609 1 95.88 71 ASP B O 1
ATOM 2727 N N . ASP B 1 72 ? 10.367 -11.438 7.734 1 96.06 72 ASP B N 1
ATOM 2728 C CA . ASP B 1 72 ? 11.633 -12.133 7.559 1 96.06 72 ASP B CA 1
ATOM 2729 C C . ASP B 1 72 ? 11.414 -13.578 7.121 1 96.06 72 ASP B C 1
ATOM 2731 O O . ASP B 1 72 ? 12.195 -14.125 6.34 1 96.06 72 ASP B O 1
ATOM 2735 N N . LEU B 1 73 ? 10.422 -14.219 7.625 1 97.56 73 LEU B N 1
ATOM 2736 C CA . LEU B 1 73 ? 10.148 -15.602 7.238 1 97.56 73 LEU B CA 1
ATOM 2737 C C . LEU B 1 73 ? 9.719 -15.68 5.773 1 97.56 73 LEU B C 1
ATOM 2739 O O . LEU B 1 73 ? 10.203 -16.531 5.027 1 97.56 73 LEU B O 1
ATOM 2743 N N . VAL B 1 74 ? 8.836 -14.82 5.355 1 98.38 74 VAL B N 1
ATOM 2744 C CA . VAL B 1 74 ? 8.414 -14.781 3.957 1 98.38 74 VAL B CA 1
ATOM 2745 C C . VAL B 1 74 ? 9.625 -14.516 3.064 1 98.38 74 VAL B C 1
ATOM 2747 O O . VAL B 1 74 ? 9.812 -15.188 2.047 1 98.38 74 VAL B O 1
ATOM 2750 N N . ALA B 1 75 ? 10.477 -13.602 3.502 1 97.69 75 ALA B N 1
ATOM 2751 C CA . ALA B 1 75 ? 11.672 -13.258 2.736 1 97.69 75 ALA B CA 1
ATOM 2752 C C . ALA B 1 75 ? 12.586 -14.477 2.578 1 97.69 75 ALA B C 1
ATOM 2754 O O . ALA B 1 75 ? 13.133 -14.711 1.499 1 97.69 75 ALA B O 1
ATOM 2755 N N . SER B 1 76 ? 12.734 -15.18 3.648 1 97.38 76 SER B N 1
ATOM 2756 C CA . SER B 1 76 ? 13.633 -16.328 3.625 1 97.38 76 SER B CA 1
ATOM 2757 C C . SER B 1 76 ? 13.18 -17.359 2.6 1 97.38 76 SER B C 1
ATOM 2759 O O . SER B 1 76 ? 14 -18.062 2.016 1 97.38 76 SER B O 1
ATOM 2761 N N . ILE B 1 77 ? 11.891 -17.453 2.326 1 97.44 77 ILE B N 1
ATOM 2762 C CA . ILE B 1 77 ? 11.359 -18.406 1.359 1 97.44 77 ILE B CA 1
ATOM 2763 C C . ILE B 1 77 ? 11.406 -17.797 -0.041 1 97.44 77 ILE B C 1
ATOM 2765 O O . ILE B 1 77 ? 11.984 -18.375 -0.961 1 97.44 77 ILE B O 1
ATOM 2769 N N . VAL B 1 78 ? 10.922 -16.609 -0.21 1 98.44 78 VAL B N 1
ATOM 2770 C CA . VAL B 1 78 ? 10.742 -15.945 -1.498 1 98.44 78 VAL B CA 1
ATOM 2771 C C . VAL B 1 78 ? 12.102 -15.688 -2.141 1 98.44 78 VAL B C 1
ATOM 2773 O O . VAL B 1 78 ? 12.258 -15.82 -3.357 1 98.44 78 VAL B O 1
ATOM 2776 N N . LEU B 1 79 ? 13.086 -15.406 -1.294 1 97.75 79 LEU B N 1
ATOM 2777 C CA . LEU B 1 79 ? 14.383 -14.992 -1.812 1 97.75 79 LEU B CA 1
ATOM 2778 C C . LEU B 1 79 ? 15.383 -16.141 -1.763 1 97.75 79 LEU B C 1
ATOM 2780 O O . LEU B 1 79 ? 16.594 -15.93 -1.911 1 97.75 79 LEU B O 1
ATOM 2784 N N . SER B 1 80 ? 14.859 -17.312 -1.565 1 94.69 80 SER B N 1
ATOM 2785 C CA . SER B 1 80 ? 15.773 -18.438 -1.401 1 94.69 80 SER B CA 1
ATOM 2786 C C . SER B 1 80 ? 16.484 -18.781 -2.711 1 94.69 80 SER B C 1
ATOM 2788 O O . SER B 1 80 ? 15.883 -18.688 -3.785 1 94.69 80 SER B O 1
ATOM 2790 N N . LYS B 1 81 ? 17.719 -19.172 -2.58 1 93.06 81 LYS B N 1
ATOM 2791 C CA . LYS B 1 81 ? 18.5 -19.609 -3.732 1 93.06 81 LYS B CA 1
ATOM 2792 C C . LYS B 1 81 ? 17.938 -20.875 -4.344 1 93.06 81 LYS B C 1
ATOM 2794 O O . LYS B 1 81 ? 17.984 -21.062 -5.559 1 93.06 81 LYS B O 1
ATOM 2799 N N . GLU B 1 82 ? 17.391 -21.703 -3.535 1 89.69 82 GLU B N 1
ATOM 2800 C CA . GLU B 1 82 ? 16.828 -22.984 -3.975 1 89.69 82 GLU B CA 1
ATOM 2801 C C . GLU B 1 82 ? 15.656 -22.766 -4.926 1 89.69 82 GLU B C 1
ATOM 2803 O O . GLU B 1 82 ? 15.578 -23.406 -5.98 1 89.69 82 GLU B O 1
ATOM 2808 N N . LEU B 1 83 ? 14.789 -21.875 -4.59 1 94.5 83 LEU B N 1
ATOM 2809 C CA . LEU B 1 83 ? 13.648 -21.609 -5.465 1 94.5 83 LEU B CA 1
ATOM 2810 C C . LEU B 1 83 ? 14.102 -20.938 -6.754 1 94.5 83 LEU B C 1
ATOM 2812 O O . LEU B 1 83 ? 13.594 -21.234 -7.832 1 94.5 83 LEU B O 1
ATOM 2816 N N . GLY B 1 84 ? 15.07 -20 -6.578 1 94.06 84 GLY B N 1
ATOM 2817 C CA . GLY B 1 84 ? 15.633 -19.391 -7.781 1 94.06 84 GLY B CA 1
ATOM 2818 C C . GLY B 1 84 ? 16.219 -20.422 -8.734 1 94.06 84 GLY B C 1
ATOM 2819 O O . GLY B 1 84 ? 15.992 -20.344 -9.945 1 94.06 84 GLY B O 1
ATOM 2820 N N . SER B 1 85 ? 16.906 -21.328 -8.203 1 91.38 85 SER B N 1
ATOM 2821 C CA . SER B 1 85 ? 17.516 -22.391 -9.008 1 91.38 85 SER B CA 1
ATOM 2822 C C . SER B 1 85 ? 16.453 -23.266 -9.664 1 91.38 85 SER B C 1
ATOM 2824 O O . SER B 1 85 ? 16.594 -23.672 -10.812 1 91.38 85 SER B O 1
ATOM 2826 N N . LEU B 1 86 ? 15.438 -23.578 -8.914 1 89.25 86 LEU B N 1
ATOM 2827 C CA . LEU B 1 86 ? 14.336 -24.359 -9.461 1 89.25 86 LEU B CA 1
ATOM 2828 C C . LEU B 1 86 ? 13.703 -23.656 -10.648 1 89.25 86 LEU B C 1
ATOM 2830 O O . LEU B 1 86 ? 13.445 -24.266 -11.688 1 89.25 86 LEU B O 1
ATOM 2834 N N . VAL B 1 87 ? 13.5 -22.391 -10.539 1 93 87 VAL B N 1
ATOM 2835 C CA . VAL B 1 87 ? 12.883 -21.609 -11.609 1 93 87 VAL B CA 1
ATOM 2836 C C . VAL B 1 87 ? 13.789 -21.594 -12.836 1 93 87 VAL B C 1
ATOM 2838 O O . VAL B 1 87 ? 13.32 -21.75 -13.969 1 93 87 VAL B O 1
ATOM 2841 N N . ARG B 1 88 ? 15.07 -21.438 -12.594 1 91.88 88 ARG B N 1
ATOM 2842 C CA . ARG B 1 88 ? 16.016 -21.484 -13.695 1 91.88 88 ARG B CA 1
ATOM 2843 C C . ARG B 1 88 ? 15.961 -22.828 -14.414 1 91.88 88 ARG B C 1
ATOM 2845 O O . ARG B 1 88 ? 15.992 -22.891 -15.648 1 91.88 88 ARG B O 1
ATOM 2852 N N . ALA B 1 89 ? 15.828 -23.828 -13.625 1 86.75 89 ALA B N 1
ATOM 2853 C CA . ALA B 1 89 ? 15.766 -25.172 -14.203 1 86.75 89 ALA B CA 1
ATOM 2854 C C . ALA B 1 89 ? 14.492 -25.359 -15.023 1 86.75 89 ALA B C 1
ATOM 2856 O O . ALA B 1 89 ? 14.516 -26 -16.078 1 86.75 89 ALA B O 1
ATOM 2857 N N . ILE B 1 90 ? 13.453 -24.812 -14.531 1 87.12 90 ILE B N 1
ATOM 2858 C CA . ILE B 1 90 ? 12.156 -24.969 -15.195 1 87.12 90 ILE B CA 1
ATOM 2859 C C . ILE B 1 90 ? 12.125 -24.125 -16.469 1 87.12 90 ILE B C 1
ATOM 2861 O O . ILE B 1 90 ? 11.656 -24.578 -17.516 1 87.12 90 ILE B O 1
ATOM 2865 N N . THR B 1 91 ? 12.695 -22.922 -16.484 1 89.44 91 THR B N 1
ATOM 2866 C CA . THR B 1 91 ? 12.477 -21.953 -17.547 1 89.44 91 THR B CA 1
ATOM 2867 C C . THR B 1 91 ? 13.641 -21.938 -18.531 1 89.44 91 THR B C 1
ATOM 2869 O O . THR B 1 91 ? 13.484 -21.531 -19.672 1 89.44 91 THR B O 1
ATOM 2872 N N . GLY B 1 92 ? 14.805 -22.266 -17.984 1 88.88 92 GLY B N 1
ATOM 2873 C CA . GLY B 1 92 ? 16.016 -22.109 -18.781 1 88.88 92 GLY B CA 1
ATOM 2874 C C . GLY B 1 92 ? 16.547 -20.703 -18.781 1 88.88 92 GLY B C 1
ATOM 2875 O O . GLY B 1 92 ? 17.516 -20.391 -19.5 1 88.88 92 GLY B O 1
ATOM 2876 N N . TRP B 1 93 ? 15.984 -19.812 -18.031 1 93.38 93 TRP B N 1
ATOM 2877 C CA . TRP B 1 93 ? 16.484 -18.453 -17.953 1 93.38 93 TRP B CA 1
ATOM 2878 C C . TRP B 1 93 ? 17.891 -18.406 -17.375 1 93.38 93 TRP B C 1
ATOM 2880 O O . TRP B 1 93 ? 18.219 -19.188 -16.484 1 93.38 93 TRP B O 1
ATOM 2890 N N . GLU B 1 94 ? 18.719 -17.453 -17.812 1 95.19 94 GLU B N 1
ATOM 2891 C CA . GLU B 1 94 ? 20.094 -17.312 -17.328 1 95.19 94 GLU B CA 1
ATOM 2892 C C . GLU B 1 94 ? 20.109 -16.844 -15.875 1 95.19 94 GLU B C 1
ATOM 2894 O O . GLU B 1 94 ? 20.953 -17.25 -15.086 1 95.19 94 GLU B O 1
ATOM 2899 N N . SER B 1 95 ? 19.234 -15.961 -15.531 1 96.94 95 SER B N 1
ATOM 2900 C CA . SER B 1 95 ? 19.047 -15.43 -14.188 1 96.94 95 SER B CA 1
ATOM 2901 C C . SER B 1 95 ? 17.578 -15.133 -13.914 1 96.94 95 SER B C 1
ATOM 2903 O O . SER B 1 95 ? 16.766 -15.102 -14.836 1 96.94 95 SER B O 1
ATOM 2905 N N . VAL B 1 96 ? 17.297 -15.031 -12.609 1 97.31 96 VAL B N 1
ATO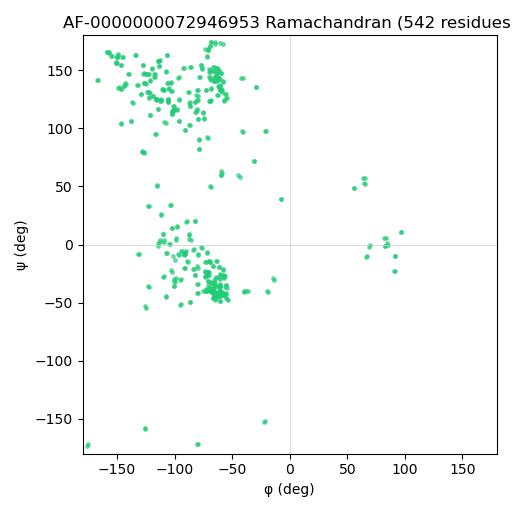M 2906 C CA . VAL B 1 96 ? 15.891 -14.93 -12.203 1 97.31 96 VAL B CA 1
ATOM 2907 C C . VAL B 1 96 ? 15.727 -13.789 -11.211 1 97.31 96 VAL B C 1
ATOM 2909 O O . VAL B 1 96 ? 16.562 -13.594 -10.328 1 97.31 96 VAL B O 1
ATOM 2912 N N . ARG B 1 97 ? 14.633 -12.992 -11.398 1 98 97 ARG B N 1
ATOM 2913 C CA . ARG B 1 97 ? 14.219 -11.977 -10.438 1 98 97 ARG B CA 1
ATOM 2914 C C . ARG B 1 97 ? 12.836 -12.289 -9.875 1 98 97 ARG B C 1
ATOM 2916 O O . ARG B 1 97 ? 11.992 -12.859 -10.57 1 98 97 ARG B O 1
ATOM 2923 N N . VAL B 1 98 ? 12.695 -11.906 -8.625 1 98.06 98 VAL B N 1
ATOM 2924 C CA . VAL B 1 98 ? 11.352 -11.859 -8.062 1 98.06 98 VAL B CA 1
ATOM 2925 C C . VAL B 1 98 ? 10.656 -10.57 -8.492 1 98.06 98 VAL B C 1
ATOM 2927 O O . VAL B 1 98 ? 11.133 -9.469 -8.188 1 98.06 98 VAL B O 1
ATOM 2930 N N . ALA B 1 99 ? 9.594 -10.727 -9.242 1 96.38 99 ALA B N 1
ATOM 2931 C CA . ALA B 1 99 ? 8.781 -9.562 -9.586 1 96.38 99 ALA B CA 1
ATOM 2932 C C . ALA B 1 99 ? 7.836 -9.203 -8.438 1 96.38 99 ALA B C 1
ATOM 2934 O O . ALA B 1 99 ? 7.703 -8.031 -8.086 1 96.38 99 ALA B O 1
ATOM 2935 N N . GLN B 1 100 ? 7.25 -10.25 -7.832 1 96.25 100 GLN B N 1
ATOM 2936 C CA . GLN B 1 100 ? 6.223 -10.031 -6.816 1 96.25 100 GLN B CA 1
ATOM 2937 C C . GLN B 1 100 ? 5.918 -11.32 -6.055 1 96.25 100 GLN B C 1
ATOM 2939 O O . GLN B 1 100 ? 5.902 -12.406 -6.645 1 96.25 100 GLN B O 1
ATOM 2944 N N . ASP B 1 101 ? 5.699 -11.203 -4.809 1 97.75 101 ASP B N 1
ATOM 2945 C CA . ASP B 1 101 ? 5.059 -12.297 -4.09 1 97.75 101 ASP B CA 1
ATOM 2946 C C . ASP B 1 101 ? 3.686 -11.883 -3.562 1 97.75 101 ASP B C 1
ATOM 2948 O O . ASP B 1 101 ? 3.416 -10.695 -3.385 1 97.75 101 ASP B O 1
ATOM 2952 N N . ASP B 1 102 ? 2.814 -12.852 -3.301 1 96.88 102 ASP B N 1
ATOM 2953 C CA . ASP B 1 102 ? 1.468 -12.648 -2.777 1 96.88 102 ASP B CA 1
ATOM 2954 C C . ASP B 1 102 ? 1.144 -13.648 -1.677 1 96.88 102 ASP B C 1
ATOM 2956 O O . ASP B 1 102 ? 1.247 -14.859 -1.886 1 96.88 102 ASP B O 1
ATOM 2960 N N . LEU B 1 103 ? 0.826 -13.156 -0.555 1 97.56 103 LEU B N 1
ATOM 2961 C CA . LEU B 1 103 ? 0.155 -13.984 0.437 1 97.56 103 LEU B CA 1
ATOM 2962 C C . LEU B 1 103 ? -1.355 -13.977 0.225 1 97.56 103 LEU B C 1
ATOM 2964 O O . LEU B 1 103 ? -1.981 -12.914 0.247 1 97.56 103 LEU B O 1
ATOM 2968 N N . TRP B 1 104 ? -1.896 -15.117 -0.023 1 95.81 104 TRP B N 1
ATOM 2969 C CA . TRP B 1 104 ? -3.338 -15.266 -0.209 1 95.81 104 TRP B CA 1
ATOM 2970 C C . TRP B 1 104 ? -3.963 -16.031 0.952 1 95.81 104 TRP B C 1
ATOM 2972 O O . TRP B 1 104 ? -3.447 -17.062 1.366 1 95.81 104 TRP B O 1
ATOM 2982 N N . TRP B 1 105 ? -5.043 -15.523 1.448 1 95 105 TRP B N 1
ATOM 2983 C CA . TRP B 1 105 ? -5.734 -16.156 2.566 1 95 105 TRP B CA 1
ATOM 2984 C C . TRP B 1 105 ? -7.242 -16.141 2.346 1 95 105 TRP B C 1
ATOM 2986 O O . TRP B 1 105 ? -7.883 -15.094 2.412 1 95 105 TRP B O 1
ATOM 2996 N N . LYS B 1 106 ? -7.816 -17.266 2.021 1 91.62 106 LYS B N 1
ATOM 2997 C CA . LYS B 1 106 ? -9.258 -17.453 1.914 1 91.62 106 LYS B CA 1
ATOM 2998 C C . LYS B 1 106 ? -9.82 -18.156 3.148 1 91.62 106 LYS B C 1
ATOM 3000 O O . LYS B 1 106 ? -9.5 -19.312 3.406 1 91.62 106 LYS B O 1
ATOM 3005 N N . ALA B 1 107 ? -10.633 -17.438 3.875 1 90.56 107 ALA B N 1
ATOM 3006 C CA . ALA B 1 107 ? -11.234 -17.969 5.09 1 90.56 107 ALA B CA 1
ATOM 3007 C C . ALA B 1 107 ? -12.297 -19.016 4.762 1 90.56 107 ALA B C 1
ATOM 3009 O O . ALA B 1 107 ? -12.75 -19.109 3.621 1 90.56 107 ALA B O 1
ATOM 3010 N N . PRO B 1 108 ? -12.648 -19.844 5.754 1 91.56 108 PRO B N 1
ATOM 3011 C CA . PRO B 1 108 ? -13.703 -20.828 5.535 1 91.56 108 PRO B CA 1
ATOM 3012 C C . PRO B 1 108 ? -15.047 -20.203 5.18 1 91.56 108 PRO B C 1
ATOM 3014 O O . PRO B 1 108 ? -15.367 -19.109 5.664 1 91.56 108 PRO B O 1
ATOM 3017 N N . SER B 1 109 ? -15.719 -20.828 4.34 1 87.44 109 SER B N 1
ATOM 3018 C CA . SER B 1 109 ? -17.094 -20.484 3.971 1 87.44 109 SER B CA 1
ATOM 3019 C C . SER B 1 109 ? -17.188 -19.047 3.494 1 87.44 109 SER B C 1
ATOM 3021 O O . SER B 1 109 ? -18.031 -18.281 3.973 1 87.44 109 SER B O 1
ATOM 3023 N N . THR B 1 110 ? -16.312 -18.672 2.617 1 82.75 110 THR B N 1
ATOM 3024 C CA . THR B 1 110 ? -16.359 -17.344 2.047 1 82.75 110 THR B CA 1
ATOM 3025 C C . THR B 1 110 ? -16.828 -17.391 0.595 1 82.75 110 THR B C 1
ATOM 3027 O O . THR B 1 110 ? -16.047 -17.703 -0.306 1 82.75 110 THR B O 1
ATOM 3030 N N . ALA B 1 111 ? -18.047 -17.016 0.353 1 74 111 ALA B N 1
ATOM 3031 C CA . ALA B 1 111 ? -18.688 -17.109 -0.957 1 74 111 ALA B CA 1
ATOM 3032 C C . ALA B 1 111 ? -18.094 -16.094 -1.93 1 74 111 ALA B C 1
ATOM 3034 O O . ALA B 1 111 ? -18.078 -16.328 -3.143 1 74 111 ALA B O 1
ATOM 3035 N N . ASN B 1 112 ? -17.562 -15.023 -1.459 1 74.56 112 ASN B N 1
ATOM 3036 C CA . ASN B 1 112 ? -17.062 -13.969 -2.33 1 74.56 112 ASN B CA 1
ATOM 3037 C C . ASN B 1 112 ? -15.539 -13.992 -2.416 1 74.56 112 ASN B C 1
ATOM 3039 O O . ASN B 1 112 ? -14.922 -12.969 -2.723 1 74.56 112 ASN B O 1
ATOM 3043 N N . SER B 1 113 ? -15.023 -15.219 -2.354 1 78.31 113 SER B N 1
ATOM 3044 C CA . SER B 1 113 ? -13.562 -15.297 -2.275 1 78.31 113 SER B CA 1
ATOM 3045 C C . SER B 1 113 ? -12.969 -15.844 -3.568 1 78.31 113 SER B C 1
ATOM 3047 O O . SER B 1 113 ? -11.773 -16.125 -3.631 1 78.31 113 SER B O 1
ATOM 3049 N N . ALA B 1 114 ? -13.773 -16 -4.613 1 86.06 114 ALA B N 1
ATOM 3050 C CA . ALA B 1 114 ? -13.266 -16.547 -5.871 1 86.06 114 ALA B CA 1
ATOM 3051 C C . ALA B 1 114 ? -12.234 -15.602 -6.496 1 86.06 114 ALA B C 1
ATOM 3053 O O . ALA B 1 114 ? -12.344 -14.375 -6.359 1 86.06 114 ALA B O 1
ATOM 3054 N N . THR B 1 115 ? -11.266 -16.172 -7.02 1 88.25 115 THR B N 1
ATOM 3055 C CA . THR B 1 115 ? -10.367 -15.445 -7.91 1 88.25 115 THR B CA 1
ATOM 3056 C C . THR B 1 115 ? -10.742 -15.695 -9.367 1 88.25 115 THR B C 1
ATOM 3058 O O . THR B 1 115 ? -10.672 -16.828 -9.852 1 88.25 115 THR B O 1
ATOM 3061 N N . LYS B 1 116 ? -11.125 -14.68 -10 1 87.25 116 LYS B N 1
ATOM 3062 C CA . LYS B 1 116 ? -11.57 -14.789 -11.391 1 87.25 116 LYS B CA 1
ATOM 3063 C C . LYS B 1 116 ? -10.445 -15.289 -12.289 1 87.25 116 LYS B C 1
ATOM 3065 O O . LYS B 1 116 ? -9.273 -14.992 -12.047 1 87.25 116 LYS B O 1
ATOM 3070 N N . GLY B 1 117 ? -10.891 -16 -13.328 1 89.25 117 GLY B N 1
ATOM 3071 C CA . GLY B 1 117 ? -9.922 -16.453 -14.32 1 89.25 117 GLY B CA 1
ATOM 3072 C C . GLY B 1 117 ? -9.156 -15.305 -14.969 1 89.25 117 GLY B C 1
ATOM 3073 O O . GLY B 1 117 ? -9.758 -14.32 -15.406 1 89.25 117 GLY B O 1
ATOM 3074 N N . HIS B 1 118 ? -7.852 -15.469 -15.031 1 89.06 118 HIS B N 1
ATOM 3075 C CA . HIS B 1 118 ? -6.988 -14.43 -15.57 1 89.06 118 HIS B CA 1
ATOM 3076 C C . HIS B 1 118 ? -5.641 -15 -16.016 1 89.06 118 HIS B C 1
ATOM 3078 O O . HIS B 1 118 ? -5.344 -16.172 -15.742 1 89.06 118 HIS B O 1
ATOM 3084 N N . ILE B 1 119 ? -4.93 -14.258 -16.75 1 90.38 119 ILE B N 1
ATOM 3085 C CA . ILE B 1 119 ? -3.531 -14.539 -17.031 1 90.38 119 ILE B CA 1
ATOM 3086 C C . ILE B 1 119 ? -2.637 -13.531 -16.328 1 90.38 119 ILE B C 1
ATOM 3088 O O . ILE B 1 119 ? -2.91 -12.328 -16.344 1 90.38 119 ILE B O 1
ATOM 3092 N N . ASP B 1 120 ? -1.602 -13.984 -15.664 1 91.69 120 ASP B N 1
ATOM 3093 C CA . ASP B 1 120 ? -0.74 -13.133 -14.852 1 91.69 120 ASP B CA 1
ATOM 3094 C C . ASP B 1 120 ? -0.009 -12.109 -15.719 1 91.69 120 ASP B C 1
ATOM 3096 O O . ASP B 1 120 ? 0.227 -10.977 -15.281 1 91.69 120 ASP B O 1
ATOM 3100 N N . ALA B 1 121 ? 0.358 -12.469 -16.891 1 89.38 121 ALA B N 1
ATOM 3101 C CA . ALA B 1 121 ? 1.18 -11.633 -17.75 1 89.38 121 ALA B CA 1
ATOM 3102 C C . ALA B 1 121 ? 0.521 -10.273 -18 1 89.38 121 ALA B C 1
ATOM 3104 O O . ALA B 1 121 ? 1.208 -9.273 -18.203 1 89.38 121 ALA B O 1
ATOM 3105 N N . GLU B 1 122 ? -0.783 -10.227 -17.906 1 84.81 122 GLU B N 1
ATOM 3106 C CA . GLU B 1 122 ? -1.504 -8.977 -18.141 1 84.81 122 GLU B CA 1
ATOM 3107 C C . GLU B 1 122 ? -1.258 -7.992 -17 1 84.81 122 GLU B C 1
ATOM 3109 O O . GLU B 1 122 ? -1.327 -6.777 -17.203 1 84.81 122 GLU B O 1
ATOM 3114 N N . TYR B 1 123 ? -0.914 -8.492 -15.875 1 85.06 123 TYR B N 1
ATOM 3115 C CA . TYR B 1 123 ? -0.688 -7.645 -14.711 1 85.06 123 TYR B CA 1
ATOM 3116 C C . TYR B 1 123 ? 0.777 -7.234 -14.609 1 85.06 123 TYR B C 1
ATOM 3118 O O . TYR B 1 123 ? 1.143 -6.422 -13.758 1 85.06 123 TYR B O 1
ATOM 3126 N N . PHE B 1 124 ? 1.604 -7.809 -15.445 1 88.88 124 PHE B N 1
ATOM 3127 C CA . PHE B 1 124 ? 3.029 -7.496 -15.477 1 88.88 124 PHE B CA 1
ATOM 3128 C C . PHE B 1 124 ? 3.445 -7.012 -16.859 1 88.88 124 PHE B C 1
ATOM 3130 O O . PHE B 1 124 ? 4.555 -7.293 -17.312 1 88.88 124 PHE B O 1
ATOM 3137 N N . ASN B 1 125 ? 2.557 -6.336 -17.516 1 84.44 125 ASN B N 1
ATOM 3138 C CA . ASN B 1 125 ? 2.775 -5.957 -18.906 1 84.44 125 ASN B CA 1
ATOM 3139 C C . ASN B 1 125 ? 3.633 -4.699 -19.016 1 84.44 125 ASN B C 1
ATOM 3141 O O . ASN B 1 125 ? 3.693 -4.074 -20.062 1 84.44 125 ASN B O 1
ATOM 3145 N N . PHE B 1 126 ? 4.363 -4.359 -18.016 1 87 126 PHE B N 1
ATOM 3146 C CA . PHE B 1 126 ? 5.203 -3.166 -18.016 1 87 126 PHE B CA 1
ATOM 3147 C C . PHE B 1 126 ? 6.68 -3.539 -18.078 1 87 126 PHE B C 1
ATOM 3149 O O . PHE B 1 126 ? 7.547 -2.664 -18.047 1 87 126 PHE B O 1
ATOM 3156 N N . PHE B 1 127 ? 6.898 -4.777 -18.188 1 91.44 127 PHE B N 1
ATOM 3157 C CA . PHE B 1 127 ? 8.258 -5.246 -18.422 1 91.44 127 PHE B CA 1
ATOM 3158 C C . PHE B 1 127 ? 8.539 -5.402 -19.906 1 91.44 127 PHE B C 1
ATOM 3160 O O . PHE B 1 127 ? 7.637 -5.695 -20.688 1 91.44 127 PHE B O 1
ATOM 3167 N N . ALA B 1 128 ? 9.812 -5.246 -20.312 1 94 128 ALA B N 1
ATOM 3168 C CA . ALA B 1 128 ? 10.211 -5.422 -21.703 1 94 128 ALA B CA 1
ATOM 3169 C C . ALA B 1 128 ? 10.031 -6.867 -22.156 1 94 128 ALA B C 1
ATOM 3171 O O . ALA B 1 128 ? 9.609 -7.129 -23.281 1 94 128 ALA B O 1
ATOM 3172 N N . ASP B 1 129 ? 10.391 -7.777 -21.328 1 94.19 129 ASP B N 1
ATOM 3173 C CA . ASP B 1 129 ? 10.148 -9.203 -21.5 1 94.19 129 ASP B CA 1
ATOM 3174 C C . ASP B 1 129 ? 8.984 -9.672 -20.625 1 94.19 129 ASP B C 1
ATOM 3176 O O . ASP B 1 129 ? 9.094 -9.695 -19.391 1 94.19 129 ASP B O 1
ATOM 3180 N N . ASN B 1 130 ? 7.922 -10.047 -21.172 1 89.81 130 ASN B N 1
ATOM 3181 C CA . ASN B 1 130 ? 6.707 -10.375 -20.438 1 89.81 130 ASN B CA 1
ATOM 3182 C C . ASN B 1 130 ? 6.688 -11.836 -20 1 89.81 130 ASN B C 1
ATOM 3184 O O . ASN B 1 130 ? 5.656 -12.336 -19.547 1 89.81 130 ASN B O 1
ATOM 3188 N N . SER B 1 131 ? 7.789 -12.531 -20.172 1 92.81 131 SER B N 1
ATOM 3189 C CA . SER B 1 131 ? 7.887 -13.891 -19.656 1 92.81 131 SER B CA 1
ATOM 3190 C C . SER B 1 131 ? 7.727 -13.922 -18.141 1 92.81 131 SER B C 1
ATOM 3192 O O . SER B 1 131 ? 8.297 -13.078 -17.438 1 92.81 131 SER B O 1
ATOM 3194 N N . LEU B 1 132 ? 6.902 -14.828 -17.703 1 95.06 132 LEU B N 1
ATOM 3195 C CA . LEU B 1 132 ? 6.586 -14.914 -16.281 1 95.06 132 LEU B CA 1
ATOM 3196 C C . LEU B 1 132 ? 6.344 -16.359 -15.875 1 95.06 132 LEU B C 1
ATOM 3198 O O . LEU B 1 132 ? 5.688 -17.125 -16.594 1 95.06 132 LEU B O 1
ATOM 3202 N N . LEU B 1 133 ? 6.914 -16.734 -14.828 1 95.19 133 LEU B N 1
ATOM 3203 C CA . LEU B 1 133 ? 6.578 -17.984 -14.164 1 95.19 133 LEU B CA 1
ATOM 3204 C C . LEU B 1 133 ? 6.062 -17.734 -12.75 1 95.19 133 LEU B C 1
ATOM 3206 O O . LEU B 1 133 ? 6.699 -17.031 -11.969 1 95.19 133 LEU B O 1
ATOM 3210 N N . THR B 1 134 ? 4.941 -18.281 -12.453 1 97.06 134 THR B N 1
ATOM 3211 C CA . THR B 1 134 ? 4.375 -18.188 -11.117 1 97.06 134 THR B CA 1
ATOM 3212 C C . THR B 1 134 ? 4.504 -19.516 -10.367 1 97.06 134 THR B C 1
ATOM 3214 O O . THR B 1 134 ? 4.156 -20.562 -10.898 1 97.06 134 THR B O 1
ATOM 3217 N N . LEU B 1 135 ? 5.105 -19.453 -9.266 1 96.44 135 LEU B N 1
ATOM 3218 C CA . LEU B 1 135 ? 5.141 -20.578 -8.328 1 96.44 135 LEU B CA 1
ATOM 3219 C C . LEU B 1 135 ? 4.129 -20.375 -7.203 1 96.44 135 LEU B C 1
ATOM 3221 O O . LEU B 1 135 ? 4.215 -19.406 -6.453 1 96.44 135 LEU B O 1
ATOM 3225 N N . TRP B 1 136 ? 3.164 -21.234 -7.129 1 97.06 136 TRP B N 1
ATOM 3226 C CA . TRP B 1 136 ? 2.117 -21.203 -6.113 1 97.06 136 TRP B CA 1
ATOM 3227 C C . TRP B 1 136 ? 2.318 -22.297 -5.078 1 97.06 136 TRP B C 1
ATOM 3229 O O . TRP B 1 136 ? 2.375 -23.484 -5.426 1 97.06 136 TRP B O 1
ATOM 3239 N N . ILE B 1 137 ? 2.428 -21.938 -3.838 1 97.25 137 ILE B N 1
ATOM 3240 C CA . ILE B 1 137 ? 2.713 -22.891 -2.764 1 97.25 137 ILE B CA 1
ATOM 3241 C C . ILE B 1 137 ? 1.528 -22.953 -1.802 1 97.25 137 ILE B C 1
ATOM 3243 O O . ILE B 1 137 ? 1.118 -21.922 -1.248 1 97.25 137 ILE B O 1
ATOM 3247 N N . ALA B 1 138 ? 1.046 -24.172 -1.611 1 97.38 138 ALA B N 1
ATOM 3248 C CA . ALA B 1 138 ? -0.054 -24.375 -0.673 1 97.38 138 ALA B CA 1
ATOM 3249 C C . ALA B 1 138 ? 0.458 -24.469 0.762 1 97.38 138 ALA B C 1
ATOM 3251 O O . ALA B 1 138 ? 1.307 -25.297 1.074 1 97.38 138 ALA B O 1
ATOM 3252 N N . LEU B 1 139 ? -0.037 -23.609 1.612 1 98.19 139 LEU B N 1
ATOM 3253 C CA . LEU B 1 139 ? 0.344 -23.672 3.018 1 98.19 139 LEU B CA 1
ATOM 3254 C C . LEU B 1 139 ? -0.628 -24.547 3.801 1 98.19 139 LEU B C 1
ATOM 3256 O O . LEU B 1 139 ? -0.324 -24.984 4.918 1 98.19 139 LEU B O 1
ATOM 3260 N N . ASP B 1 140 ? -1.785 -24.75 3.293 1 97.31 140 ASP B N 1
ATOM 3261 C CA . ASP B 1 140 ? -2.775 -25.734 3.719 1 97.31 140 ASP B CA 1
ATOM 3262 C C . ASP B 1 140 ? -2.984 -26.797 2.645 1 97.31 140 ASP B C 1
ATOM 3264 O O . ASP B 1 140 ? -2.738 -26.562 1.462 1 97.31 140 ASP B O 1
ATOM 3268 N N . PRO B 1 141 ? -3.414 -28.031 3.137 1 94.88 141 PRO B N 1
ATOM 3269 C CA . PRO B 1 141 ? -3.77 -28.984 2.084 1 94.88 141 PRO B CA 1
ATOM 3270 C C . PRO B 1 141 ? -4.91 -28.5 1.198 1 94.88 141 PRO B C 1
ATOM 3272 O O . PRO B 1 141 ? -5.852 -27.875 1.689 1 94.88 141 PRO B O 1
ATOM 3275 N N . VAL B 1 142 ? -4.742 -28.656 -0.059 1 93.81 142 VAL B N 1
ATOM 3276 C CA . VAL B 1 142 ? -5.742 -28.172 -1.003 1 93.81 142 VAL B CA 1
ATOM 3277 C C . VAL B 1 142 ? -6.434 -29.344 -1.683 1 93.81 142 VAL B C 1
ATOM 3279 O O . VAL B 1 142 ? -5.77 -30.219 -2.242 1 93.81 142 VAL B O 1
ATOM 3282 N N . GLY B 1 143 ? -7.719 -29.391 -1.571 1 88.44 143 GLY B N 1
ATOM 3283 C CA . GLY B 1 143 ? -8.578 -30.359 -2.242 1 88.44 143 GLY B CA 1
ATOM 3284 C C . GLY B 1 143 ? -9.68 -29.703 -3.057 1 88.44 143 GLY B C 1
ATOM 3285 O O . GLY B 1 143 ? -9.586 -28.531 -3.412 1 88.44 143 GLY B O 1
ATOM 3286 N N . GLN B 1 144 ? -10.672 -30.438 -3.295 1 86.44 144 GLN B N 1
ATOM 3287 C CA . GLN B 1 144 ? -11.719 -30 -4.223 1 86.44 144 GLN B CA 1
ATOM 3288 C C . GLN B 1 144 ? -12.57 -28.891 -3.617 1 86.44 144 GLN B C 1
ATOM 3290 O O . GLN B 1 144 ? -13.062 -28.016 -4.336 1 86.44 144 GLN B O 1
ATOM 3295 N N . ASP B 1 145 ? -12.641 -28.859 -2.301 1 88.69 145 ASP B N 1
ATOM 3296 C CA . ASP B 1 145 ? -13.664 -28 -1.719 1 88.69 145 ASP B CA 1
ATOM 3297 C C . ASP B 1 145 ? -13.047 -26.766 -1.092 1 88.69 145 ASP B C 1
ATOM 3299 O O . ASP B 1 145 ? -13.758 -25.859 -0.643 1 88.69 145 ASP B O 1
ATOM 3303 N N . ASN B 1 146 ? -11.758 -26.656 -1 1 92.56 146 ASN B N 1
ATOM 3304 C CA . ASN B 1 146 ? -11.172 -25.484 -0.332 1 92.56 146 ASN B CA 1
ATOM 3305 C C . ASN B 1 146 ? -10.375 -24.625 -1.304 1 92.56 146 ASN B C 1
ATOM 3307 O O . ASN B 1 146 ? -9.211 -24.312 -1.043 1 92.56 146 ASN B O 1
ATOM 3311 N N . SER B 1 147 ? -11.062 -24.312 -2.439 1 92.38 147 SER B N 1
ATOM 3312 C CA . SER B 1 147 ? -10.656 -23.281 -3.391 1 92.38 147 SER B CA 1
ATOM 3313 C C . SER B 1 147 ? -9.344 -23.641 -4.074 1 92.38 147 SER B C 1
ATOM 3315 O O . SER B 1 147 ? -8.375 -22.875 -4.012 1 92.38 147 SER B O 1
ATOM 3317 N N . PRO B 1 148 ? -9.305 -24.766 -4.703 1 93.56 148 PRO B N 1
ATOM 3318 C CA . PRO B 1 148 ? -8.094 -25.109 -5.449 1 93.56 148 PRO B CA 1
ATOM 3319 C C . PRO B 1 148 ? -7.82 -24.172 -6.613 1 93.56 148 PRO B C 1
ATOM 3321 O O . PRO B 1 148 ? -8.758 -23.656 -7.23 1 93.56 148 PRO B O 1
ATOM 3324 N N . LEU B 1 149 ? -6.562 -23.938 -6.855 1 94.06 149 LEU B N 1
ATOM 3325 C CA . LEU B 1 149 ? -6.234 -23.297 -8.125 1 94.06 149 LEU B CA 1
ATOM 3326 C C . LEU B 1 149 ? -6.684 -24.172 -9.297 1 94.06 149 LEU B C 1
ATOM 3328 O O . LEU B 1 149 ? -6.559 -25.391 -9.258 1 94.06 149 LEU B O 1
ATOM 3332 N N . GLN B 1 150 ? -7.254 -23.5 -10.242 1 92.12 150 GLN B N 1
ATOM 3333 C CA . GLN B 1 150 ? -7.695 -24.172 -11.461 1 92.12 150 GLN B CA 1
ATOM 3334 C C . GLN B 1 150 ? -7.023 -23.562 -12.695 1 92.12 150 GLN B C 1
ATOM 3336 O O . GLN B 1 150 ? -6.82 -22.344 -12.758 1 92.12 150 GLN B O 1
ATOM 3341 N N . TYR B 1 151 ? -6.695 -24.469 -13.602 1 92 151 TYR B N 1
ATOM 3342 C CA . TYR B 1 151 ? -6.059 -24.062 -14.852 1 92 151 TYR B CA 1
ATOM 3343 C C . TYR B 1 151 ? -6.902 -24.453 -16.047 1 92 151 TYR B C 1
ATOM 3345 O O . TYR B 1 151 ? -7.672 -25.422 -15.984 1 92 151 TYR B O 1
ATOM 3353 N N . ILE B 1 152 ? -6.777 -23.688 -17.078 1 89.31 152 ILE B N 1
ATOM 3354 C CA . ILE B 1 152 ? -7.164 -24.188 -18.391 1 89.31 152 ILE B CA 1
ATOM 3355 C C . ILE B 1 152 ? -5.938 -24.719 -19.125 1 89.31 152 ILE B C 1
ATOM 3357 O O . ILE B 1 152 ? -5.09 -23.953 -19.578 1 89.31 152 ILE B O 1
ATOM 3361 N N . GLU B 1 153 ? -5.898 -26.016 -19.188 1 87 153 GLU B N 1
ATOM 3362 C CA . GLU B 1 153 ? -4.738 -26.688 -19.766 1 87 153 GLU B CA 1
ATOM 3363 C C . GLU B 1 153 ? -4.477 -26.203 -21.188 1 87 153 GLU B C 1
ATOM 3365 O O . GLU B 1 153 ? -5.402 -26.078 -21.984 1 87 153 GLU B O 1
ATOM 3370 N N . GLY B 1 154 ? -3.201 -25.812 -21.453 1 87.06 154 GLY B N 1
ATOM 3371 C CA . GLY B 1 154 ? -2.773 -25.422 -22.781 1 87.06 154 GLY B CA 1
ATOM 3372 C C . GLY B 1 154 ? -3.092 -23.984 -23.125 1 87.06 154 GLY B C 1
ATOM 3373 O O . GLY B 1 154 ? -2.734 -23.5 -24.203 1 87.06 154 GLY B O 1
ATOM 3374 N N . SER B 1 155 ? -3.699 -23.297 -22.266 1 88.56 155 SER B N 1
ATOM 3375 C CA . SER B 1 155 ? -4.207 -21.969 -22.578 1 88.56 155 SER B CA 1
ATOM 3376 C C . SER B 1 155 ? -3.07 -20.969 -22.75 1 88.56 155 SER B C 1
ATOM 3378 O O . SER B 1 155 ? -3.279 -19.875 -23.281 1 88.56 155 SER B O 1
ATOM 3380 N N . HIS B 1 156 ? -1.846 -21.297 -22.344 1 86.31 156 HIS B N 1
ATOM 3381 C CA . HIS B 1 156 ? -0.72 -20.391 -22.531 1 86.31 156 HIS B CA 1
ATOM 3382 C C . HIS B 1 156 ? -0.47 -20.109 -24.016 1 86.31 156 HIS B C 1
ATOM 3384 O O . HIS B 1 156 ? 0.219 -19.156 -24.359 1 86.31 156 HIS B O 1
ATOM 3390 N N . GLN B 1 157 ? -0.982 -20.969 -24.812 1 84.75 157 GLN B N 1
ATOM 3391 C CA . GLN B 1 157 ? -0.763 -20.828 -26.25 1 84.75 157 GLN B CA 1
ATOM 3392 C C . GLN B 1 157 ? -1.873 -20.016 -26.906 1 84.75 157 GLN B C 1
ATOM 3394 O O . GLN B 1 157 ? -1.813 -19.734 -28.109 1 84.75 157 GLN B O 1
ATOM 3399 N N . TRP B 1 158 ? -2.906 -19.734 -26.125 1 84.19 158 TRP B N 1
ATOM 3400 C CA . TRP B 1 158 ? -4.016 -18.969 -26.688 1 84.19 158 TRP B CA 1
ATOM 3401 C C . TRP B 1 158 ? -3.602 -17.531 -26.969 1 84.19 158 TRP B C 1
ATOM 3403 O O . TRP B 1 158 ? -2.668 -17.016 -26.344 1 84.19 158 TRP B O 1
ATOM 3413 N N . PRO B 1 159 ? -4.234 -16.906 -28.047 1 77.31 159 PRO B N 1
ATOM 3414 C CA . PRO B 1 159 ? -3.93 -15.492 -28.281 1 77.31 159 PRO B CA 1
ATOM 3415 C C . PRO B 1 159 ? -4.23 -14.609 -27.078 1 77.31 159 PRO B C 1
ATOM 3417 O O . PRO B 1 159 ? -5.203 -14.852 -26.359 1 77.31 159 PRO B O 1
ATOM 3420 N N . VAL B 1 160 ? -3.34 -13.953 -26.656 1 67.81 160 VAL B N 1
ATOM 3421 C CA . VAL B 1 160 ? -3.537 -12.984 -25.594 1 67.81 160 VAL B CA 1
ATOM 3422 C C . VAL B 1 160 ? -4.156 -11.711 -26.156 1 67.81 160 VAL B C 1
ATOM 3424 O O . VAL B 1 160 ? -3.775 -11.258 -27.25 1 67.81 160 VAL B O 1
ATOM 3427 N N . GLY B 1 161 ? -5.508 -11.57 -26.203 1 55.16 161 GLY B N 1
ATOM 3428 C CA . GLY B 1 161 ? -6.219 -10.438 -26.781 1 55.16 161 GLY B CA 1
ATOM 3429 C C . GLY B 1 161 ? -5.574 -9.102 -26.453 1 55.16 161 GLY B C 1
ATOM 3430 O O . GLY B 1 161 ? -5.074 -8.906 -25.359 1 55.16 161 GLY B O 1
ATOM 3431 N N . ASN B 1 162 ? -4.777 -8.594 -27.391 1 47.12 162 ASN B N 1
ATOM 3432 C CA . ASN B 1 162 ? -4.363 -7.195 -27.312 1 47.12 162 ASN B CA 1
ATOM 3433 C C . ASN B 1 162 ? -5.504 -6.297 -26.844 1 47.12 162 ASN B C 1
ATOM 3435 O O . ASN B 1 162 ? -5.285 -5.133 -26.5 1 47.12 162 ASN B O 1
ATOM 3439 N N . ASP B 1 163 ? -6.668 -6.574 -27.344 1 38.69 163 ASP B N 1
ATOM 3440 C CA . ASP B 1 163 ? -7.758 -5.602 -27.344 1 38.69 163 ASP B CA 1
ATOM 3441 C C . ASP B 1 163 ? -8.266 -5.352 -25.922 1 38.69 163 ASP B C 1
ATOM 3443 O O . ASP B 1 163 ? -9.305 -4.711 -25.734 1 38.69 163 ASP B O 1
ATOM 3447 N N . THR B 1 164 ? -8.188 -6.336 -25.203 1 36.97 164 THR B N 1
ATOM 3448 C CA . THR B 1 164 ? -9.055 -5.98 -24.078 1 36.97 164 THR B CA 1
ATOM 3449 C C . THR B 1 164 ? -8.57 -4.699 -23.406 1 36.97 164 THR B C 1
ATOM 3451 O O . THR B 1 164 ? -7.508 -4.684 -22.781 1 36.97 164 THR B O 1
ATOM 3454 N N . GLY B 1 165 ? -8.578 -3.773 -24.094 1 37.78 165 GLY B N 1
ATOM 3455 C CA . GLY B 1 165 ? -8.609 -2.438 -23.516 1 37.78 165 GLY B CA 1
ATOM 3456 C C . GLY B 1 165 ? -8.953 -2.43 -22.047 1 37.78 165 GLY B C 1
ATOM 3457 O O . GLY B 1 165 ? -9.102 -1.363 -21.438 1 37.78 165 GLY B O 1
ATOM 3458 N N . ASP B 1 166 ? -9.703 -3.381 -21.734 1 37.12 166 ASP B N 1
ATOM 3459 C CA . ASP B 1 166 ? -10.062 -3.332 -20.312 1 37.12 166 ASP B CA 1
ATOM 3460 C C . ASP B 1 166 ? -8.852 -3.623 -19.422 1 37.12 166 ASP B C 1
ATOM 3462 O O . ASP B 1 166 ? -8.484 -4.781 -19.234 1 37.12 166 ASP B O 1
ATOM 3466 N N . VAL B 1 167 ? -7.844 -2.871 -19.797 1 36.94 167 VAL B N 1
ATOM 3467 C CA . VAL B 1 167 ? -6.773 -2.809 -18.812 1 36.94 167 VAL B CA 1
ATOM 3468 C C . VAL B 1 167 ? -7.312 -3.199 -17.438 1 36.94 167 VAL B C 1
ATOM 3470 O O . VAL B 1 167 ? -8.328 -2.662 -16.984 1 36.94 167 VAL B O 1
ATOM 3473 N N . PHE B 1 168 ? -7.098 -4.41 -17.125 1 37.75 168 PHE B N 1
ATOM 3474 C CA . PHE B 1 168 ? -7.316 -4.738 -15.727 1 37.75 168 PHE B CA 1
ATOM 3475 C C . PHE B 1 168 ? -7 -3.543 -14.836 1 37.75 168 PHE B C 1
ATOM 3477 O O . PHE B 1 168 ? -5.855 -3.08 -14.797 1 37.75 168 PHE B O 1
ATOM 3484 N N . ASN B 1 169 ? -7.891 -2.631 -14.953 1 40.16 169 ASN B N 1
ATOM 3485 C CA . ASN B 1 169 ? -7.75 -1.575 -13.953 1 40.16 169 ASN B CA 1
ATOM 3486 C C . ASN B 1 169 ? -7.871 -2.123 -12.531 1 40.16 169 ASN B C 1
ATOM 3488 O O . ASN B 1 169 ? -8.977 -2.271 -12.016 1 40.16 169 ASN B O 1
ATOM 3492 N N . ARG B 1 170 ? -6.926 -3.092 -12.164 1 43.72 170 ARG B N 1
ATOM 3493 C CA . ARG B 1 170 ? -6.977 -3.541 -10.781 1 43.72 170 ARG B CA 1
ATOM 3494 C C . ARG B 1 170 ? -7.723 -2.535 -9.906 1 43.72 170 ARG B C 1
ATOM 3496 O O . ARG B 1 170 ? -8.43 -2.922 -8.969 1 43.72 170 ARG B O 1
ATOM 3503 N N . GLY B 1 171 ? -7.473 -1.242 -10.164 1 40.19 171 GLY B N 1
ATOM 3504 C CA . GLY B 1 171 ? -8.211 -0.231 -9.422 1 40.19 171 GLY B CA 1
ATOM 3505 C C . GLY B 1 171 ? -9.656 -0.105 -9.859 1 40.19 171 GLY B C 1
ATOM 3506 O O . GLY B 1 171 ? -10.461 0.548 -9.195 1 40.19 171 GLY B O 1
ATOM 3507 N N . SER B 1 172 ? -9.789 -0.195 -11.156 1 39.22 172 SER B N 1
ATOM 3508 C CA . SER B 1 172 ? -11.102 0.126 -11.703 1 39.22 172 SER B CA 1
ATOM 3509 C C . SER B 1 172 ? -12.062 -1.046 -11.555 1 39.22 172 SER B C 1
ATOM 3511 O O . SER B 1 172 ? -13.234 -0.947 -11.938 1 39.22 172 SER B O 1
ATOM 3513 N N . GLU B 1 173 ? -11.484 -2.322 -11.656 1 40.19 173 GLU B N 1
ATOM 3514 C CA . GLU B 1 173 ? -12.648 -3.203 -11.555 1 40.19 173 GLU B CA 1
ATOM 3515 C C . GLU B 1 173 ? -13.625 -2.701 -10.5 1 40.19 173 GLU B C 1
ATOM 3517 O O . GLU B 1 173 ? -13.234 -2.006 -9.555 1 40.19 173 GLU B O 1
ATOM 3522 N N . VAL B 1 174 ? -14.898 -2.82 -10.703 1 39.72 174 VAL B N 1
ATOM 3523 C CA . VAL B 1 174 ? -15.867 -2.336 -9.727 1 39.72 174 VAL B CA 1
ATOM 3524 C C . VAL B 1 174 ? -15.211 -2.242 -8.352 1 39.72 174 VAL B C 1
ATOM 3526 O O . VAL B 1 174 ? -14.164 -2.846 -8.117 1 39.72 174 VAL B O 1
ATOM 3529 N N . SER B 1 175 ? -15.969 -2.369 -7.27 1 35.38 175 SER B N 1
ATOM 3530 C CA . SER B 1 175 ? -15.93 -2.238 -5.816 1 35.38 175 SER B CA 1
ATOM 3531 C C . SER B 1 175 ? -14.656 -2.846 -5.238 1 35.38 175 SER B C 1
ATOM 3533 O O . SER B 1 175 ? -14.703 -3.877 -4.566 1 35.38 175 SER B O 1
ATOM 3535 N N . GLY B 1 176 ? -13.305 -2.205 -5.82 1 41.47 176 GLY B N 1
ATOM 3536 C CA . GLY B 1 176 ? -12.195 -2.658 -4.996 1 41.47 176 GLY B CA 1
ATOM 3537 C C . GLY B 1 176 ? -11.898 -4.137 -5.16 1 41.47 176 GLY B C 1
ATOM 3538 O O . GLY B 1 176 ? -11.234 -4.738 -4.316 1 41.47 176 GLY B O 1
ATOM 3539 N N . SER B 1 177 ? -12.633 -4.785 -5.953 1 46.16 177 SER B N 1
ATOM 3540 C CA . SER B 1 177 ? -12.617 -6.246 -5.906 1 46.16 177 SER B CA 1
ATOM 3541 C C . SER B 1 177 ? -11.312 -6.797 -6.477 1 46.16 177 SER B C 1
ATOM 3543 O O . SER B 1 177 ? -10.906 -6.43 -7.582 1 46.16 177 SER B O 1
ATOM 3545 N N . ILE B 1 178 ? -10.414 -7.004 -5.648 1 52.25 178 ILE B N 1
ATOM 3546 C CA . ILE B 1 178 ? -9.492 -8.086 -5.98 1 52.25 178 ILE B CA 1
ATOM 3547 C C . ILE B 1 178 ? -10.219 -9.141 -6.824 1 52.25 178 ILE B C 1
ATOM 3549 O O . ILE B 1 178 ? -11.453 -9.203 -6.82 1 52.25 178 ILE B O 1
ATOM 3553 N N . LEU B 1 179 ? -9.586 -9.641 -7.91 1 56.41 179 LEU B N 1
ATOM 3554 C CA . LEU B 1 179 ? -9.969 -10.75 -8.773 1 56.41 179 LEU B CA 1
ATOM 3555 C C . LEU B 1 179 ? -11.172 -11.492 -8.203 1 56.41 179 LEU B C 1
ATOM 3557 O O . LEU B 1 179 ? -11.156 -12.727 -8.102 1 56.41 179 LEU B O 1
ATOM 3561 N N . THR B 1 180 ? -12.156 -10.648 -7.617 1 57.72 180 THR B N 1
ATOM 3562 C CA . THR B 1 180 ? -13.305 -11.367 -7.066 1 57.72 180 THR B CA 1
ATOM 3563 C C . THR B 1 180 ? -14.219 -11.852 -8.188 1 57.72 180 THR B C 1
ATOM 3565 O O . THR B 1 180 ? -14.461 -11.133 -9.156 1 57.72 180 THR B O 1
ATOM 3568 N N . GLY B 1 181 ? -14.281 -13.07 -8.312 1 58.94 181 GLY B N 1
ATOM 3569 C CA . GLY B 1 181 ? -15.133 -13.734 -9.289 1 58.94 181 GLY B CA 1
ATOM 3570 C C . GLY B 1 181 ? -16.344 -14.406 -8.664 1 58.94 181 GLY B C 1
ATOM 3571 O O . GLY B 1 181 ? -16.547 -14.32 -7.453 1 58.94 181 GLY B O 1
ATOM 3572 N N . ASP B 1 182 ? -17.25 -14.68 -9.523 1 65.75 182 ASP B N 1
ATOM 3573 C CA . ASP B 1 182 ? -18.406 -15.492 -9.148 1 65.75 182 ASP B CA 1
ATOM 3574 C C . ASP B 1 182 ? -18.047 -16.984 -9.164 1 65.75 182 ASP B C 1
ATOM 3576 O O . ASP B 1 182 ? -16.875 -17.344 -9.25 1 65.75 182 ASP B O 1
ATOM 3580 N N . GLU B 1 183 ? -19.016 -17.828 -9.016 1 67.19 183 GLU B N 1
ATOM 3581 C CA . GLU B 1 183 ? -18.859 -19.281 -8.984 1 67.19 183 GLU B CA 1
ATOM 3582 C C . GLU B 1 183 ? -18.156 -19.797 -10.234 1 67.19 183 GLU B C 1
ATOM 3584 O O . GLU B 1 183 ? -17.312 -20.688 -10.164 1 67.19 183 GLU B O 1
ATOM 3589 N N . ASP B 1 184 ? -18.438 -19.203 -11.266 1 74.25 184 ASP B N 1
ATOM 3590 C CA . ASP B 1 184 ? -17.734 -19.594 -12.484 1 74.25 184 ASP B CA 1
ATOM 3591 C C . ASP B 1 184 ? -16.422 -18.812 -12.625 1 74.25 184 ASP B C 1
ATOM 3593 O O . ASP B 1 184 ? -16.422 -17.688 -13.109 1 74.25 184 ASP B O 1
ATOM 3597 N N . VAL B 1 185 ? -15.344 -19.5 -12.312 1 81.12 185 VAL B N 1
ATOM 3598 C CA . VAL B 1 185 ? -14.008 -18.906 -12.242 1 81.12 185 VAL B CA 1
ATOM 3599 C C . VAL B 1 185 ? -13.625 -18.328 -13.609 1 81.12 185 VAL B C 1
ATOM 3601 O O . VAL B 1 185 ? -13.055 -17.25 -13.688 1 81.12 185 VAL B O 1
ATOM 3604 N N . PHE B 1 186 ? -14.07 -19.047 -14.695 1 84.56 186 PHE B N 1
ATOM 3605 C CA . PHE B 1 186 ? -13.562 -18.688 -16.016 1 84.56 186 PHE B CA 1
ATOM 3606 C C . PHE B 1 186 ? -14.672 -18.094 -16.875 1 84.56 186 PHE B C 1
ATOM 3608 O O . PHE B 1 186 ? -14.594 -18.109 -18.109 1 84.56 186 PHE B O 1
ATOM 3615 N N . ALA B 1 187 ? -15.672 -17.5 -16.219 1 79.62 187 ALA B N 1
ATOM 3616 C CA . ALA B 1 187 ? -16.797 -16.922 -16.938 1 79.62 187 ALA B CA 1
ATOM 3617 C C . ALA B 1 187 ? -16.344 -15.852 -17.922 1 79.62 187 ALA B C 1
ATOM 3619 O O . ALA B 1 187 ? -16.969 -15.656 -18.984 1 79.62 187 ALA B O 1
ATOM 3620 N N . SER B 1 188 ? -15.273 -15.266 -17.641 1 74.75 188 SER B N 1
ATOM 3621 C CA . SER B 1 188 ? -14.805 -14.164 -18.469 1 74.75 188 SER B CA 1
ATOM 3622 C C . SER B 1 188 ? -13.891 -14.664 -19.594 1 74.75 188 SER B C 1
ATOM 3624 O O . SER B 1 188 ? -13.477 -13.891 -20.453 1 74.75 188 SER B O 1
ATOM 3626 N N . CYS B 1 189 ? -13.562 -15.914 -19.594 1 78.75 189 CYS B N 1
ATOM 3627 C CA . CYS B 1 189 ? -12.719 -16.469 -20.641 1 78.75 189 CYS B CA 1
ATOM 3628 C C . CYS B 1 189 ? -13.453 -16.516 -21.969 1 78.75 189 CYS B C 1
ATOM 3630 O O . CYS B 1 189 ? -14.555 -17.078 -22.047 1 78.75 189 CYS B O 1
ATOM 3632 N N . PRO B 1 190 ? -12.875 -15.898 -22.922 1 77.62 190 PRO B N 1
ATOM 3633 C CA . PRO B 1 190 ? -13.57 -15.797 -24.203 1 77.62 190 PRO B CA 1
ATOM 3634 C C . PRO B 1 190 ? -13.516 -17.094 -25.016 1 77.62 190 PRO B C 1
ATOM 3636 O O . PRO B 1 190 ? -14.117 -17.188 -26.078 1 77.62 190 PRO B O 1
ATOM 3639 N N . TYR B 1 191 ? -12.867 -18.125 -24.594 1 80.25 191 TYR B N 1
ATOM 3640 C CA . TYR B 1 191 ? -12.68 -19.375 -25.328 1 80.25 191 TYR B CA 1
ATOM 3641 C C . TYR B 1 191 ? -13.414 -20.531 -24.656 1 80.25 191 TYR B C 1
ATOM 3643 O O . TYR B 1 191 ? -13.812 -20.422 -23.5 1 80.25 191 TYR B O 1
ATOM 3651 N N . LYS B 1 192 ? -13.656 -21.547 -25.453 1 79.44 192 LYS B N 1
ATOM 3652 C CA . LYS B 1 192 ? -14.227 -22.75 -24.875 1 79.44 192 LYS B CA 1
ATOM 3653 C C . LYS B 1 192 ? -13.211 -23.469 -24 1 79.44 192 LYS B C 1
ATOM 3655 O O . LYS B 1 192 ? -12.07 -23.703 -24.406 1 79.44 192 LYS B O 1
ATOM 3660 N N . TYR B 1 193 ? -13.531 -23.688 -22.828 1 80.19 193 TYR B N 1
ATOM 3661 C CA . TYR B 1 193 ? -12.523 -24.172 -21.875 1 80.19 193 TYR B CA 1
ATOM 3662 C C . TYR B 1 193 ? -13.031 -25.375 -21.109 1 80.19 193 TYR B C 1
ATOM 3664 O O . TYR B 1 193 ? -12.273 -26.016 -20.375 1 80.19 193 TYR B O 1
ATOM 3672 N N . ASP B 1 194 ? -14.266 -25.781 -21.188 1 78.69 194 ASP B N 1
ATOM 3673 C CA . ASP B 1 194 ? -14.914 -26.672 -20.25 1 78.69 194 ASP B CA 1
ATOM 3674 C C . ASP B 1 194 ? -14.133 -27.984 -20.094 1 78.69 194 ASP B C 1
ATOM 3676 O O . ASP B 1 194 ? -13.875 -28.438 -18.984 1 78.69 194 ASP B O 1
ATOM 3680 N N . CYS B 1 195 ? -13.703 -28.594 -21.094 1 80.69 195 CYS B N 1
ATOM 3681 C CA . CYS B 1 195 ? -13.07 -29.906 -21 1 80.69 195 CYS B CA 1
ATOM 3682 C C . CYS B 1 195 ? -11.578 -29.766 -20.703 1 80.69 195 CYS B C 1
ATOM 3684 O O . CYS B 1 195 ? -10.883 -30.766 -20.547 1 80.69 195 CYS B O 1
ATOM 3686 N N . LEU B 1 196 ? -11.133 -28.562 -20.5 1 84.62 196 LEU B N 1
ATOM 3687 C CA . LEU B 1 196 ? -9.703 -28.344 -20.344 1 84.62 196 LEU B CA 1
ATOM 3688 C C . LEU B 1 196 ? -9.375 -27.859 -18.938 1 84.62 196 LEU B C 1
ATOM 3690 O O . LEU B 1 196 ? -8.195 -27.703 -18.594 1 84.62 196 LEU B O 1
ATOM 3694 N N . VAL B 1 197 ? -10.406 -27.734 -18.047 1 89.06 197 VAL B N 1
ATOM 3695 C CA . VAL B 1 197 ? -10.18 -27.188 -16.719 1 89.06 197 VAL B CA 1
ATOM 3696 C C . VAL B 1 197 ? -9.625 -28.281 -15.797 1 89.06 197 VAL B C 1
ATOM 3698 O O . VAL B 1 197 ? -10.125 -29.406 -15.781 1 89.06 197 VAL B O 1
ATOM 3701 N N . ARG B 1 198 ? -8.555 -28.016 -15.133 1 88.56 198 ARG B N 1
ATOM 3702 C CA . ARG B 1 198 ? -7.918 -28.906 -14.164 1 88.56 198 ARG B CA 1
ATOM 3703 C C . ARG B 1 198 ? -7.738 -28.203 -12.82 1 88.56 198 ARG B C 1
ATOM 3705 O O . ARG B 1 198 ? -7.359 -27.031 -12.766 1 88.56 198 ARG B O 1
ATOM 3712 N N . SER B 1 199 ? -8 -28.953 -11.789 1 91 199 SER B N 1
ATOM 3713 C CA . SER B 1 199 ? -7.84 -28.422 -10.438 1 91 199 SER B CA 1
ATOM 3714 C C . SER B 1 199 ? -6.562 -28.953 -9.789 1 91 199 SER B C 1
ATOM 3716 O O . SER B 1 199 ? -6.223 -30.125 -9.938 1 91 199 SER B O 1
ATOM 3718 N N . VAL B 1 200 ? -5.934 -28.109 -9.125 1 89.38 200 VAL B N 1
ATOM 3719 C CA . VAL B 1 200 ? -4.723 -28.469 -8.391 1 89.38 200 VAL B CA 1
ATOM 3720 C C . VAL B 1 200 ? -5.102 -29.125 -7.062 1 89.38 200 VAL B C 1
ATOM 3722 O O . VAL B 1 200 ? -5.945 -28.609 -6.324 1 89.38 200 VAL B O 1
ATOM 3725 N N . SER B 1 201 ? -4.625 -30.266 -6.832 1 89.94 201 SER B N 1
ATOM 3726 C CA . SER B 1 201 ? -4.703 -30.953 -5.543 1 89.94 201 SER B CA 1
ATOM 3727 C C . SER B 1 201 ? -3.316 -31.281 -5.008 1 89.94 201 SER B C 1
ATOM 3729 O O . SER B 1 201 ? -2.604 -32.094 -5.59 1 89.94 201 SER B O 1
ATOM 3731 N N . VAL B 1 202 ? -2.926 -30.625 -3.951 1 92.94 202 VAL B N 1
ATOM 3732 C CA . VAL B 1 202 ? -1.594 -30.844 -3.398 1 92.94 202 VAL B CA 1
ATOM 3733 C C . VAL B 1 202 ? -1.662 -30.844 -1.872 1 92.94 202 VAL B C 1
ATOM 3735 O O . VAL B 1 202 ? -2.549 -30.234 -1.281 1 92.94 202 VAL B O 1
ATOM 3738 N N . PRO B 1 203 ? -0.772 -31.672 -1.272 1 93.31 203 PRO B N 1
ATOM 3739 C CA . PRO B 1 203 ? -0.677 -31.609 0.188 1 93.31 203 PRO B CA 1
ATOM 3740 C C . PRO B 1 203 ? -0.07 -30.297 0.679 1 93.31 203 PRO B C 1
ATOM 3742 O O . PRO B 1 203 ? 0.33 -29.453 -0.13 1 93.31 203 PRO B O 1
ATOM 3745 N N . ARG B 1 204 ? -0.074 -30.125 2.004 1 95.69 204 ARG B N 1
ATOM 3746 C CA . ARG B 1 204 ? 0.618 -29 2.619 1 95.69 204 ARG B CA 1
ATOM 3747 C C . ARG B 1 204 ? 2.08 -28.953 2.189 1 95.69 204 ARG B C 1
ATOM 3749 O O . ARG B 1 204 ? 2.795 -29.953 2.289 1 95.69 204 ARG B O 1
ATOM 3756 N N . GLY B 1 205 ? 2.449 -27.781 1.669 1 95.06 205 GLY B N 1
ATOM 3757 C CA . GLY B 1 205 ? 3.816 -27.641 1.199 1 95.06 205 GLY B CA 1
ATOM 3758 C C . GLY B 1 205 ? 3.982 -27.984 -0.268 1 95.06 205 GLY B C 1
ATOM 3759 O O . GLY B 1 205 ? 5.035 -27.734 -0.856 1 95.06 205 GLY B O 1
ATOM 3760 N N . GLY B 1 206 ? 2.906 -28.562 -0.87 1 94.31 206 GLY B N 1
ATOM 3761 C CA . GLY B 1 206 ? 2.902 -28.781 -2.307 1 94.31 206 GLY B CA 1
ATOM 3762 C C . GLY B 1 206 ? 2.781 -27.5 -3.111 1 94.31 206 GLY B C 1
ATOM 3763 O O . GLY B 1 206 ? 2.562 -26.438 -2.551 1 94.31 206 GLY B O 1
ATOM 3764 N N . CYS B 1 207 ? 3.035 -27.594 -4.445 1 94.31 207 CYS B N 1
ATOM 3765 C CA . CYS B 1 207 ? 3.029 -26.375 -5.246 1 94.31 207 CYS B CA 1
ATOM 3766 C C . CYS B 1 207 ? 2.596 -26.656 -6.68 1 94.31 207 CYS B C 1
ATOM 3768 O O . CYS B 1 207 ? 2.469 -27.828 -7.07 1 94.31 207 CYS B O 1
ATOM 3770 N N . SER B 1 208 ? 2.213 -25.641 -7.297 1 93.38 208 SER B N 1
ATOM 3771 C CA . SER B 1 208 ? 2.033 -25.625 -8.742 1 93.38 208 SER B CA 1
ATOM 3772 C C . SER B 1 208 ? 2.799 -24.469 -9.383 1 93.38 208 SER B C 1
ATOM 3774 O O . SER B 1 208 ? 3.092 -23.469 -8.727 1 93.38 208 SER B O 1
ATOM 3776 N N . PHE B 1 209 ? 3.285 -24.656 -10.562 1 93.44 209 PHE B N 1
ATOM 3777 C CA . PHE B 1 209 ? 3.836 -23.531 -11.305 1 93.44 209 PHE B CA 1
ATOM 3778 C C . PHE B 1 209 ? 3.17 -23.391 -12.672 1 93.44 209 PHE B C 1
ATOM 3780 O O . PHE B 1 209 ? 2.701 -24.391 -13.234 1 93.44 209 PHE B O 1
ATOM 3787 N N . HIS B 1 210 ? 3.02 -22.281 -13.156 1 94.94 210 HIS B N 1
ATOM 3788 C CA . HIS B 1 210 ? 2.383 -22.016 -14.438 1 94.94 210 HIS B CA 1
ATOM 3789 C C . HIS B 1 210 ? 3.021 -20.812 -15.133 1 94.94 210 HIS B C 1
ATOM 3791 O O . HIS B 1 210 ? 3.602 -19.938 -14.477 1 94.94 210 HIS B O 1
ATOM 3797 N N . LEU B 1 211 ? 2.916 -20.812 -16.422 1 93.38 211 LEU B N 1
ATOM 3798 C CA . LEU B 1 211 ? 3.418 -19.719 -17.25 1 93.38 211 LEU B CA 1
ATOM 3799 C C . LEU B 1 211 ? 2.473 -18.531 -17.203 1 93.38 211 LEU B C 1
ATOM 3801 O O . LEU B 1 211 ? 1.274 -18.688 -16.953 1 93.38 211 LEU B O 1
ATOM 3805 N N . GLY B 1 212 ? 3.008 -17.375 -17.438 1 93.69 212 GLY B N 1
ATOM 3806 C CA . GLY B 1 212 ? 2.295 -16.125 -17.281 1 93.69 212 GLY B CA 1
ATOM 3807 C C . GLY B 1 212 ? 1.026 -16.047 -18.109 1 93.69 212 GLY B C 1
ATOM 3808 O O . GLY B 1 212 ? 0.066 -15.375 -17.719 1 93.69 212 GLY B O 1
ATOM 3809 N N . ASN B 1 213 ? 0.98 -16.719 -19.219 1 91.56 213 ASN B N 1
ATOM 3810 C CA . ASN B 1 213 ? -0.164 -16.641 -20.109 1 91.56 213 ASN B CA 1
ATOM 3811 C C . ASN B 1 213 ? -1.126 -17.812 -19.906 1 91.56 213 ASN B C 1
ATOM 3813 O O . ASN B 1 213 ? -1.997 -18.062 -20.75 1 91.56 213 ASN B O 1
ATOM 3817 N N . THR B 1 214 ? -1 -18.5 -18.844 1 92.19 214 THR B N 1
ATOM 3818 C CA . THR B 1 214 ? -1.9 -19.594 -18.531 1 92.19 214 THR B CA 1
ATOM 3819 C C . THR B 1 214 ? -3.139 -19.094 -17.797 1 92.19 214 THR B C 1
ATOM 3821 O O . THR B 1 214 ? -3.027 -18.484 -16.719 1 92.19 214 THR B O 1
ATOM 3824 N N . TRP B 1 215 ? -4.293 -19.359 -18.359 1 91.06 215 TRP B N 1
ATOM 3825 C CA . TRP B 1 215 ? -5.531 -19.031 -17.672 1 91.06 215 TRP B CA 1
ATOM 3826 C C . TRP B 1 215 ? -5.656 -19.828 -16.375 1 91.06 215 TRP B C 1
ATOM 3828 O O . TRP B 1 215 ? -5.512 -21.047 -16.375 1 91.06 215 TRP B O 1
ATOM 3838 N N . HIS B 1 216 ? -5.91 -19.125 -15.328 1 93.12 216 HIS B N 1
ATOM 3839 C CA . HIS B 1 216 ? -6.07 -19.781 -14.031 1 93.12 216 HIS B CA 1
ATOM 3840 C C . HIS B 1 216 ? -6.949 -18.938 -13.102 1 93.12 216 HIS B C 1
ATOM 3842 O O . HIS B 1 216 ? -7.199 -17.766 -13.375 1 93.12 216 HIS B O 1
ATOM 3848 N N . GLY B 1 217 ? -7.449 -19.5 -12.117 1 91.81 217 GLY B N 1
ATOM 3849 C CA . GLY B 1 217 ? -8.281 -18.922 -11.07 1 91.81 217 GLY B CA 1
ATOM 3850 C C . GLY B 1 217 ? -8.625 -19.906 -9.969 1 91.81 217 GLY B C 1
ATOM 3851 O O . GLY B 1 217 ? -7.98 -20.938 -9.828 1 91.81 217 GLY B O 1
ATOM 3852 N N . SER B 1 218 ? -9.461 -19.516 -9.086 1 92.44 218 SER B N 1
ATOM 3853 C CA . SER B 1 218 ? -9.898 -20.422 -8.031 1 92.44 218 SER B CA 1
ATOM 3854 C C . SER B 1 218 ? -11.328 -20.125 -7.598 1 92.44 218 SER B C 1
ATOM 3856 O O . SER B 1 218 ? -11.734 -18.953 -7.523 1 92.44 218 SER B O 1
ATOM 3858 N N . PRO B 1 219 ? -12.133 -21.172 -7.445 1 89.94 219 PRO B N 1
ATOM 3859 C CA . PRO B 1 219 ? -13.484 -20.969 -6.922 1 89.94 219 PRO B CA 1
ATOM 3860 C C . PRO B 1 219 ? -13.492 -20.469 -5.477 1 89.94 219 PRO B C 1
ATOM 3862 O O . PRO B 1 219 ? -12.438 -20.359 -4.855 1 89.94 219 PRO B O 1
ATOM 3865 N N . PRO B 1 220 ? -14.68 -20.141 -4.977 1 88.69 220 PRO B N 1
ATOM 3866 C CA . PRO B 1 220 ? -14.766 -19.766 -3.564 1 88.69 220 PRO B CA 1
ATOM 3867 C C . PRO B 1 220 ? -14.383 -20.906 -2.627 1 88.69 220 PRO B C 1
ATOM 3869 O O . PRO B 1 220 ? -14.461 -22.078 -3.012 1 88.69 220 PRO B O 1
ATOM 3872 N N . ASN B 1 221 ? -13.891 -20.547 -1.459 1 91.06 221 ASN B N 1
ATOM 3873 C CA . ASN B 1 221 ? -13.68 -21.562 -0.437 1 91.06 221 ASN B CA 1
ATOM 3874 C C . ASN B 1 221 ? -14.992 -22.016 0.188 1 91.06 221 ASN B C 1
ATOM 3876 O O . ASN B 1 221 ? -15.57 -21.297 1.01 1 91.06 221 ASN B O 1
ATOM 3880 N N . LYS B 1 222 ? -15.391 -23.188 -0.135 1 89.62 222 LYS B N 1
ATOM 3881 C CA . LYS B 1 222 ? -16.672 -23.719 0.338 1 89.62 222 LYS B CA 1
ATOM 3882 C C . LYS B 1 222 ? -16.484 -24.578 1.582 1 89.62 222 LYS B C 1
ATOM 3884 O O . LYS B 1 222 ? -17.469 -24.969 2.223 1 89.62 222 LYS B O 1
ATOM 3889 N N . ASP B 1 223 ? -15.242 -24.828 1.86 1 92 223 ASP B N 1
ATOM 3890 C CA . ASP B 1 223 ? -14.992 -25.625 3.055 1 92 223 ASP B CA 1
ATOM 3891 C C . ASP B 1 223 ? -15.359 -24.844 4.32 1 92 223 ASP B C 1
ATOM 3893 O O . ASP B 1 223 ? -14.984 -23.688 4.469 1 92 223 ASP B O 1
ATOM 3897 N N . ALA B 1 224 ? -16.062 -25.484 5.25 1 92 224 ALA B N 1
ATOM 3898 C CA . ALA B 1 224 ? -16.625 -24.812 6.422 1 92 224 ALA B CA 1
ATOM 3899 C C . ALA B 1 224 ? -15.555 -24.625 7.5 1 92 224 ALA B C 1
ATOM 3901 O O . ALA B 1 224 ? -15.727 -23.844 8.43 1 92 224 ALA B O 1
ATOM 3902 N N . LYS B 1 225 ? -14.531 -25.375 7.379 1 92.31 225 LYS B N 1
ATOM 3903 C CA . LYS B 1 225 ? -13.586 -25.375 8.484 1 92.31 225 LYS B CA 1
ATOM 3904 C C . LYS B 1 225 ? -12.188 -24.984 8.016 1 92.31 225 LYS B C 1
ATOM 3906 O O . LYS B 1 225 ? -11.484 -24.234 8.703 1 92.31 225 LYS B O 1
ATOM 3911 N N . MET B 1 226 ? -11.844 -25.391 6.836 1 93.12 226 MET B N 1
ATOM 3912 C CA . MET B 1 226 ? -10.453 -25.297 6.414 1 93.12 226 MET B CA 1
ATOM 3913 C C . MET B 1 226 ? -10.18 -23.938 5.762 1 93.12 226 MET B C 1
ATOM 3915 O O . MET B 1 226 ? -10.945 -23.5 4.895 1 93.12 226 MET B O 1
ATOM 3919 N N . HIS B 1 227 ? -9.078 -23.328 6.246 1 93.88 227 HIS B N 1
ATOM 3920 C CA . HIS B 1 227 ? -8.523 -22.172 5.539 1 93.88 227 HIS B CA 1
ATOM 3921 C C . HIS B 1 227 ? -7.758 -22.609 4.293 1 93.88 227 HIS B C 1
ATOM 3923 O O . HIS B 1 227 ? -7.301 -23.75 4.203 1 93.88 227 HIS B O 1
ATOM 3929 N N . ARG B 1 228 ? -7.727 -21.781 3.369 1 95.25 228 ARG B N 1
ATOM 3930 C CA . ARG B 1 228 ? -6.855 -21.953 2.211 1 95.25 228 ARG B CA 1
ATOM 3931 C C . ARG B 1 228 ? -5.828 -20.828 2.127 1 95.25 228 ARG B C 1
ATOM 3933 O O . ARG B 1 228 ? -6.137 -19.734 1.646 1 95.25 228 ARG B O 1
ATOM 3940 N N . ARG B 1 229 ? -4.688 -21.188 2.695 1 97.5 229 ARG B N 1
ATOM 3941 C CA . ARG B 1 229 ? -3.586 -20.234 2.689 1 97.5 229 ARG B CA 1
ATOM 3942 C C . ARG B 1 229 ? -2.508 -20.641 1.691 1 97.5 229 ARG B C 1
ATOM 3944 O O . ARG B 1 229 ? -2.207 -21.828 1.554 1 97.5 229 ARG B O 1
ATOM 3951 N N . SER B 1 230 ? -1.959 -19.562 0.937 1 97.69 230 SER B N 1
ATOM 3952 C CA . SER B 1 230 ? -0.941 -19.875 -0.058 1 97.69 230 SER B CA 1
ATOM 3953 C C . SER B 1 230 ? 0.023 -18.719 -0.257 1 97.69 230 SER B C 1
ATOM 3955 O O . SER B 1 230 ? -0.277 -17.578 0.124 1 97.69 230 SER B O 1
ATOM 3957 N N . LEU B 1 231 ? 1.168 -18.984 -0.716 1 98.5 231 LEU B N 1
ATOM 3958 C CA . LEU B 1 231 ? 2.191 -18.047 -1.164 1 98.5 231 LEU B CA 1
ATOM 3959 C C . LEU B 1 231 ? 2.438 -18.188 -2.662 1 98.5 231 LEU B C 1
ATOM 3961 O O . LEU B 1 231 ? 2.807 -19.266 -3.137 1 98.5 231 LEU B O 1
ATOM 3965 N N . ALA B 1 232 ? 2.156 -17.156 -3.395 1 98.19 232 ALA B N 1
ATOM 3966 C CA . ALA B 1 232 ? 2.488 -17.125 -4.816 1 98.19 232 ALA B CA 1
ATOM 3967 C C . ALA B 1 232 ? 3.691 -16.219 -5.074 1 98.19 232 ALA B C 1
ATOM 3969 O O . ALA B 1 232 ? 3.785 -15.125 -4.516 1 98.19 232 ALA B O 1
ATOM 3970 N N . ILE B 1 233 ? 4.59 -16.672 -5.836 1 98.38 233 ILE B N 1
ATOM 3971 C CA . ILE B 1 233 ? 5.754 -15.891 -6.223 1 98.38 233 ILE B CA 1
ATOM 3972 C C . ILE B 1 233 ? 5.816 -15.773 -7.742 1 98.38 233 ILE B C 1
ATOM 3974 O O . ILE B 1 233 ? 5.789 -16.781 -8.453 1 98.38 233 ILE B O 1
ATOM 3978 N N . HIS B 1 234 ? 5.898 -14.602 -8.266 1 97.69 234 HIS B N 1
ATOM 3979 C CA . HIS B 1 234 ? 6.027 -14.32 -9.688 1 97.69 234 HIS B CA 1
ATOM 3980 C C . HIS B 1 234 ? 7.473 -14 -10.055 1 97.69 234 HIS B C 1
ATOM 3982 O O . HIS B 1 234 ? 8.047 -13.031 -9.555 1 97.69 234 HIS B O 1
ATOM 3988 N N . TYR B 1 235 ? 7.988 -14.82 -10.906 1 97.75 235 TYR B N 1
ATOM 3989 C CA . TYR B 1 235 ? 9.375 -14.672 -11.336 1 97.75 235 TYR B CA 1
ATOM 3990 C C . TYR B 1 235 ? 9.445 -14.148 -12.766 1 97.75 235 TYR B C 1
ATOM 3992 O O . TYR B 1 235 ? 8.594 -14.461 -13.594 1 97.75 235 TYR B O 1
ATOM 4000 N N . ILE B 1 236 ? 10.492 -13.406 -13.023 1 97.38 236 ILE B N 1
ATOM 4001 C CA . ILE B 1 236 ? 10.797 -12.891 -14.352 1 97.38 236 ILE B CA 1
ATOM 4002 C C . ILE B 1 236 ? 12.273 -13.109 -14.672 1 97.38 236 ILE B C 1
ATOM 4004 O O . ILE B 1 236 ? 13.07 -13.406 -13.781 1 97.38 236 ILE B O 1
ATOM 4008 N N . PRO B 1 237 ? 12.617 -13.023 -15.953 1 97.5 237 PRO B N 1
ATOM 4009 C CA . PRO B 1 237 ? 14.039 -13.133 -16.281 1 97.5 237 PRO B CA 1
ATOM 4010 C C . PRO B 1 237 ? 14.891 -12.078 -15.578 1 97.5 237 PRO B C 1
ATOM 4012 O O . PRO B 1 237 ? 14.477 -10.93 -15.453 1 97.5 237 PRO B O 1
ATOM 4015 N N . GLY B 1 238 ? 16.031 -12.477 -15.148 1 97.38 238 GLY B N 1
ATOM 4016 C CA . GLY B 1 238 ? 16.922 -11.609 -14.398 1 97.38 238 GLY B CA 1
ATOM 4017 C C . GLY B 1 238 ? 17.359 -10.375 -15.172 1 97.38 238 GLY B C 1
ATOM 4018 O O . GLY B 1 238 ? 17.578 -9.32 -14.586 1 97.38 238 GLY B O 1
ATOM 4019 N N . ASN B 1 239 ? 17.547 -10.492 -16.453 1 96.12 239 ASN B N 1
ATOM 4020 C CA . ASN B 1 239 ? 18 -9.391 -17.297 1 96.12 239 ASN B CA 1
ATOM 4021 C C . ASN B 1 239 ? 16.828 -8.586 -17.844 1 96.12 239 ASN B C 1
ATOM 4023 O O . ASN B 1 239 ? 16.984 -7.832 -18.812 1 96.12 239 ASN B O 1
ATOM 4027 N N . ASN B 1 240 ? 15.727 -8.648 -17.281 1 96.75 240 ASN B N 1
ATOM 4028 C CA . ASN B 1 240 ? 14.555 -7.898 -17.719 1 96.75 240 ASN B CA 1
ATOM 4029 C C . ASN B 1 240 ? 14.68 -6.414 -17.375 1 96.75 240 ASN B C 1
ATOM 4031 O O . ASN B 1 240 ? 15.664 -5.996 -16.766 1 96.75 240 ASN B O 1
ATOM 4035 N N . SER B 1 241 ? 13.789 -5.578 -17.922 1 96.06 241 SER B N 1
ATOM 4036 C CA . SER B 1 241 ? 13.727 -4.133 -17.703 1 96.06 241 SER B CA 1
ATOM 4037 C C . SER B 1 241 ? 12.297 -3.621 -17.828 1 96.06 241 SER B C 1
ATOM 4039 O O . SER B 1 241 ? 11.414 -4.336 -18.297 1 96.06 241 SER B O 1
ATOM 4041 N N . PHE B 1 242 ? 12.109 -2.436 -17.281 1 93.81 242 PHE B N 1
ATOM 4042 C CA . PHE B 1 242 ? 10.836 -1.785 -17.578 1 93.81 242 PHE B CA 1
ATOM 4043 C C . PHE B 1 242 ? 10.695 -1.516 -19.062 1 93.81 242 PHE B C 1
ATOM 4045 O O . PHE B 1 242 ? 11.672 -1.169 -19.734 1 93.81 242 PHE B O 1
ATOM 4052 N N . ASP B 1 243 ? 9.508 -1.699 -19.562 1 92.56 243 ASP B N 1
ATOM 4053 C CA . ASP B 1 243 ? 9.195 -1.217 -20.906 1 92.56 243 ASP B CA 1
ATOM 4054 C C . ASP B 1 243 ? 8.898 0.28 -20.891 1 92.56 243 ASP B C 1
ATOM 4056 O O . ASP B 1 243 ? 7.852 0.706 -20.391 1 92.56 243 ASP B O 1
ATOM 4060 N N . LEU B 1 244 ? 9.734 1.093 -21.375 1 90.31 244 LEU B N 1
ATOM 4061 C CA . LEU B 1 244 ? 9.633 2.545 -21.281 1 90.31 244 LEU B CA 1
ATOM 4062 C C . LEU B 1 244 ? 8.516 3.072 -22.188 1 90.31 244 LEU B C 1
ATOM 4064 O O . LEU B 1 244 ? 8.133 4.242 -22.078 1 90.31 244 LEU B O 1
ATOM 4068 N N . ASN B 1 245 ? 7.949 2.203 -22.969 1 87.5 245 ASN B N 1
ATOM 4069 C CA . ASN B 1 245 ? 6.898 2.619 -23.891 1 87.5 245 ASN B CA 1
ATOM 4070 C C . ASN B 1 245 ? 5.512 2.439 -23.281 1 87.5 245 ASN B C 1
ATOM 4072 O O . ASN B 1 245 ? 4.508 2.809 -23.891 1 87.5 245 ASN B O 1
ATOM 4076 N N . VAL B 1 246 ? 5.5 1.869 -22.156 1 82.56 246 VAL B N 1
ATOM 4077 C CA . VAL B 1 246 ? 4.215 1.635 -21.5 1 82.56 246 VAL B CA 1
ATOM 4078 C C . VAL B 1 246 ? 4.195 2.297 -20.125 1 82.56 246 VAL B C 1
ATOM 4080 O O . VAL B 1 246 ? 5.246 2.477 -19.516 1 82.56 246 VAL B O 1
ATOM 4083 N N . LYS B 1 247 ? 2.969 2.762 -19.781 1 75.88 247 LYS B N 1
ATOM 4084 C CA . LYS B 1 247 ? 2.797 3.27 -18.422 1 75.88 247 LYS B CA 1
ATOM 4085 C C . LYS B 1 247 ? 3.064 2.178 -17.391 1 75.88 247 LYS B C 1
ATOM 4087 O O . LYS B 1 247 ? 2.74 1.009 -17.625 1 75.88 247 LYS B O 1
ATOM 4092 N N . THR B 1 248 ? 3.777 2.57 -16.422 1 68.31 248 THR B N 1
ATOM 4093 C CA . THR B 1 248 ? 4.125 1.574 -15.422 1 68.31 248 THR B CA 1
ATOM 4094 C C . THR B 1 248 ? 2.877 1.08 -14.695 1 68.31 248 THR B C 1
ATOM 4096 O O . THR B 1 248 ? 1.864 1.781 -14.641 1 68.31 248 THR B O 1
ATOM 4099 N N . GLY B 1 249 ? 2.797 -0.086 -14.344 1 66.56 249 GLY B N 1
ATOM 4100 C CA . GLY B 1 249 ? 1.721 -0.789 -13.664 1 66.56 249 GLY B CA 1
ATOM 4101 C C . GLY B 1 249 ? 1.4 -0.212 -12.297 1 66.56 249 GLY B C 1
ATOM 4102 O O . GLY B 1 249 ? 2.125 0.651 -11.797 1 66.56 249 GLY B O 1
ATOM 4103 N N . TYR B 1 250 ? 0.396 -0.689 -11.711 1 66.56 250 TYR B N 1
ATOM 4104 C CA . TYR B 1 250 ? -0.304 -0.143 -10.555 1 66.56 250 TYR B CA 1
ATOM 4105 C C . TYR B 1 250 ? 0.595 -0.142 -9.328 1 66.56 250 TYR B C 1
ATOM 4107 O O . TYR B 1 250 ? 0.662 0.852 -8.602 1 66.56 250 TYR B O 1
ATOM 4115 N N . ILE B 1 251 ? 1.354 -1.239 -9.109 1 71 251 ILE B N 1
ATOM 4116 C CA . ILE B 1 251 ? 2.121 -1.347 -7.875 1 71 251 ILE B CA 1
ATOM 4117 C C . ILE B 1 251 ? 3.578 -0.967 -8.141 1 71 251 ILE B C 1
ATOM 4119 O O . ILE B 1 251 ? 4.152 -0.151 -7.414 1 71 251 ILE B O 1
ATOM 4123 N N . TYR B 1 252 ? 4.109 -1.225 -9.328 1 76.75 252 TYR B N 1
ATOM 4124 C CA . TYR B 1 252 ? 5.555 -1.216 -9.5 1 76.75 252 TYR B CA 1
ATOM 4125 C C . TYR B 1 252 ? 6.02 0.084 -10.148 1 76.75 252 TYR B C 1
ATOM 4127 O O . TYR B 1 252 ? 7.219 0.365 -10.195 1 76.75 252 TYR B O 1
ATOM 4135 N N . GLY B 1 253 ? 4.996 0.81 -10.594 1 78.38 253 GLY B N 1
ATOM 4136 C CA . GLY B 1 253 ? 5.363 2.113 -11.125 1 78.38 253 GLY B CA 1
ATOM 4137 C C . GLY B 1 253 ? 6.09 2.984 -10.117 1 78.38 253 GLY B C 1
ATOM 4138 O O . GLY B 1 253 ? 6.859 3.871 -10.5 1 78.38 253 GLY B O 1
ATOM 4139 N N . LYS B 1 254 ? 5.891 2.658 -8.906 1 84.69 254 LYS B N 1
ATOM 4140 C CA . LYS B 1 254 ? 6.52 3.473 -7.867 1 84.69 254 LYS B CA 1
ATOM 4141 C C . LYS B 1 254 ? 8.023 3.217 -7.805 1 84.69 254 LYS B C 1
ATOM 4143 O O . LYS B 1 254 ? 8.758 3.977 -7.172 1 84.69 254 LYS B O 1
ATOM 4148 N N . TYR B 1 255 ? 8.43 2.139 -8.438 1 89.06 255 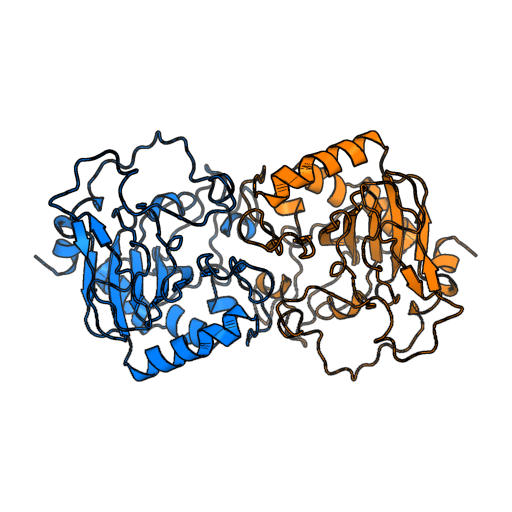TYR B N 1
ATOM 4149 C CA . TYR B 1 255 ? 9.836 1.771 -8.336 1 89.06 255 TYR B CA 1
ATOM 4150 C C . TYR B 1 255 ? 10.586 2.121 -9.609 1 89.06 255 TYR B C 1
ATOM 4152 O O . TYR B 1 255 ? 11.758 1.774 -9.766 1 89.06 255 TYR B O 1
ATOM 4160 N N . ARG B 1 256 ? 9.875 2.695 -10.578 1 88.5 256 ARG B N 1
ATOM 4161 C CA . ARG B 1 256 ? 10.555 3.297 -11.719 1 88.5 256 ARG B CA 1
ATOM 4162 C C . ARG B 1 256 ? 11.055 4.695 -11.383 1 88.5 256 ARG B C 1
ATOM 4164 O O . ARG B 1 256 ? 10.258 5.617 -11.18 1 88.5 256 ARG B O 1
ATOM 4171 N N . MET B 1 257 ? 12.297 4.891 -11.359 1 88.5 257 MET B N 1
ATOM 4172 C CA . MET B 1 257 ? 12.914 6.07 -10.766 1 88.5 257 MET B CA 1
ATOM 4173 C C . MET B 1 257 ? 12.711 7.297 -11.648 1 88.5 257 MET B C 1
ATOM 4175 O O . MET B 1 257 ? 12.797 8.43 -11.172 1 88.5 257 MET B O 1
ATOM 4179 N N . SER B 1 258 ? 12.578 7.121 -12.93 1 87.38 258 SER B N 1
ATOM 4180 C CA . SER B 1 258 ? 12.25 8.188 -13.867 1 87.38 258 SER B CA 1
ATOM 4181 C C . SER B 1 258 ? 11.625 7.637 -15.141 1 87.38 258 SER B C 1
ATOM 4183 O O . SER B 1 258 ? 11.648 6.426 -15.375 1 87.38 258 SER B O 1
ATOM 4185 N N . ASP B 1 259 ? 11.078 8.523 -15.844 1 86.19 259 ASP B N 1
ATOM 4186 C CA . ASP B 1 259 ? 10.445 8.117 -17.094 1 86.19 259 ASP B CA 1
ATOM 4187 C C . ASP B 1 259 ? 11.477 7.57 -18.078 1 86.19 259 ASP B C 1
ATOM 4189 O O . ASP B 1 259 ? 11.117 6.926 -19.078 1 86.19 259 ASP B O 1
ATOM 4193 N N . HIS B 1 260 ? 12.805 7.785 -17.844 1 91.69 260 HIS B N 1
ATOM 4194 C CA . HIS B 1 260 ? 13.836 7.367 -18.781 1 91.69 260 HIS B CA 1
ATOM 4195 C C . HIS B 1 260 ? 14.688 6.242 -18.188 1 91.69 260 HIS B C 1
ATOM 4197 O O . HIS B 1 260 ? 15.664 5.805 -18.812 1 91.69 260 HIS B O 1
ATOM 4203 N N . ASP B 1 261 ? 14.336 5.82 -17.062 1 93.31 261 ASP B N 1
ATOM 4204 C CA . ASP B 1 261 ? 15.086 4.758 -16.391 1 93.31 261 ASP B CA 1
ATOM 4205 C C . ASP B 1 261 ? 14.352 3.42 -16.516 1 93.31 261 ASP B C 1
ATOM 4207 O O . ASP B 1 261 ? 13.312 3.221 -15.883 1 93.31 261 ASP B O 1
ATOM 4211 N N . SER B 1 262 ? 14.875 2.473 -17.203 1 94.69 262 SER B N 1
ATOM 4212 C CA . SER B 1 262 ? 14.227 1.178 -17.391 1 94.69 262 SER B CA 1
ATOM 4213 C C . SER B 1 262 ? 14.773 0.135 -16.438 1 94.69 262 SER B C 1
ATOM 4215 O O . SER B 1 262 ? 14.406 -1.039 -16.5 1 94.69 262 SER B O 1
ATOM 4217 N N . THR B 1 263 ? 15.633 0.557 -15.547 1 95.06 263 THR B N 1
ATOM 4218 C CA . THR B 1 263 ? 16.375 -0.375 -14.703 1 95.06 263 THR B CA 1
ATOM 4219 C C . THR B 1 263 ? 15.469 -0.987 -13.641 1 95.06 263 THR B C 1
ATOM 4221 O O . THR B 1 263 ? 14.672 -0.282 -13.016 1 95.06 263 THR B O 1
ATOM 4224 N N . LEU B 1 264 ? 15.516 -2.311 -13.461 1 95.31 264 LEU B N 1
ATOM 4225 C CA . LEU B 1 264 ? 14.945 -2.984 -12.305 1 95.31 264 LEU B CA 1
ATOM 4226 C C . LEU B 1 264 ? 15.977 -3.113 -11.188 1 95.31 264 LEU B C 1
ATOM 4228 O O . LEU B 1 264 ? 16.797 -4.027 -11.203 1 95.31 264 LEU B O 1
ATOM 4232 N N . TYR B 1 265 ? 15.914 -2.26 -10.266 1 94.62 265 TYR B N 1
ATOM 4233 C CA . TYR B 1 265 ? 16.891 -2.252 -9.18 1 94.62 265 TYR B CA 1
ATOM 4234 C C . TYR B 1 265 ? 16.719 -3.473 -8.281 1 94.62 265 TYR B C 1
ATOM 4236 O O . TYR B 1 265 ? 15.602 -3.844 -7.938 1 94.62 265 TYR B O 1
ATOM 4244 N N . ASP B 1 266 ? 17.812 -4.094 -7.773 1 94.19 266 ASP B N 1
ATOM 4245 C CA . ASP B 1 266 ? 17.812 -5.34 -7.02 1 94.19 266 ASP B CA 1
ATOM 4246 C C . ASP B 1 266 ? 17.062 -5.188 -5.703 1 94.19 266 ASP B C 1
ATOM 4248 O O . ASP B 1 266 ? 16.453 -6.145 -5.215 1 94.19 266 ASP B O 1
ATOM 4252 N N . CYS B 1 267 ? 17.062 -3.982 -5.195 1 92.69 267 CYS B N 1
ATOM 4253 C CA . CYS B 1 267 ? 16.391 -3.777 -3.912 1 92.69 267 CYS B CA 1
ATOM 4254 C C . CYS B 1 267 ? 14.883 -3.861 -4.062 1 92.69 267 CYS B C 1
ATOM 4256 O O . CYS B 1 267 ? 14.172 -4.145 -3.096 1 92.69 267 CYS B O 1
ATOM 4258 N N . PHE B 1 268 ? 14.398 -3.609 -5.273 1 93.75 268 PHE B N 1
ATOM 4259 C CA . PHE B 1 268 ? 12.961 -3.668 -5.52 1 93.75 268 PHE B CA 1
ATOM 4260 C C . PHE B 1 268 ? 12.578 -4.984 -6.184 1 93.75 268 PHE B C 1
ATOM 4262 O O . PHE B 1 268 ? 11.5 -5.531 -5.922 1 93.75 268 PHE B O 1
ATOM 4269 N N . PHE B 1 269 ? 13.469 -5.461 -7.047 1 96.06 269 PHE B N 1
ATOM 4270 C CA . PHE B 1 269 ? 13.305 -6.711 -7.781 1 96.06 269 PHE B CA 1
ATOM 4271 C C . PHE B 1 269 ? 14.523 -7.617 -7.582 1 96.06 269 PHE B C 1
ATOM 4273 O O . PHE B 1 269 ? 15.352 -7.75 -8.484 1 96.06 269 PHE B O 1
ATOM 4280 N N . PRO B 1 270 ? 14.602 -8.266 -6.512 1 97.06 270 PRO B N 1
ATOM 4281 C CA . PRO B 1 270 ? 15.82 -8.984 -6.156 1 97.06 270 PRO B CA 1
ATOM 4282 C C . PRO B 1 270 ? 16.125 -10.141 -7.105 1 97.06 270 PRO B C 1
ATOM 4284 O O . PRO B 1 270 ? 15.203 -10.82 -7.57 1 97.06 270 PRO B O 1
ATOM 4287 N N . GLN B 1 271 ? 17.359 -10.297 -7.398 1 96.81 271 GLN B N 1
ATOM 4288 C CA . GLN B 1 271 ? 17.812 -11.484 -8.117 1 96.81 271 GLN B CA 1
ATOM 4289 C C . GLN B 1 271 ? 17.969 -12.672 -7.168 1 96.81 271 GLN B C 1
ATOM 4291 O O . GLN B 1 271 ? 18.469 -12.516 -6.047 1 96.81 271 GLN B O 1
ATOM 4296 N N . VAL B 1 272 ? 17.453 -13.734 -7.605 1 96.44 272 VAL B N 1
ATOM 4297 C CA . VAL B 1 272 ? 17.547 -14.93 -6.77 1 96.44 272 VAL B CA 1
ATOM 4298 C C . VAL B 1 272 ? 18.141 -16.078 -7.578 1 96.44 272 VAL B C 1
ATOM 4300 O O . VAL B 1 272 ? 18.047 -16.094 -8.805 1 96.44 272 VAL B O 1
ATOM 4303 N N . GLY B 1 273 ? 18.781 -17.062 -6.918 1 85 273 GLY B N 1
ATOM 4304 C CA . GLY B 1 273 ? 19.359 -18.234 -7.578 1 85 273 GLY B CA 1
ATOM 4305 C C . GLY B 1 273 ? 20.781 -18.016 -8.031 1 85 273 GLY B C 1
ATOM 4306 O O . GLY B 1 273 ? 21.266 -16.891 -8.078 1 85 273 GLY B O 1
#

pLDDT: mean 85.06, std 15.25, range [35.31, 98.5]

Radius of gyration: 24.27 Å; Cα contacts (8 Å, |Δi|>4): 1359; chains: 2; bounding box: 49×73×60 Å

Organism: Perkinsus marinus (strain ATCC 50983 / TXsc) (NCBI:txid423536)

Nearest PDB structures (foldseek):
  8fnf-assembly1_14  TM=7.641E-01  e=2.050E-12  Trypanosoma brucei
  4xac-assembly1_A  TM=7.127E-01  e=3.031E-11  Micromonospora carbonacea
  4xab-assembly1_A  TM=6.837E-01  e=2.851E-11  Micromonospora carbonacea
  5dap-assembly1_A  TM=7.043E-01  e=8.787E-10  Aspergillus nidulans FGSC A4
  5oa4-assembly1_A  TM=7.039E-01  e=1.525E-09  Aspergillus nidulans FGSC A4

Solvent-accessible surface area (backbone atoms only — not comparable to full-atom values): 26976 Å² total; per-residue (Å²): 127,53,73,45,49,44,32,73,69,49,41,27,44,52,74,41,64,64,76,38,56,52,67,59,17,45,55,55,50,68,41,44,66,47,48,44,37,38,56,37,76,57,37,17,52,37,69,38,66,75,35,35,46,78,42,32,45,84,56,46,54,31,39,32,32,32,41,46,63,7,26,63,69,50,24,58,58,77,58,22,48,65,57,26,44,51,49,30,66,55,71,64,45,93,43,30,16,43,71,42,33,33,43,38,42,40,54,41,56,17,78,55,36,6,29,30,44,42,41,57,31,73,74,45,65,25,34,63,58,52,60,32,42,36,41,35,34,28,32,27,62,28,39,90,49,33,33,24,50,31,34,34,56,41,36,44,74,48,84,74,73,82,67,60,71,67,58,80,34,68,32,54,41,68,61,50,41,59,56,56,24,53,81,56,25,53,70,79,50,92,61,93,46,81,92,36,59,43,70,49,67,32,44,39,9,3,30,37,37,33,39,18,50,24,36,29,28,17,37,32,20,64,25,78,74,50,53,33,36,32,43,35,38,33,32,30,52,44,86,50,32,44,26,74,88,43,72,44,39,41,75,58,32,74,66,43,72,42,89,85,46,36,68,64,51,52,77,76,31,36,71,24,83,128,53,72,43,50,43,33,74,70,49,41,24,43,51,75,43,63,64,74,38,55,53,66,60,18,44,54,55,51,69,43,44,65,48,48,43,35,37,55,37,75,56,36,17,54,37,70,38,67,76,34,35,47,78,41,32,45,85,56,48,54,30,38,31,32,32,42,47,62,9,27,63,68,50,25,58,58,77,57,22,47,68,56,26,44,50,49,30,65,54,69,66,45,94,41,29,16,44,69,42,35,34,41,39,42,40,54,40,56,15,77,55,37,6,28,30,44,42,41,59,31,73,76,45,65,27,33,63,58,52,61,32,42,36,41,36,34,28,31,29,62,28,40,89,50,33,34,22,49,29,34,34,57,39,35,45,74,50,84,74,74,82,66,61,72,67,56,78,34,68,31,54,42,68,61,48,42,60,57,54,23,54,80,56,25,54,70,78,51,92,61,93,46,81,94,35,59,45,70,48,68,32,45,40,9,3,30,37,37,33,40,19,49,24,36,28,28,17,37,31,21,64,24,78,75,50,54,34,35,33,44,35,37,34,33,30,54,46,86,49,31,43,26,73,89,43,74,44,40,42,76,60,31,75,66,43,72,42,87,86,46,37,67,62,54,51,76,75,31,36,69,24,84

Sequence (546 aa):
MGFNELIFSVLSYATFGQLLCPQEAITLGDKFPAIFRGEFDTGVFPDEWHWREGISKESAPREIVNAWKSDDLVASIVLSKELGSLVRAITGWESVRVAQDDLWWKAPSTANSATKGHIDAEYFNFFADNSLLTLWIALDPVGQDNSPLQYIEGSHQWPVGNDTGDVFNRGSEVSGSILTGDEDVFASCPYKYDCLVRSVSVPRGGCSFHLGNTWHGSPPNKDAKMHRRSLAIHYIPGNNSFDLNVKTGYIYGKYRMSDHDSTLYDCFFPQVGMGFNELIFSVLSYATFGQLLCPQEAITLGDKFPAIFRGEFDTGVFPDEWHWREGISKESAPREIVNAWKSDDLVASIVLSKELGSLVRAITGWESVRVAQDDLWWKAPSTANSATKGHIDAEYFNFFADNSLLTLWIALDPVGQDNSPLQYIEGSHQWPVGNDTGDVFNRGSEVSGSILTGDEDVFASCPYKYDCLVRSVSVPRGGCSFHLGNTWHGSPPNKDAKMHRRSLAIHYIPGNNSFDLNVKTGYIYGKYRMSDHDSTLYDCFFPQVG